Protein 3DWO (pdb70)

Sequence (444 aa):
AGFMVPTTNTAGWGRAMAGGSLFPNDPSAAFNNPAAMAFIDKRIAQLTVNYADIDIKYNGDAYDYQGNPMTGGYQDGPGTPELGTNDGGQAGFGAWLPTGFLVVPINDRFAFGLSQVVPMGMRSTWDPNWKGRDFAVDTKIETIGLTGSLSFKVNDNFSLGAGVIIQRTSGFVSQNLDLYASAANSPGMGGIPFPASNSSALMRVKVDNTSPGFFAGAVWKPTDRDTLGFAYHAKIRNKLKGHYNLYDHDGGLTEGAIEGGTPGLAYPGLDLRMGASASARLDIPAYASLDWVHQFNDRLSLGASATWTEWSSFQDLTLKSHGNTIVSIPYTYRNTWTLAVGGDYKVTDQWTMRAGVAYDQTPTHNATRDPRIPDGDRYFASLGAGYRFQSMPELSIDAAYSRQFVKEVPLKTVNQDRLGGGRLDGRATSKGQVFSLSATYDFH

Foldseek 3Di:
DFFFDDWAAQQCQQAVNFQPQQPAQGQSCLPRAVQSLLRHPFKKKKKKKKKKWKWKWWDFFWWFQVRHTAALAAQQFPPHDGDGAARQPTFIDIDMFMKIKIKHADDNFKIKIKMKTKGGWDWTAGDCRHSQQLFFGIKTKTKIKIKIKMKGDPDPFKIKMKIKIKMKMKIKTKGKFWQLLLLCLFPQRHDDPDDTRRWIWIKMDIWMWIFMWMKMKMWGHDDVFKIKIKIKTAKTWTKTKFKMAIGTSNNCPVQCCLVVVVVCRRPPQANDHRMAIKIKIDIHWMKMKMKMWGHPDPFKIKMKMKMKTQCQVCQWIFIAGPNGTNDIAGFRFHIWMKIKMWIKGAPDPFKIKIWIKMKTAGRGDAARADSNRQFGIKMKTKIKMKGWDDPDPTKMKMKMKMKIATDKAWFFDFDDSNSRGMTITTIMGMIMMMIMMMMMGRND

Structure (mmCIF, N/CA/C/O backbone):
data_3DWO
#
_entry.id   3DWO
#
_cell.length_a   56.777
_cell.length_b   233.054
_cell.length_c   81.899
_cell.angle_alpha   90.000
_cell.angle_beta   90.000
_cell.angle_gamma   90.000
#
_symmetry.space_group_name_H-M   'C 2 2 21'
#
loop_
_entity.id
_entity.type
_entity.pdbx_description
1 polymer 'Probable outer membrane protein'
2 non-polymer 'SULFATE ION'
3 non-polymer (HYDROXYETHYLOXY)TRI(ETHYLOXY)OCTANE
4 water water
#
loop_
_atom_site.group_PDB
_atom_site.id
_atom_site.type_symbol
_atom_site.label_atom_id
_atom_site.label_alt_id
_atom_site.label_comp_id
_atom_site.label_asym_id
_atom_site.label_entity_id
_atom_site.label_seq_id
_atom_site.pdbx_PDB_ins_code
_atom_site.Cartn_x
_atom_site.Cartn_y
_atom_site.Cartn_z
_atom_site.occupancy
_atom_site.B_iso_or_equiv
_atom_site.auth_seq_id
_atom_site.auth_comp_id
_atom_site.auth_asym_id
_atom_site.auth_atom_id
_atom_site.pdbx_PDB_model_num
ATOM 1 N N . ALA A 1 1 ? 40.163 80.067 45.591 1.00 34.08 1 ALA X N 1
ATOM 2 C CA . ALA A 1 1 ? 40.770 80.351 44.259 1.00 33.66 1 ALA X CA 1
ATOM 3 C C . ALA A 1 1 ? 41.338 79.111 43.566 1.00 31.54 1 ALA X C 1
ATOM 4 O O . ALA A 1 1 ? 42.103 79.230 42.608 1.00 32.95 1 ALA X O 1
ATOM 6 N N . GLY A 1 2 ? 40.961 77.929 44.051 1.00 31.12 2 GLY X N 1
ATOM 7 C CA . GLY A 1 2 ? 41.421 76.681 43.453 1.00 28.95 2 GLY X CA 1
ATOM 8 C C . GLY A 1 2 ? 42.906 76.656 43.152 1.00 29.07 2 GLY X C 1
ATOM 9 O O . GLY A 1 2 ? 43.725 76.650 44.072 1.00 29.14 2 GLY X O 1
ATOM 10 N N . PHE A 1 3 ? 43.275 76.621 41.874 1.00 28.44 3 PHE X N 1
ATOM 11 C CA . PHE A 1 3 ? 44.696 76.629 41.547 1.00 28.89 3 PHE X CA 1
ATOM 12 C C . PHE A 1 3 ? 45.138 77.850 40.752 1.00 28.77 3 PHE X C 1
ATOM 13 O O . PHE A 1 3 ? 46.153 77.823 40.054 1.00 30.14 3 PHE X O 1
ATOM 21 N N . MET A 1 4 ? 44.368 78.925 40.858 1.00 29.08 4 MET X N 1
ATOM 22 C CA . MET A 1 4 ? 44.729 80.169 40.198 1.00 30.88 4 MET X CA 1
ATOM 23 C C . MET A 1 4 ? 45.464 80.986 41.254 1.00 30.65 4 MET X C 1
ATOM 24 O O . MET A 1 4 ? 45.108 80.954 42.433 1.00 29.00 4 MET X O 1
ATOM 29 N N . VAL A 1 5 ? 46.492 81.710 40.830 1.00 30.20 5 VAL X N 1
ATOM 30 C CA . VAL A 1 5 ? 47.297 82.494 41.753 1.00 30.82 5 VAL X CA 1
ATOM 31 C C . VAL A 1 5 ? 47.263 83.982 41.422 1.00 30.86 5 VAL X C 1
ATOM 32 O O . VAL A 1 5 ? 47.213 84.362 40.254 1.00 32.03 5 VAL X O 1
ATOM 36 N N . PRO A 1 6 ? 47.277 84.843 42.452 1.00 31.57 6 PRO X N 1
ATOM 37 C CA . PRO A 1 6 ? 47.258 86.297 42.245 1.00 31.26 6 PRO X CA 1
ATOM 38 C C . PRO A 1 6 ? 48.523 86.700 41.490 1.00 30.10 6 PRO X C 1
ATOM 39 O O . PRO A 1 6 ? 49.625 86.293 41.862 1.00 30.50 6 PRO X O 1
ATOM 43 N N . THR A 1 7 ? 48.362 87.490 40.434 1.00 28.80 7 THR X N 1
ATOM 44 C CA . THR A 1 7 ? 49.492 87.935 39.622 1.00 27.15 7 THR X CA 1
ATOM 45 C C . THR A 1 7 ? 49.811 89.406 39.914 1.00 30.11 7 THR X C 1
ATOM 46 O O . THR A 1 7 ? 49.536 90.288 39.093 1.00 31.38 7 THR X O 1
ATOM 50 N N . THR A 1 8 ? 50.403 89.662 41.079 1.00 28.60 8 THR X N 1
ATOM 51 C CA . THR A 1 8 ? 50.733 91.027 41.497 1.00 30.30 8 THR X CA 1
ATOM 52 C C . THR A 1 8 ? 52.172 91.143 41.982 1.00 28.91 8 THR X C 1
ATOM 53 O O . THR A 1 8 ? 52.951 90.195 41.897 1.00 31.62 8 THR X O 1
ATOM 57 N N . ASN A 1 9 ? 52.516 92.318 42.491 1.00 27.23 9 ASN X N 1
ATOM 58 C CA . ASN A 1 9 ? 53.845 92.564 43.029 1.00 26.29 9 ASN X CA 1
ATOM 59 C C . ASN A 1 9 ? 53.711 92.654 44.548 1.00 26.97 9 ASN X C 1
ATOM 60 O O . ASN A 1 9 ? 52.607 92.507 45.095 1.00 25.04 9 ASN X O 1
ATOM 65 N N . THR A 1 10 ? 54.827 92.903 45.228 1.00 26.60 10 THR X N 1
ATOM 66 C CA . THR A 1 10 ? 54.824 92.979 46.682 1.00 27.90 10 THR X CA 1
ATOM 67 C C . THR A 1 10 ? 53.885 94.042 47.235 1.00 28.36 10 THR X C 1
ATOM 68 O O . THR A 1 10 ? 53.233 93.820 48.257 1.00 27.56 10 THR X O 1
ATOM 72 N N . ALA A 1 11 ? 53.821 95.195 46.575 1.00 27.91 11 ALA X N 1
ATOM 73 C CA . ALA A 1 11 ? 52.935 96.265 47.019 1.00 28.27 11 ALA X CA 1
ATOM 74 C C . ALA A 1 11 ? 51.511 95.717 47.007 1.00 28.22 11 ALA X C 1
ATOM 75 O O . ALA A 1 11 ? 50.764 95.898 47.960 1.00 28.36 11 ALA X O 1
ATOM 77 N N . GLY A 1 12 ? 51.147 95.037 45.924 1.00 28.69 12 GLY X N 1
ATOM 78 C CA . GLY A 1 12 ? 49.816 94.455 45.828 1.00 28.84 12 GLY X CA 1
ATOM 79 C C . GLY A 1 12 ? 49.554 93.480 46.967 1.00 30.30 12 GLY X C 1
ATOM 80 O O . GLY A 1 12 ? 48.494 93.524 47.602 1.00 30.35 12 GLY X O 1
ATOM 81 N N . TRP A 1 13 ? 50.516 92.599 47.237 1.00 29.34 13 TRP X N 1
ATOM 82 C CA . TRP A 1 13 ? 50.361 91.635 48.320 1.00 28.64 13 TRP X CA 1
ATOM 83 C C . TRP A 1 13 ? 50.161 92.345 49.648 1.00 29.49 13 TRP X C 1
ATOM 84 O O . TRP A 1 13 ? 49.407 91.875 50.501 1.00 27.73 13 TRP X O 1
ATOM 95 N N . GLY A 1 14 ? 50.840 93.479 49.814 1.00 28.84 14 GLY X N 1
ATOM 96 C CA . GLY A 1 14 ? 50.740 94.239 51.048 1.00 27.78 14 GLY X CA 1
ATOM 97 C C . GLY A 1 14 ? 49.348 94.765 51.349 1.00 28.25 14 GLY X C 1
ATOM 98 O O . GLY A 1 14 ? 49.000 94.983 52.509 1.00 28.25 14 GLY X O 1
ATOM 99 N N . ARG A 1 15 ? 48.545 94.978 50.312 1.00 28.68 15 ARG X N 1
ATOM 100 C CA . ARG A 1 15 ? 47.186 95.473 50.509 1.00 30.90 15 ARG X CA 1
ATOM 101 C C . ARG A 1 15 ? 46.127 94.477 50.046 1.00 30.09 15 ARG X C 1
ATOM 102 O O . ARG A 1 15 ? 45.020 94.862 49.659 1.00 30.74 15 ARG X O 1
ATOM 110 N N . ALA A 1 16 ? 46.470 93.192 50.109 1.00 30.47 16 ALA X N 1
ATOM 111 C CA . ALA A 1 16 ? 45.567 92.116 49.708 1.00 29.26 16 ALA X CA 1
ATOM 112 C C . ALA A 1 16 ? 45.026 92.309 48.297 1.00 30.19 16 ALA X C 1
ATOM 113 O O . ALA A 1 16 ? 43.873 91.975 48.015 1.00 29.34 16 ALA X O 1
ATOM 115 N N . MET A 1 17 ? 45.867 92.849 47.416 1.00 30.49 17 MET X N 1
ATOM 116 C CA . MET A 1 17 ? 45.497 93.082 46.020 1.00 31.44 17 MET X CA 1
ATOM 117 C C . MET A 1 17 ? 44.374 94.106 45.811 1.00 31.97 17 MET X C 1
ATOM 118 O O . MET A 1 17 ? 43.846 94.229 44.706 1.00 30.09 17 MET X O 1
ATOM 123 N N . ALA A 1 18 ? 44.007 94.839 46.860 1.00 31.39 18 ALA X N 1
ATOM 124 C CA . ALA A 1 18 ? 42.939 95.831 46.745 1.00 31.23 18 ALA X CA 1
ATOM 125 C C . ALA A 1 18 ? 43.334 96.962 45.800 1.00 30.84 18 ALA X C 1
ATOM 126 O O . ALA A 1 18 ? 44.425 97.515 45.900 1.00 30.41 18 ALA X O 1
ATOM 128 N N . GLY A 1 19 ? 42.438 97.301 44.880 1.00 31.86 19 GLY X N 1
ATOM 129 C CA . GLY A 1 19 ? 42.722 98.363 43.933 1.00 31.69 19 GLY X CA 1
ATOM 130 C C . GLY A 1 19 ? 43.418 97.848 42.689 1.00 31.84 19 GLY X C 1
ATOM 131 O O . GLY A 1 19 ? 43.669 98.605 41.750 1.00 30.42 19 GLY X O 1
ATOM 132 N N . GLY A 1 20 ? 43.731 96.557 42.676 1.00 30.78 20 GLY X N 1
ATOM 133 C CA . GLY A 1 20 ? 44.391 95.983 41.521 1.00 30.40 20 GLY X CA 1
ATOM 134 C C . GLY A 1 20 ? 45.693 96.697 41.222 1.00 32.83 20 GLY X C 1
ATOM 135 O O . GLY A 1 20 ? 46.527 96.887 42.113 1.00 32.17 20 GLY X O 1
ATOM 136 N N . SER A 1 21 ? 45.869 97.105 39.969 1.00 33.01 21 SER X N 1
ATOM 137 C CA . SER A 1 21 ? 47.086 97.795 39.570 1.00 36.85 21 SER X CA 1
ATOM 138 C C . SER A 1 21 ? 46.831 99.268 39.248 1.00 37.37 21 SER X C 1
ATOM 139 O O . SER A 1 21 ? 47.588 99.882 38.490 1.00 37.81 21 SER X O 1
ATOM 142 N N . LEU A 1 22 ? 45.781 99.835 39.841 1.00 36.76 22 LEU X N 1
ATOM 143 C CA . LEU A 1 22 ? 45.429 101.228 39.593 1.00 36.46 22 LEU X CA 1
ATOM 144 C C . LEU A 1 22 ? 46.146 102.269 40.453 1.00 37.11 22 LEU X C 1
ATOM 145 O O . LEU A 1 22 ? 45.968 103.469 40.242 1.00 38.25 22 LEU X O 1
ATOM 150 N N . PHE A 1 23 ? 46.947 101.830 41.421 1.00 37.16 23 PHE X N 1
ATOM 151 C CA . PHE A 1 23 ? 47.692 102.774 42.250 1.00 36.92 23 PHE X CA 1
ATOM 152 C C . PHE A 1 23 ? 48.752 103.425 41.363 1.00 37.99 23 PHE X C 1
ATOM 153 O O . PHE A 1 23 ? 49.255 102.806 40.427 1.00 37.06 23 PHE X O 1
ATOM 161 N N . PRO A 1 24 ? 49.098 104.691 41.644 1.00 38.82 24 PRO X N 1
ATOM 162 C CA . PRO A 1 24 ? 50.093 105.457 40.884 1.00 38.24 24 PRO X CA 1
ATOM 163 C C . PRO A 1 24 ? 51.384 104.738 40.479 1.00 38.40 24 PRO X C 1
ATOM 164 O O . PRO A 1 24 ? 52.116 104.218 41.319 1.00 37.51 24 PRO X O 1
ATOM 168 N N . ASN A 1 25 ? 51.651 104.731 39.175 1.00 38.12 25 ASN X N 1
ATOM 169 C CA . ASN A 1 25 ? 52.852 104.124 38.609 1.00 38.98 25 ASN X CA 1
ATOM 170 C C . ASN A 1 25 ? 53.159 102.704 39.084 1.00 38.21 25 ASN X C 1
ATOM 171 O O . ASN A 1 25 ? 54.262 102.420 39.551 1.00 38.42 25 ASN X O 1
ATOM 176 N N . ASP A 1 26 ? 52.180 101.817 38.951 1.00 37.13 26 ASP X N 1
ATOM 177 C CA . ASP A 1 26 ? 52.337 100.424 39.350 1.00 36.23 26 ASP X CA 1
ATOM 178 C C . ASP A 1 26 ? 52.580 99.589 38.094 1.00 34.80 26 ASP X C 1
ATOM 179 O O . ASP A 1 26 ? 51.655 99.324 37.323 1.00 35.33 26 ASP X O 1
ATOM 184 N N . PRO A 1 27 ? 53.833 99.163 37.876 1.00 33.77 27 PRO X N 1
ATOM 185 C CA . PRO A 1 27 ? 54.212 98.360 36.709 1.00 32.92 27 PRO X CA 1
ATOM 186 C C . PRO A 1 27 ? 53.436 97.057 36.508 1.00 32.24 27 PRO X C 1
ATOM 187 O O . PRO A 1 27 ? 53.432 96.509 35.404 1.00 31.43 27 PRO X O 1
ATOM 191 N N . SER A 1 28 ? 52.777 96.565 37.555 1.00 30.13 28 SER X N 1
ATOM 192 C CA . SER A 1 28 ? 52.003 95.328 37.434 1.00 30.13 28 SER X CA 1
ATOM 193 C C . SER A 1 28 ? 50.856 95.523 36.447 1.00 29.13 28 SER X C 1
ATOM 194 O O . SER A 1 28 ? 50.207 94.561 36.033 1.00 27.15 28 SER X O 1
ATOM 197 N N . ALA A 1 29 ? 50.607 96.775 36.076 1.00 27.95 29 ALA X N 1
ATOM 198 C CA . ALA A 1 29 ? 49.543 97.089 35.131 1.00 29.90 29 ALA X CA 1
ATOM 199 C C . ALA A 1 29 ? 49.832 96.480 33.759 1.00 29.34 29 ALA X C 1
ATOM 200 O O . ALA A 1 29 ? 48.923 96.257 32.967 1.00 29.07 29 ALA X O 1
ATOM 202 N N . ALA A 1 30 ? 51.104 96.219 33.480 1.00 31.02 30 ALA X N 1
ATOM 203 C CA . ALA A 1 30 ? 51.498 95.640 32.200 1.00 30.99 30 ALA X CA 1
ATOM 204 C C . ALA A 1 30 ? 50.701 94.366 31.899 1.00 31.73 30 ALA X C 1
ATOM 205 O O . ALA A 1 30 ? 50.511 94.002 30.736 1.00 33.70 30 ALA X O 1
ATOM 207 N N . PHE A 1 31 ? 50.220 93.699 32.943 1.00 29.83 31 PHE X N 1
ATOM 208 C CA . PHE A 1 31 ? 49.452 92.472 32.754 1.00 29.45 31 PHE X CA 1
ATOM 209 C C . PHE A 1 31 ? 48.025 92.556 33.293 1.00 29.33 31 PHE X C 1
ATOM 210 O O . PHE A 1 31 ? 47.067 92.275 32.576 1.00 29.18 31 PHE X O 1
ATOM 218 N N . ASN A 1 32 ? 47.895 92.950 34.554 1.00 29.96 32 ASN X N 1
ATOM 219 C CA . ASN A 1 32 ? 46.599 93.035 35.218 1.00 31.53 32 ASN X CA 1
ATOM 220 C C . ASN A 1 32 ? 45.570 93.956 34.548 1.00 33.06 32 ASN X C 1
ATOM 221 O O . ASN A 1 32 ? 44.405 93.583 34.399 1.00 33.08 32 ASN X O 1
ATOM 226 N N . ASN A 1 33 ? 45.985 95.155 34.159 1.00 33.41 33 ASN X N 1
ATOM 227 C CA . ASN A 1 33 ? 45.099 96.067 33.442 1.00 33.96 33 ASN X CA 1
ATOM 228 C C . ASN A 1 33 ? 46.019 96.963 32.637 1.00 33.70 33 ASN X C 1
ATOM 229 O O . ASN A 1 33 ? 46.440 98.023 33.101 1.00 33.94 33 ASN X O 1
ATOM 234 N N . PRO A 1 34 ? 46.357 96.535 31.413 1.00 33.07 34 PRO X N 1
ATOM 235 C CA . PRO A 1 34 ? 47.244 97.298 30.532 1.00 32.03 34 PRO X CA 1
ATOM 236 C C . PRO A 1 34 ? 46.816 98.747 30.285 1.00 32.67 34 PRO X C 1
ATOM 237 O O . PRO A 1 34 ? 47.655 99.614 30.056 1.00 32.27 34 PRO X O 1
ATOM 241 N N . ALA A 1 35 ? 45.517 99.015 30.343 1.00 32.29 35 ALA X N 1
ATOM 242 C CA . ALA A 1 35 ? 45.025 100.371 30.119 1.00 33.18 35 ALA X CA 1
ATOM 243 C C . ALA A 1 35 ? 45.616 101.377 31.109 1.00 33.81 35 ALA X C 1
ATOM 244 O O . ALA A 1 35 ? 45.919 102.509 30.736 1.00 34.11 35 ALA X O 1
ATOM 246 N N . ALA A 1 36 ? 45.787 100.962 32.363 1.00 33.27 36 ALA X N 1
ATOM 247 C CA . ALA A 1 36 ? 46.328 101.837 33.402 1.00 34.35 36 ALA X CA 1
ATOM 248 C C . ALA A 1 36 ? 47.750 102.284 33.089 1.00 35.91 36 ALA X C 1
ATOM 249 O O . ALA A 1 36 ? 48.276 103.227 33.687 1.00 36.47 36 ALA X O 1
ATOM 251 N N . MET A 1 37 ? 48.366 101.598 32.141 1.00 36.61 37 MET X N 1
ATOM 252 C CA . MET A 1 37 ? 49.728 101.889 31.723 1.00 37.59 37 MET X CA 1
ATOM 253 C C . MET A 1 37 ? 49.801 103.281 31.073 1.00 38.51 37 MET X C 1
ATOM 254 O O . MET A 1 37 ? 50.848 103.933 31.071 1.00 38.34 37 MET X O 1
ATOM 259 N N . ALA A 1 38 ? 48.675 103.729 30.529 1.00 39.10 38 ALA X N 1
ATOM 260 C CA . ALA A 1 38 ? 48.600 105.021 29.860 1.00 40.33 38 ALA X CA 1
ATOM 261 C C . ALA A 1 38 ? 48.786 106.199 30.815 1.00 41.16 38 ALA X C 1
ATOM 262 O O . ALA A 1 38 ? 48.910 107.341 30.381 1.00 39.57 38 ALA X O 1
ATOM 264 N N . PHE A 1 39 ? 48.815 105.921 32.112 1.00 42.33 39 PHE X N 1
ATOM 265 C CA . PHE A 1 39 ? 48.975 106.976 33.098 1.00 43.31 39 PHE X CA 1
ATOM 266 C C . PHE A 1 39 ? 50.276 106.871 33.874 1.00 44.39 39 PHE X C 1
ATOM 267 O O . PHE A 1 39 ? 50.471 107.559 34.873 1.00 44.60 39 PHE X O 1
ATOM 275 N N . ILE A 1 40 ? 51.164 106.001 33.406 1.00 46.44 40 ILE X N 1
ATOM 276 C CA . ILE A 1 40 ? 52.471 105.829 34.029 1.00 47.84 40 ILE X CA 1
ATOM 277 C C . ILE A 1 40 ? 53.398 106.721 33.219 1.00 50.26 40 ILE X C 1
ATOM 278 O O . ILE A 1 40 ? 53.690 106.442 32.057 1.00 50.87 40 ILE X O 1
ATOM 283 N N . ASP A 1 41 ? 53.848 107.801 33.846 1.00 52.95 41 ASP X N 1
ATOM 284 C CA . ASP A 1 41 ? 54.694 108.796 33.198 1.00 55.33 41 ASP X CA 1
ATOM 285 C C . ASP A 1 41 ? 56.165 108.483 32.934 1.00 55.14 41 ASP X C 1
ATOM 286 O O . ASP A 1 41 ? 56.878 109.327 32.396 1.00 56.26 41 ASP X O 1
ATOM 291 N N . LYS A 1 42 ? 56.630 107.290 33.286 1.00 54.65 42 LYS X N 1
ATOM 292 C CA . LYS A 1 42 ? 58.033 106.958 33.042 1.00 53.78 42 LYS X CA 1
ATOM 293 C C . LYS A 1 42 ? 58.347 105.472 32.951 1.00 52.01 42 LYS X C 1
ATOM 294 O O . LYS A 1 42 ? 57.484 104.626 33.178 1.00 51.07 42 LYS X O 1
ATOM 300 N N . ARG A 1 43 ? 59.598 105.171 32.607 1.00 50.36 43 ARG X N 1
ATOM 301 C CA . ARG A 1 43 ? 60.070 103.798 32.481 1.00 48.90 43 ARG X CA 1
ATOM 302 C C . ARG A 1 43 ? 60.222 103.172 33.857 1.00 46.62 43 ARG X C 1
ATOM 303 O O . ARG A 1 43 ? 60.862 103.747 34.735 1.00 46.35 43 ARG X O 1
ATOM 311 N N . ILE A 1 44 ? 59.646 101.989 34.039 1.00 43.79 44 ILE X N 1
ATOM 312 C CA . ILE A 1 44 ? 59.745 101.296 35.312 1.00 40.93 44 ILE X CA 1
ATOM 313 C C . ILE A 1 44 ? 60.019 99.810 35.109 1.00 39.28 44 ILE X C 1
ATOM 314 O O . ILE A 1 44 ? 59.372 99.147 34.292 1.00 38.44 44 ILE X O 1
ATOM 319 N N . ALA A 1 45 ? 61.002 99.305 35.847 1.00 37.21 45 ALA X N 1
ATOM 320 C CA . ALA A 1 45 ? 61.388 97.899 35.806 1.00 35.66 45 ALA X CA 1
ATOM 321 C C . ALA A 1 45 ? 61.197 97.395 37.230 1.00 35.53 45 ALA X C 1
ATOM 322 O O . ALA A 1 45 ? 61.615 98.053 38.182 1.00 35.42 45 ALA X O 1
ATOM 324 N N . GLN A 1 46 ? 60.571 96.233 37.384 1.00 34.85 46 GLN X N 1
ATOM 325 C CA . GLN A 1 46 ? 60.312 95.706 38.718 1.00 34.44 46 GLN X CA 1
ATOM 326 C C . GLN A 1 46 ? 60.400 94.188 38.817 1.00 34.32 46 GLN X C 1
ATOM 327 O O . GLN A 1 46 ? 59.925 93.468 37.941 1.00 34.03 46 GLN X O 1
ATOM 333 N N . LEU A 1 47 ? 61.012 93.711 39.894 1.00 33.51 47 LEU X N 1
ATOM 334 C CA . LEU A 1 47 ? 61.141 92.284 40.133 1.00 34.43 47 LEU X CA 1
ATOM 335 C C . LEU A 1 47 ? 60.584 91.940 41.506 1.00 34.03 47 LEU X C 1
ATOM 336 O O . LEU A 1 47 ? 60.915 92.582 42.503 1.00 32.86 47 LEU X O 1
ATOM 341 N N . THR A 1 48 ? 59.736 90.920 41.548 1.00 32.36 48 THR X N 1
ATOM 342 C CA . THR A 1 48 ? 59.132 90.477 42.792 1.00 30.98 48 THR X CA 1
ATOM 343 C C . THR A 1 48 ? 59.446 89.006 43.020 1.00 30.50 48 THR X C 1
ATOM 344 O O . THR A 1 48 ? 59.482 88.213 42.081 1.00 27.82 48 THR X O 1
ATOM 348 N N . VAL A 1 49 ? 59.689 88.651 44.276 1.00 30.49 49 VAL X N 1
ATOM 349 C CA . VAL A 1 49 ? 59.961 87.274 44.633 1.00 30.47 49 VAL X CA 1
ATOM 350 C C . VAL A 1 49 ? 59.164 86.940 45.891 1.00 30.89 49 VAL X C 1
ATOM 351 O O . VAL A 1 49 ? 59.369 87.536 46.951 1.00 30.12 49 VAL X O 1
ATOM 355 N N . ASN A 1 50 ? 58.238 85.996 45.758 1.00 29.62 50 ASN X N 1
ATOM 356 C CA . ASN A 1 50 ? 57.398 85.582 46.877 1.00 28.13 50 ASN X CA 1
ATOM 357 C C . ASN A 1 50 ? 57.738 84.173 47.300 1.00 28.50 50 ASN X C 1
ATOM 358 O O . ASN A 1 50 ? 58.232 83.371 46.507 1.00 28.12 50 ASN X O 1
ATOM 363 N N . TYR A 1 51 ? 57.457 83.874 48.558 1.00 27.83 51 TYR X N 1
ATOM 364 C CA . TYR A 1 51 ? 57.645 82.533 49.063 1.00 27.68 51 TYR X CA 1
ATOM 365 C C . TYR A 1 51 ? 56.324 82.188 49.721 1.00 27.00 51 TYR X C 1
ATOM 366 O O . TYR A 1 51 ? 55.908 82.836 50.686 1.00 25.63 51 TYR X O 1
ATOM 375 N N . ALA A 1 52 ? 55.655 81.183 49.175 1.00 25.92 52 ALA X N 1
ATOM 376 C CA . ALA A 1 52 ? 54.369 80.761 49.695 1.00 26.03 52 ALA X CA 1
ATOM 377 C C . ALA A 1 52 ? 54.515 79.496 50.510 1.00 27.32 52 ALA X C 1
ATOM 378 O O . ALA A 1 52 ? 55.062 78.496 50.043 1.00 27.81 52 ALA X O 1
ATOM 380 N N . ASP A 1 53 ? 54.028 79.564 51.741 1.00 27.93 53 ASP X N 1
ATOM 381 C CA . ASP A 1 53 ? 54.073 78.449 52.662 1.00 29.56 53 ASP X CA 1
ATOM 382 C C . ASP A 1 53 ? 52.639 77.989 52.860 1.00 28.66 53 ASP X C 1
ATOM 383 O O . ASP A 1 53 ? 51.829 78.693 53.462 1.00 27.07 53 ASP X O 1
ATOM 388 N N . ILE A 1 54 ? 52.336 76.804 52.338 1.00 27.93 54 ILE X N 1
ATOM 389 C CA . ILE A 1 54 ? 50.995 76.244 52.410 1.00 27.85 54 ILE X CA 1
ATOM 390 C C . ILE A 1 54 ? 50.949 74.958 53.225 1.00 27.13 54 ILE X C 1
ATOM 391 O O . ILE A 1 54 ? 51.717 74.026 52.989 1.00 26.08 54 ILE X O 1
ATOM 396 N N . ASP A 1 55 ? 50.027 74.920 54.180 1.00 27.13 55 ASP X N 1
ATOM 397 C CA . ASP A 1 55 ? 49.856 73.776 55.061 1.00 27.81 55 ASP X CA 1
ATOM 398 C C . ASP A 1 55 ? 48.565 73.061 54.687 1.00 26.46 55 ASP X C 1
ATOM 399 O O . ASP A 1 55 ? 47.510 73.689 54.618 1.00 27.16 55 ASP X O 1
ATOM 404 N N . ILE A 1 56 ? 48.642 71.753 54.461 1.00 24.30 56 ILE X N 1
ATOM 405 C CA . ILE A 1 56 ? 47.461 70.969 54.094 1.00 24.24 56 ILE X CA 1
ATOM 406 C C . ILE A 1 56 ? 47.395 69.662 54.878 1.00 24.09 56 ILE X C 1
ATOM 407 O O . ILE A 1 56 ? 48.370 68.907 54.921 1.00 24.45 56 ILE X O 1
ATOM 412 N N . LYS A 1 57 ? 46.243 69.392 55.481 1.00 22.62 57 LYS X N 1
ATOM 413 C CA . LYS A 1 57 ? 46.057 68.172 56.252 1.00 23.28 57 LYS X CA 1
ATOM 414 C C . LYS A 1 57 ? 44.648 67.597 56.119 1.00 22.42 57 LYS X C 1
ATOM 415 O O . LYS A 1 57 ? 43.691 68.310 55.820 1.00 22.07 57 LYS X O 1
ATOM 421 N N . TYR A 1 58 ? 44.540 66.298 56.370 1.00 22.07 58 TYR X N 1
ATOM 422 C CA . TYR A 1 58 ? 43.276 65.590 56.300 1.00 21.06 58 TYR X CA 1
ATOM 423 C C . TYR A 1 58 ? 43.036 64.892 57.619 1.00 22.51 58 TYR X C 1
ATOM 424 O O . TYR A 1 58 ? 43.968 64.409 58.255 1.00 21.67 58 TYR X O 1
ATOM 433 N N . ASN A 1 59 ? 41.777 64.846 58.024 1.00 23.89 59 ASN X N 1
ATOM 434 C CA . ASN A 1 59 ? 41.391 64.172 59.248 1.00 25.01 59 ASN X CA 1
ATOM 435 C C . ASN A 1 59 ? 40.070 63.503 58.874 1.00 22.55 59 ASN X C 1
ATOM 436 O O . ASN A 1 59 ? 39.116 64.178 58.503 1.00 20.55 59 ASN X O 1
ATOM 441 N N . GLY A 1 60 ? 40.019 62.180 58.951 1.00 20.26 60 GLY X N 1
ATOM 442 C CA . GLY A 1 60 ? 38.797 61.498 58.589 1.00 21.06 60 GLY X CA 1
ATOM 443 C C . GLY A 1 60 ? 38.974 60.041 58.216 1.00 20.05 60 GLY X C 1
ATOM 444 O O . GLY A 1 60 ? 39.976 59.411 58.550 1.00 19.22 60 GLY X O 1
ATOM 445 N N . ASP A 1 61 ? 37.987 59.516 57.501 1.00 18.26 61 ASP X N 1
ATOM 446 C CA . ASP A 1 61 ? 37.973 58.118 57.102 1.00 17.26 61 ASP X CA 1
ATOM 447 C C . ASP A 1 61 ? 37.982 57.936 55.594 1.00 16.10 61 ASP X C 1
ATOM 448 O O . ASP A 1 61 ? 37.787 58.887 54.836 1.00 13.37 61 ASP X O 1
ATOM 453 N N . ALA A 1 62 ? 38.197 56.689 55.184 1.00 15.41 62 ALA X N 1
ATOM 454 C CA . ALA A 1 62 ? 38.215 56.290 53.784 1.00 18.15 62 ALA X CA 1
ATOM 455 C C . ALA A 1 62 ? 37.700 54.855 53.767 1.00 19.33 62 ALA X C 1
ATOM 456 O O . ALA A 1 62 ? 37.997 54.074 54.680 1.00 19.91 62 ALA X O 1
ATOM 458 N N . TYR A 1 63 ? 36.924 54.516 52.740 1.00 18.21 63 TYR X N 1
ATOM 459 C CA . TYR A 1 63 ? 36.350 53.179 52.617 1.00 18.64 63 TYR X CA 1
ATOM 460 C C . TYR A 1 63 ? 36.552 52.595 51.229 1.00 18.25 63 TYR X C 1
ATOM 461 O O . TYR A 1 63 ? 36.690 53.335 50.261 1.00 16.44 63 TYR X O 1
ATOM 470 N N . ASP A 1 64 ? 36.570 51.265 51.137 1.00 18.04 64 ASP X N 1
ATOM 471 C CA . ASP A 1 64 ? 36.704 50.615 49.845 1.00 19.56 64 ASP X CA 1
ATOM 472 C C . ASP A 1 64 ? 35.290 50.496 49.287 1.00 20.05 64 ASP X C 1
ATOM 473 O O . ASP A 1 64 ? 34.321 50.910 49.935 1.00 19.89 64 ASP X O 1
ATOM 478 N N . TYR A 1 65 ? 35.165 49.930 48.096 1.00 20.15 65 TYR X N 1
ATOM 479 C CA . TYR A 1 65 ? 33.860 49.807 47.453 1.00 21.61 65 TYR X CA 1
ATOM 480 C C . TYR A 1 65 ? 32.847 48.955 48.217 1.00 21.91 65 TYR X C 1
ATOM 481 O O . TYR A 1 65 ? 31.652 49.019 47.936 1.00 21.36 65 TYR X O 1
ATOM 490 N N . GLN A 1 66 ? 33.311 48.159 49.176 1.00 23.47 66 GLN X N 1
ATOM 491 C CA . GLN A 1 66 ? 32.401 47.315 49.951 1.00 24.53 66 GLN X CA 1
ATOM 492 C C . GLN A 1 66 ? 32.021 47.917 51.297 1.00 25.05 66 GLN X C 1
ATOM 493 O O . GLN A 1 66 ? 31.346 47.270 52.092 1.00 25.18 66 GLN X O 1
ATOM 499 N N . GLY A 1 67 ? 32.456 49.148 51.552 1.00 24.78 67 GLY X N 1
ATOM 500 C CA . GLY A 1 67 ? 32.138 49.792 52.815 1.00 23.52 67 GLY X CA 1
ATOM 501 C C . GLY A 1 67 ? 33.128 49.483 53.930 1.00 24.64 67 GLY X C 1
ATOM 502 O O . GLY A 1 67 ? 32.940 49.910 55.070 1.00 23.92 67 GLY X O 1
ATOM 503 N N . ASN A 1 68 ? 34.187 48.743 53.617 1.00 22.90 68 ASN X N 1
ATOM 504 C CA . ASN A 1 68 ? 35.178 48.417 54.630 1.00 22.84 68 ASN X CA 1
ATOM 505 C C . ASN A 1 68 ? 36.171 49.553 54.803 1.00 21.97 68 ASN X C 1
ATOM 506 O O . ASN A 1 68 ? 36.495 50.262 53.852 1.00 21.07 68 ASN X O 1
ATOM 511 N N . PRO A 1 69 ? 36.650 49.761 56.032 1.00 21.84 69 PRO X N 1
ATOM 512 C CA . PRO A 1 69 ? 37.622 50.838 56.217 1.00 22.29 69 PRO X CA 1
ATOM 513 C C . PRO A 1 69 ? 38.819 50.476 55.331 1.00 22.85 69 PRO X C 1
ATOM 514 O O . PRO A 1 69 ? 39.161 49.294 55.188 1.00 22.03 69 PRO X O 1
ATOM 518 N N . MET A 1 70 ? 39.437 51.473 54.715 1.00 20.99 70 MET X N 1
ATOM 519 C CA . MET A 1 70 ? 40.589 51.202 53.869 1.00 21.89 70 MET X CA 1
ATOM 520 C C . MET A 1 70 ? 41.735 50.718 54.744 1.00 21.44 70 MET X C 1
ATOM 521 O O . MET A 1 70 ? 41.821 51.081 55.916 1.00 21.78 70 MET X O 1
ATOM 526 N N . THR A 1 71 ? 42.605 49.896 54.167 1.00 20.14 71 THR X N 1
ATOM 527 C CA . THR A 1 71 ? 43.782 49.383 54.858 1.00 20.10 71 THR X CA 1
ATOM 528 C C . THR A 1 71 ? 44.996 49.838 54.041 1.00 19.68 71 THR X C 1
ATOM 529 O O . THR A 1 71 ? 44.847 50.530 53.032 1.00 19.80 71 THR X O 1
ATOM 533 N N . GLY A 1 72 ? 46.191 49.446 54.468 1.00 19.49 72 GLY X N 1
ATOM 534 C CA . GLY A 1 72 ? 47.392 49.831 53.749 1.00 20.53 72 GLY X CA 1
ATOM 535 C C . GLY A 1 72 ? 47.791 48.824 52.688 1.00 21.40 72 GLY X C 1
ATOM 536 O O . GLY A 1 72 ? 48.841 48.959 52.061 1.00 24.04 72 GLY X O 1
ATOM 537 N N . GLY A 1 73 ? 46.956 47.809 52.491 1.00 22.09 73 GLY X N 1
ATOM 538 C CA . GLY A 1 73 ? 47.242 46.788 51.499 1.00 22.78 73 GLY X CA 1
ATOM 539 C C . GLY A 1 73 ? 48.432 45.914 51.850 1.00 25.41 73 GLY X C 1
ATOM 540 O O . GLY A 1 73 ? 48.679 45.619 53.024 1.00 25.56 73 GLY X O 1
ATOM 541 N N . TYR A 1 74 ? 49.180 45.509 50.828 1.00 25.10 74 TYR X N 1
ATOM 542 C CA . TYR A 1 74 ? 50.345 44.653 51.011 1.00 27.76 74 TYR X CA 1
ATOM 543 C C . TYR A 1 74 ? 51.622 45.279 50.465 1.00 28.67 74 TYR X C 1
ATOM 544 O O . TYR A 1 74 ? 51.589 46.139 49.582 1.00 27.27 74 TYR X O 1
ATOM 553 N N . GLN A 1 75 ? 52.747 44.814 50.996 1.00 30.18 75 GLN X N 1
ATOM 554 C CA . GLN A 1 75 ? 54.065 45.273 50.587 1.00 32.63 75 GLN X CA 1
ATOM 555 C C . GLN A 1 75 ? 54.205 45.119 49.078 1.00 33.30 75 GLN X C 1
ATOM 556 O O . GLN A 1 75 ? 54.570 46.068 48.390 1.00 35.18 75 GLN X O 1
ATOM 562 N N . ASP A 1 76 ? 53.900 43.928 48.567 1.00 33.53 76 ASP X N 1
ATOM 563 C CA . ASP A 1 76 ? 54.010 43.660 47.132 1.00 35.88 76 ASP X CA 1
ATOM 564 C C . ASP A 1 76 ? 52.953 42.651 46.656 1.00 36.38 76 ASP X C 1
ATOM 565 O O . ASP A 1 76 ? 53.270 41.700 45.943 1.00 36.91 76 ASP X O 1
ATOM 570 N N . GLY A 1 77 ? 51.701 42.859 47.057 1.00 36.19 77 GLY X N 1
ATOM 571 C CA . GLY A 1 77 ? 50.639 41.954 46.650 1.00 36.97 77 GLY X CA 1
ATOM 572 C C . GLY A 1 77 ? 50.345 40.856 47.661 1.00 37.34 77 GLY X C 1
ATOM 573 O O . GLY A 1 77 ? 51.068 40.704 48.644 1.00 36.64 77 GLY X O 1
ATOM 574 N N . PRO A 1 78 ? 49.287 40.064 47.438 1.00 38.70 78 PRO X N 1
ATOM 575 C CA . PRO A 1 78 ? 48.896 38.970 48.338 1.00 39.77 78 PRO X CA 1
ATOM 576 C C . PRO A 1 78 ? 50.090 38.093 48.705 1.00 40.23 78 PRO X C 1
ATOM 577 O O . PRO A 1 78 ? 50.960 37.834 47.869 1.00 39.52 78 PRO X O 1
ATOM 581 N N . GLY A 1 79 ? 50.140 37.643 49.952 1.00 39.75 79 GLY X N 1
ATOM 582 C CA . GLY A 1 79 ? 51.244 36.793 50.363 1.00 40.03 79 GLY X CA 1
ATOM 583 C C . GLY A 1 79 ? 52.418 37.518 50.995 1.00 40.38 79 GLY X C 1
ATOM 584 O O . GLY A 1 79 ? 53.210 36.904 51.712 1.00 42.43 79 GLY X O 1
ATOM 585 N N . THR A 1 80 ? 52.556 38.811 50.721 1.00 39.36 80 THR X N 1
ATOM 586 C CA . THR A 1 80 ? 53.640 39.581 51.313 1.00 37.27 80 THR X CA 1
ATOM 587 C C . THR A 1 80 ? 53.087 40.230 52.579 1.00 36.39 80 THR X C 1
ATOM 588 O O . THR A 1 80 ? 51.882 40.209 52.816 1.00 36.60 80 THR X O 1
ATOM 592 N N . PRO A 1 81 ? 53.958 40.810 53.415 1.00 37.30 81 PRO X N 1
ATOM 593 C CA . PRO A 1 81 ? 53.499 41.447 54.654 1.00 37.16 81 PRO X CA 1
ATOM 594 C C . PRO A 1 81 ? 52.474 42.566 54.470 1.00 36.87 81 PRO X C 1
ATOM 595 O O . PRO A 1 81 ? 52.557 43.359 53.533 1.00 36.13 81 PRO X O 1
ATOM 599 N N . GLU A 1 82 ? 51.503 42.615 55.373 1.00 35.83 82 GLU X N 1
ATOM 600 C CA . GLU A 1 82 ? 50.475 43.636 55.324 1.00 36.15 82 GLU X CA 1
ATOM 601 C C . GLU A 1 82 ? 51.063 44.961 55.789 1.00 34.46 82 GLU X C 1
ATOM 602 O O . GLU A 1 82 ? 51.874 45.005 56.712 1.00 35.36 82 GLU X O 1
ATOM 608 N N . LEU A 1 83 ? 50.664 46.041 55.134 1.00 31.91 83 LEU X N 1
ATOM 609 C CA . LEU A 1 83 ? 51.150 47.367 55.486 1.00 28.95 83 LEU X CA 1
ATOM 610 C C . LEU A 1 83 ? 50.060 48.129 56.213 1.00 27.03 83 LEU X C 1
ATOM 611 O O . LEU A 1 83 ? 48.878 47.830 56.062 1.00 29.10 83 LEU X O 1
ATOM 616 N N . GLY A 1 84 ? 50.459 49.112 57.007 1.00 25.65 84 GLY X N 1
ATOM 617 C CA . GLY A 1 84 ? 49.475 49.912 57.710 1.00 25.51 84 GLY X CA 1
ATOM 618 C C . GLY A 1 84 ? 49.208 51.134 56.849 1.00 25.18 84 GLY X C 1
ATOM 619 O O . GLY A 1 84 ? 49.941 51.397 55.893 1.00 24.15 84 GLY X O 1
ATOM 620 N N . THR A 1 85 ? 48.158 51.882 57.158 1.00 23.37 85 THR X N 1
ATOM 621 C CA . THR A 1 85 ? 47.872 53.072 56.377 1.00 23.18 85 THR X CA 1
ATOM 622 C C . THR A 1 85 ? 47.987 54.278 57.299 1.00 21.42 85 THR X C 1
ATOM 623 O O . THR A 1 85 ? 48.414 54.136 58.436 1.00 22.30 85 THR X O 1
ATOM 627 N N . ASN A 1 86 ? 47.612 55.459 56.826 1.00 22.71 86 ASN X N 1
ATOM 628 C CA . ASN A 1 86 ? 47.737 56.663 57.640 1.00 21.22 86 ASN X CA 1
ATOM 629 C C . ASN A 1 86 ? 46.865 57.796 57.103 1.00 21.40 86 ASN X C 1
ATOM 630 O O . ASN A 1 86 ? 46.178 57.637 56.089 1.00 20.36 86 ASN X O 1
ATOM 635 N N . ASP A 1 87 ? 46.922 58.945 57.773 1.00 21.56 87 ASP X N 1
ATOM 636 C CA . ASP A 1 87 ? 46.120 60.110 57.401 1.00 21.76 87 ASP X CA 1
ATOM 637 C C . ASP A 1 87 ? 46.665 60.992 56.280 1.00 20.53 87 ASP X C 1
ATOM 638 O O . ASP A 1 87 ? 46.123 62.062 56.013 1.00 18.87 87 ASP X O 1
ATOM 643 N N . GLY A 1 88 ? 47.744 60.563 55.636 1.00 20.45 88 GLY X N 1
ATOM 644 C CA . GLY A 1 88 ? 48.296 61.356 54.557 1.00 18.51 88 GLY X CA 1
ATOM 645 C C . GLY A 1 88 ? 49.443 62.259 54.961 1.00 18.62 88 GLY X C 1
ATOM 646 O O . GLY A 1 88 ? 50.246 62.643 54.118 1.00 17.56 88 GLY X O 1
ATOM 647 N N . GLY A 1 89 ? 49.527 62.594 56.244 1.00 17.77 89 GLY X N 1
ATOM 648 C CA . GLY A 1 89 ? 50.598 63.456 56.717 1.00 17.22 89 GLY X CA 1
ATOM 649 C C . GLY A 1 89 ? 50.403 64.887 56.251 1.00 19.36 89 GLY X C 1
ATOM 650 O O . GLY A 1 89 ? 49.298 65.285 55.876 1.00 18.37 89 GLY X O 1
ATOM 651 N N . GLN A 1 90 ? 51.481 65.661 56.276 1.00 20.23 90 GLN X N 1
ATOM 652 C CA . GLN A 1 90 ? 51.460 67.055 55.836 1.00 20.46 90 GLN X CA 1
ATOM 653 C C . GLN A 1 90 ? 51.656 67.075 54.304 1.00 20.38 90 GLN X C 1
ATOM 654 O O . GLN A 1 90 ? 52.740 66.773 53.797 1.00 18.83 90 GLN X O 1
ATOM 660 N N . ALA A 1 91 ? 50.601 67.427 53.576 1.00 18.48 91 ALA X N 1
ATOM 661 C CA . ALA A 1 91 ? 50.634 67.444 52.116 1.00 18.29 91 ALA X CA 1
ATOM 662 C C . ALA A 1 91 ? 50.964 68.806 51.508 1.00 18.38 91 ALA X C 1
ATOM 663 O O . ALA A 1 91 ? 50.974 68.961 50.280 1.00 20.28 91 ALA X O 1
ATOM 665 N N . GLY A 1 92 ? 51.237 69.783 52.370 1.00 18.47 92 GLY X N 1
ATOM 666 C CA . GLY A 1 92 ? 51.565 71.125 51.924 1.00 15.74 92 GLY X CA 1
ATOM 667 C C . GLY A 1 92 ? 52.953 71.272 51.324 1.00 17.92 92 GLY X C 1
ATOM 668 O O . GLY A 1 92 ? 53.681 70.289 51.151 1.00 15.34 92 GLY X O 1
ATOM 669 N N . PHE A 1 93 ? 53.328 72.514 51.028 1.00 17.27 93 PHE X N 1
AT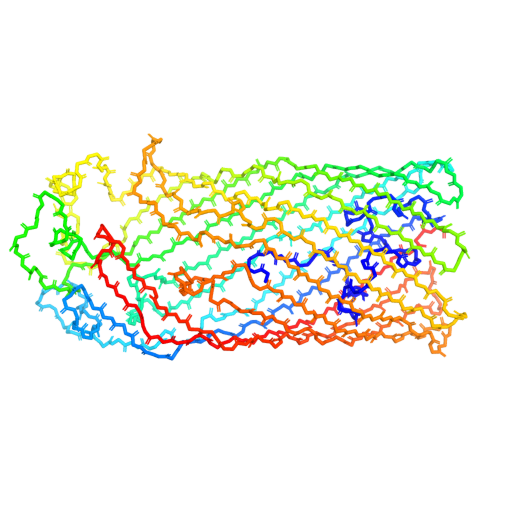OM 670 C CA . PHE A 1 93 ? 54.621 72.807 50.426 1.00 19.12 93 PHE X CA 1
ATOM 671 C C . PHE A 1 93 ? 55.076 74.230 50.715 1.00 20.27 93 PHE X C 1
ATOM 672 O O . PHE A 1 93 ? 54.385 75.014 51.363 1.00 20.93 93 PHE X O 1
ATOM 680 N N . GLY A 1 94 ? 56.258 74.536 50.198 1.00 21.90 94 GLY X N 1
ATOM 681 C CA . GLY A 1 94 ? 56.851 75.850 50.298 1.00 21.12 94 GLY X CA 1
ATOM 682 C C . GLY A 1 94 ? 57.339 76.051 48.876 1.00 22.56 94 GLY X C 1
ATOM 683 O O . GLY A 1 94 ? 57.939 75.135 48.307 1.00 23.46 94 GLY X O 1
ATOM 684 N N . ALA A 1 95 ? 57.075 77.207 48.279 1.00 23.10 95 ALA X N 1
ATOM 685 C CA . ALA A 1 95 ? 57.516 77.447 46.909 1.00 23.41 95 ALA X CA 1
ATOM 686 C C . ALA A 1 95 ? 57.885 78.898 46.639 1.00 25.25 95 ALA X C 1
ATOM 687 O O . ALA A 1 95 ? 57.381 79.814 47.284 1.00 24.10 95 ALA X O 1
ATOM 689 N N . TRP A 1 96 ? 58.779 79.097 45.678 1.00 25.71 96 TRP X N 1
ATOM 690 C CA . TRP A 1 96 ? 59.192 80.437 45.295 1.00 28.15 96 TRP X CA 1
ATOM 691 C C . TRP A 1 96 ? 58.421 80.824 44.043 1.00 29.28 96 TRP X C 1
ATOM 692 O O . TRP A 1 96 ? 58.239 80.003 43.149 1.00 29.46 96 TRP X O 1
ATOM 703 N N . LEU A 1 97 ? 57.959 82.068 43.987 1.00 29.89 97 LEU X N 1
ATOM 704 C CA . LEU A 1 97 ? 57.221 82.551 42.829 1.00 31.74 97 LEU X CA 1
ATOM 705 C C . LEU A 1 97 ? 57.698 83.925 42.410 1.00 32.03 97 LEU X C 1
ATOM 706 O O . LEU A 1 97 ? 57.383 84.933 43.050 1.00 31.00 97 LEU X O 1
ATOM 711 N N . PRO A 1 98 ? 58.470 83.980 41.319 1.00 31.49 98 PRO X N 1
ATOM 712 C CA . PRO A 1 98 ? 59.010 85.226 40.785 1.00 31.27 98 PRO X CA 1
ATOM 713 C C . PRO A 1 98 ? 57.964 85.909 39.919 1.00 31.36 98 PRO X C 1
ATOM 714 O O . PRO A 1 98 ? 57.047 85.263 39.415 1.00 30.29 98 PRO X O 1
ATOM 718 N N . THR A 1 99 ? 58.109 87.216 39.756 1.00 31.95 99 THR X N 1
ATOM 719 C CA . THR A 1 99 ? 57.203 87.995 38.933 1.00 33.21 99 THR X CA 1
ATOM 720 C C . THR A 1 99 ? 5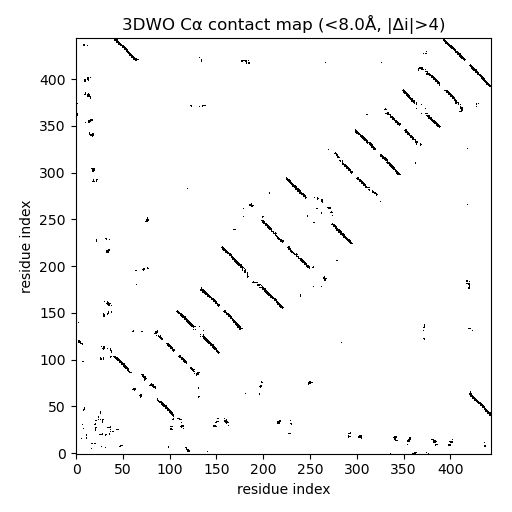7.965 89.230 38.463 1.00 33.76 99 THR X C 1
ATOM 721 O O . THR A 1 99 ? 58.671 89.871 39.244 1.00 34.18 99 THR X O 1
ATOM 725 N N . GLY A 1 100 ? 57.845 89.540 37.176 1.00 32.46 100 GLY X N 1
ATOM 726 C CA . GLY A 1 100 ? 58.544 90.689 36.631 1.00 30.46 100 GLY X CA 1
ATOM 727 C C . GLY A 1 100 ? 57.658 91.593 35.798 1.00 29.83 100 GLY X C 1
ATOM 728 O O . GLY A 1 100 ? 56.811 91.120 35.040 1.00 28.00 100 GLY X O 1
ATOM 729 N N . PHE A 1 101 ? 57.854 92.900 35.940 1.00 29.18 101 PHE X N 1
ATOM 730 C CA . PHE A 1 101 ? 57.070 93.869 35.187 1.00 29.42 101 PHE X CA 1
ATOM 731 C C . PHE A 1 101 ? 57.948 94.975 34.625 1.00 31.77 101 PHE X C 1
ATOM 732 O O . PHE A 1 101 ? 58.871 95.465 35.285 1.00 31.61 101 PHE X O 1
ATOM 740 N N . LEU A 1 102 ? 57.650 95.365 33.395 1.00 32.08 102 LEU X N 1
ATOM 741 C CA . LEU A 1 102 ? 58.385 96.428 32.738 1.00 33.60 102 LEU X CA 1
ATOM 742 C C . LEU A 1 102 ? 57.395 97.287 31.966 1.00 33.63 102 LEU X C 1
ATOM 743 O O . LEU A 1 102 ? 56.594 96.776 31.182 1.00 34.88 102 LEU X O 1
ATOM 748 N N . VAL A 1 103 ? 57.434 98.591 32.212 1.00 33.33 103 VAL X N 1
ATOM 749 C CA . VAL A 1 103 ? 56.551 99.515 31.519 1.00 33.14 103 VAL X CA 1
ATOM 750 C C . VAL A 1 103 ? 57.394 100.592 30.849 1.00 33.75 103 VAL X C 1
ATOM 751 O O . VAL A 1 103 ? 58.218 101.244 31.493 1.00 30.36 103 VAL X O 1
ATOM 755 N N . VAL A 1 104 ? 57.178 100.763 29.550 1.00 34.25 104 VAL X N 1
ATOM 756 C CA . VAL A 1 104 ? 57.925 101.732 28.761 1.00 35.75 104 VAL X CA 1
ATOM 757 C C . VAL A 1 104 ? 57.004 102.614 27.927 1.00 36.42 104 VAL X C 1
ATOM 758 O O . VAL A 1 104 ? 56.506 102.187 26.883 1.00 35.64 104 VAL X O 1
ATOM 762 N N . PRO A 1 105 ? 56.749 103.850 28.382 1.00 37.84 105 PRO X N 1
ATOM 763 C CA . PRO A 1 105 ? 55.874 104.727 27.597 1.00 39.94 105 PRO X CA 1
ATOM 764 C C . PRO A 1 105 ? 56.534 105.032 26.246 1.00 42.00 105 PRO X C 1
ATOM 765 O O . PRO A 1 105 ? 57.722 105.360 26.186 1.00 41.51 105 PRO X O 1
ATOM 769 N N . ILE A 1 106 ? 55.764 104.899 25.169 1.00 44.19 106 ILE X N 1
ATOM 770 C CA . ILE A 1 106 ? 56.269 105.132 23.819 1.00 46.44 106 ILE X CA 1
ATOM 771 C C . ILE A 1 106 ? 56.041 106.572 23.382 1.00 48.59 106 ILE X C 1
ATOM 772 O O . ILE A 1 106 ? 56.990 107.317 23.141 1.00 48.68 106 ILE X O 1
ATOM 777 N N . ASN A 1 107 ? 54.770 106.944 23.268 1.00 50.46 107 ASN X N 1
ATOM 778 C CA . ASN A 1 107 ? 54.365 108.289 22.870 1.00 52.64 107 ASN X CA 1
ATOM 779 C C . ASN A 1 107 ? 53.502 108.855 23.979 1.00 52.55 107 ASN X C 1
ATOM 780 O O . ASN A 1 107 ? 53.333 108.225 25.022 1.00 52.50 107 ASN X O 1
ATOM 785 N N . ASP A 1 108 ? 52.947 110.041 23.760 1.00 52.73 108 ASP X N 1
ATOM 786 C CA . ASP A 1 108 ? 52.089 110.632 24.775 1.00 53.69 108 ASP X CA 1
ATOM 787 C C . ASP A 1 108 ? 50.720 109.981 24.642 1.00 52.57 108 ASP X C 1
ATOM 788 O O . ASP A 1 108 ? 49.738 110.434 25.226 1.00 53.88 108 ASP X O 1
ATOM 793 N N . ARG A 1 109 ? 50.669 108.902 23.871 1.00 51.17 109 ARG X N 1
ATOM 794 C CA . ARG A 1 109 ? 49.422 108.186 23.649 1.00 50.15 109 ARG X CA 1
ATOM 795 C C . ARG A 1 109 ? 49.611 106.679 23.798 1.00 47.33 109 ARG X C 1
ATOM 796 O O . ARG A 1 109 ? 48.653 105.948 24.038 1.00 47.23 109 ARG X O 1
ATOM 804 N N . PHE A 1 110 ? 50.853 106.224 23.668 1.00 44.92 110 PHE X N 1
ATOM 805 C CA . PHE A 1 110 ? 51.163 104.802 23.742 1.00 42.09 110 PHE X CA 1
ATOM 806 C C . PHE A 1 110 ? 52.212 104.404 24.774 1.00 41.27 110 PHE X C 1
ATOM 807 O O . PHE A 1 110 ? 53.188 105.123 25.008 1.00 38.83 110 PHE X O 1
ATOM 815 N N . ALA A 1 111 ? 51.998 103.233 25.371 1.00 40.32 111 ALA X N 1
ATOM 816 C CA . ALA A 1 111 ? 52.907 102.669 26.362 1.00 38.85 111 ALA X CA 1
ATOM 817 C C . ALA A 1 111 ? 53.034 101.182 26.066 1.00 38.64 111 ALA X C 1
ATOM 818 O O . ALA A 1 111 ? 52.102 100.563 25.555 1.00 39.07 111 ALA X O 1
ATOM 820 N N . PHE A 1 112 ? 54.187 100.611 26.393 1.00 38.59 112 PHE X N 1
ATOM 821 C CA . PHE A 1 112 ? 54.448 99.199 26.148 1.00 37.32 112 PHE X CA 1
ATOM 822 C C . PHE A 1 112 ? 54.668 98.464 27.466 1.00 36.48 112 PHE X C 1
ATOM 823 O O . PHE A 1 112 ? 55.340 98.974 28.359 1.00 36.06 112 PHE X O 1
ATOM 831 N N . GLY A 1 113 ? 54.108 97.262 27.578 1.00 34.36 113 GLY X N 1
ATOM 832 C CA . GLY A 1 113 ? 54.255 96.491 28.799 1.00 33.72 113 GLY X CA 1
ATOM 833 C C . GLY A 1 113 ? 54.772 95.078 28.590 1.00 33.11 113 GLY X C 1
ATOM 834 O O . GLY A 1 113 ? 54.362 94.377 27.662 1.00 33.28 113 GLY X O 1
ATOM 835 N N . LEU A 1 114 ? 55.673 94.662 29.473 1.00 32.29 114 LEU X N 1
ATOM 836 C CA . LEU A 1 114 ? 56.280 93.336 29.428 1.00 32.13 114 LEU X CA 1
ATOM 837 C C . LEU A 1 114 ? 56.214 92.740 30.825 1.00 31.76 114 LEU X C 1
ATOM 838 O O . LEU A 1 114 ? 56.380 93.457 31.812 1.00 29.70 114 LEU X O 1
ATOM 843 N N . SER A 1 115 ? 55.982 91.435 30.922 1.00 30.73 115 SER X N 1
ATOM 844 C CA . SER A 1 115 ? 55.927 90.823 32.241 1.00 31.13 115 SER X CA 1
ATOM 845 C C . SER A 1 115 ? 56.072 89.311 32.251 1.00 29.30 115 SER X C 1
ATOM 846 O O . SER A 1 115 ? 55.806 88.631 31.259 1.00 29.43 115 SER X O 1
ATOM 849 N N . GLN A 1 116 ? 56.523 88.805 33.392 1.00 28.18 116 GLN X N 1
ATOM 850 C CA . GLN A 1 116 ? 56.673 87.379 33.616 1.00 28.07 116 GLN X CA 1
ATOM 851 C C . GLN A 1 116 ? 55.734 87.141 34.784 1.00 28.05 116 GLN X C 1
ATOM 852 O O . GLN A 1 116 ? 55.891 87.749 35.844 1.00 27.47 116 GLN X O 1
ATOM 858 N N . VAL A 1 117 ? 54.756 86.266 34.576 1.00 26.97 117 VAL X N 1
ATOM 859 C CA . VAL A 1 117 ? 53.741 85.976 35.582 1.00 27.76 117 VAL X CA 1
ATOM 860 C C . VAL A 1 117 ? 53.528 84.480 35.852 1.00 26.57 117 VAL X C 1
ATOM 861 O O . VAL A 1 117 ? 53.982 83.626 35.088 1.00 27.15 117 VAL X O 1
ATOM 865 N N . VAL A 1 118 ? 52.846 84.181 36.957 1.00 24.27 118 VAL X N 1
ATOM 866 C CA . VAL A 1 118 ? 52.532 82.811 37.357 1.00 22.17 118 VAL X CA 1
ATOM 867 C C . VAL A 1 118 ? 51.026 82.762 37.64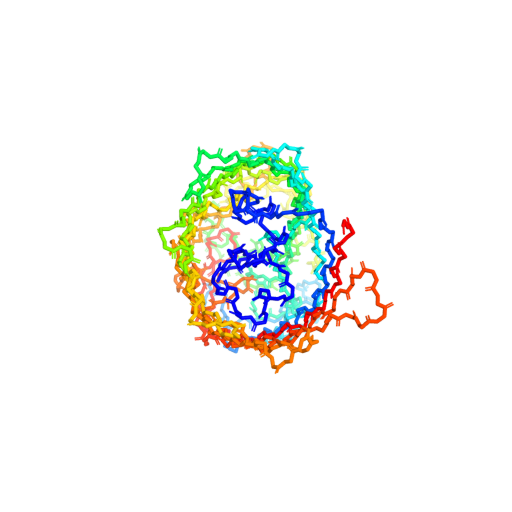5 1.00 22.59 118 VAL X C 1
ATOM 868 O O . VAL A 1 118 ? 50.599 82.871 38.794 1.00 20.47 118 VAL X O 1
ATOM 872 N N . PRO A 1 119 ? 50.203 82.595 36.596 1.00 22.82 119 PRO X N 1
ATOM 873 C CA . PRO A 1 119 ? 48.741 82.541 36.715 1.00 23.86 119 PRO X CA 1
ATOM 874 C C . PRO A 1 119 ? 48.177 81.353 37.487 1.00 26.23 119 PRO X C 1
ATOM 875 O O . PRO A 1 119 ? 47.158 81.474 38.174 1.00 25.94 119 PRO X O 1
ATOM 879 N N . MET A 1 120 ? 48.835 80.205 37.358 1.00 25.95 120 MET X N 1
ATOM 880 C CA . MET A 1 120 ? 48.360 78.988 37.995 1.00 26.31 120 MET X CA 1
ATOM 881 C C . MET A 1 120 ? 49.429 78.258 38.787 1.00 26.36 120 MET X C 1
ATOM 882 O O . MET A 1 120 ? 50.598 78.206 38.391 1.00 24.19 120 MET X O 1
ATOM 887 N N . GLY A 1 121 ? 49.014 77.685 39.909 1.00 26.66 121 GLY X N 1
ATOM 888 C CA . GLY A 1 121 ? 49.945 76.958 40.744 1.00 28.05 121 GLY X CA 1
ATOM 889 C C . GLY A 1 121 ? 49.310 76.326 41.966 1.00 29.49 121 GLY X C 1
ATOM 890 O O . GLY A 1 121 ? 48.579 76.983 42.707 1.00 29.72 121 GLY X O 1
ATOM 891 N N . MET A 1 122 ? 49.576 75.040 42.167 1.00 27.16 122 MET X N 1
ATOM 892 C CA . MET A 1 122 ? 49.069 74.323 43.330 1.00 27.27 122 MET X CA 1
ATOM 893 C C . MET A 1 122 ? 49.863 73.044 43.481 1.00 25.24 122 MET X C 1
ATOM 894 O O . MET A 1 122 ? 50.454 72.544 42.521 1.00 25.50 122 MET X O 1
ATOM 899 N N . ARG A 1 123 ? 49.883 72.514 44.691 1.00 22.36 123 ARG X N 1
ATOM 900 C CA . ARG A 1 123 ? 50.645 71.313 44.938 1.00 22.08 123 ARG X CA 1
ATOM 901 C C . ARG A 1 123 ? 50.148 70.632 46.201 1.00 20.18 123 ARG X C 1
ATOM 902 O O . ARG A 1 123 ? 49.838 71.293 47.185 1.00 18.54 123 ARG X O 1
ATOM 910 N N . SER A 1 124 ? 50.039 69.311 46.152 1.00 17.13 124 SER X N 1
ATOM 911 C CA . SER A 1 124 ? 49.633 68.547 47.313 1.00 18.60 124 SER X CA 1
ATOM 912 C C . SER A 1 124 ? 50.254 67.172 47.143 1.00 18.38 124 SER X C 1
ATOM 913 O O . SER A 1 124 ? 50.124 66.555 46.090 1.00 20.10 124 SER X O 1
ATOM 916 N N . THR A 1 125 ? 50.958 66.707 48.173 1.00 19.27 125 THR X N 1
ATOM 917 C CA . THR A 1 125 ? 51.602 65.403 48.122 1.00 18.35 125 THR X CA 1
ATOM 918 C C . THR A 1 125 ? 51.280 64.608 49.381 1.00 19.71 125 THR X C 1
ATOM 919 O O . THR A 1 125 ? 51.799 64.893 50.459 1.00 20.01 125 THR X O 1
ATOM 923 N N . TRP A 1 126 ? 50.413 63.613 49.241 1.00 18.08 126 TRP X N 1
ATOM 924 C CA . TRP A 1 126 ? 50.024 62.787 50.375 1.00 19.33 126 TRP X CA 1
ATOM 925 C C . TRP A 1 126 ? 50.914 61.557 50.433 1.00 21.04 126 TRP X C 1
ATOM 926 O O . TRP A 1 126 ? 51.393 61.079 49.401 1.00 20.48 126 TRP X O 1
ATOM 937 N N . ASP A 1 127 ? 51.140 61.051 51.640 1.00 20.24 127 ASP X N 1
ATOM 938 C CA . ASP A 1 127 ? 51.956 59.861 51.810 1.00 22.25 127 ASP X CA 1
ATOM 939 C C . ASP A 1 127 ? 51.360 58.808 50.872 1.00 21.29 127 ASP X C 1
ATOM 940 O O . ASP A 1 127 ? 50.156 58.580 50.879 1.00 23.00 127 ASP X O 1
ATOM 945 N N . PRO A 1 128 ? 52.199 58.158 50.054 1.00 22.45 128 PRO X N 1
ATOM 946 C CA . PRO A 1 128 ? 51.806 57.128 49.080 1.00 23.47 128 PRO X CA 1
ATOM 947 C C . PRO A 1 128 ? 50.908 56.008 49.577 1.00 22.30 128 PRO X C 1
ATOM 948 O O . PRO A 1 128 ? 50.109 55.469 48.821 1.00 19.42 128 PRO X O 1
ATOM 952 N N . ASN A 1 129 ? 51.038 55.646 50.846 1.00 22.17 129 ASN X N 1
ATOM 953 C CA . ASN A 1 129 ? 50.219 54.571 51.365 1.00 21.82 129 ASN X CA 1
ATOM 954 C C . ASN A 1 129 ? 49.091 55.040 52.275 1.00 19.19 129 ASN X C 1
ATOM 955 O O . ASN A 1 129 ? 48.551 54.246 53.046 1.00 17.12 129 ASN X O 1
ATOM 960 N N . TRP A 1 130 ? 48.716 56.316 52.172 1.00 16.22 130 TRP X N 1
ATOM 961 C CA . TRP A 1 130 ? 47.649 56.839 53.017 1.00 15.75 130 TRP X CA 1
ATOM 962 C C . TRP A 1 130 ? 46.276 56.284 52.626 1.00 14.90 130 TRP X C 1
ATOM 963 O O . TRP A 1 130 ? 46.089 55.766 51.528 1.00 14.61 130 TRP X O 1
ATOM 974 N N . LYS A 1 131 ? 45.325 56.395 53.547 1.00 15.85 131 LYS X N 1
ATOM 975 C CA . LYS A 1 131 ? 43.977 55.872 53.362 1.00 16.85 131 LYS X CA 1
ATOM 976 C C . LYS A 1 131 ? 43.221 56.427 52.159 1.00 16.74 131 LYS X C 1
ATOM 977 O O . LYS A 1 131 ? 42.267 55.812 51.689 1.00 16.62 131 LYS X O 1
ATOM 983 N N . GLY A 1 132 ? 43.630 57.594 51.681 1.00 16.75 132 GLY X N 1
ATOM 984 C CA . GLY A 1 132 ? 42.973 58.179 50.526 1.00 17.88 132 GLY X CA 1
ATOM 985 C C . GLY A 1 132 ? 43.771 58.013 49.242 1.00 18.35 132 GLY X C 1
ATOM 986 O O . GLY A 1 132 ? 43.522 58.723 48.269 1.00 19.47 132 GLY X O 1
ATOM 987 N N . ARG A 1 133 ? 44.713 57.071 49.218 1.00 18.25 133 ARG X N 1
ATOM 988 C CA . ARG A 1 133 ? 45.553 56.866 48.032 1.00 18.32 133 ARG X CA 1
ATOM 989 C C . ARG A 1 133 ? 44.798 56.526 46.744 1.00 19.03 133 ARG X C 1
ATOM 990 O O . ARG A 1 133 ? 45.314 56.768 45.645 1.00 19.20 133 ARG X O 1
ATOM 998 N N . ASP A 1 134 ? 43.592 55.970 46.859 1.00 17.01 134 ASP X N 1
ATOM 999 C CA . ASP A 1 134 ? 42.812 55.641 45.660 1.00 20.81 134 ASP X CA 1
ATOM 1000 C C . ASP A 1 134 ? 42.256 56.910 45.009 1.00 19.85 134 ASP X C 1
ATOM 1001 O O . ASP A 1 134 ? 41.729 56.862 43.903 1.00 21.52 134 ASP X O 1
ATOM 1006 N N . PHE A 1 135 ? 42.365 58.037 45.702 1.00 19.26 135 PHE X N 1
ATOM 1007 C CA . PHE A 1 135 ? 41.858 59.306 45.187 1.00 19.60 135 PHE X CA 1
ATOM 1008 C C . PHE A 1 135 ? 42.963 60.265 44.795 1.00 19.56 135 PHE X C 1
ATOM 1009 O O . PHE A 1 135 ? 42.796 61.062 43.868 1.00 19.77 135 PHE X O 1
ATOM 1017 N N . ALA A 1 136 ? 44.087 60.200 45.503 1.00 17.74 136 ALA X N 1
ATOM 1018 C CA . ALA A 1 136 ? 45.198 61.083 45.200 1.00 17.16 136 ALA X CA 1
ATOM 1019 C C . ALA A 1 136 ? 46.445 60.792 46.008 1.00 17.99 136 ALA X C 1
ATOM 1020 O O . ALA A 1 136 ? 46.380 60.363 47.167 1.00 17.67 136 ALA X O 1
ATOM 1022 N N . VAL A 1 137 ? 47.585 61.016 45.370 1.00 16.83 137 VAL X N 1
ATOM 1023 C CA . VAL A 1 137 ? 48.872 60.868 46.022 1.00 17.52 137 VAL X CA 1
ATOM 1024 C C . VAL A 1 137 ? 49.533 62.223 45.782 1.00 17.65 137 VAL X C 1
ATOM 1025 O O . VAL A 1 137 ? 49.547 63.074 46.669 1.00 18.04 137 VAL X O 1
ATOM 1029 N N . ASP A 1 138 ? 50.038 62.443 44.571 1.00 17.43 138 ASP X N 1
ATOM 1030 C CA . ASP A 1 138 ? 50.670 63.715 44.243 1.00 18.07 138 ASP X CA 1
ATOM 1031 C C . ASP A 1 138 ? 49.922 64.531 43.187 1.00 20.04 138 ASP X C 1
ATOM 1032 O O . ASP A 1 138 ? 49.363 63.983 42.238 1.00 19.17 138 ASP X O 1
ATOM 1037 N N . THR A 1 139 ? 49.917 65.848 43.372 1.00 19.48 139 THR X N 1
ATOM 1038 C CA . THR A 1 139 ? 49.276 66.765 42.440 1.00 21.28 139 THR X CA 1
ATOM 1039 C C . THR A 1 139 ? 50.174 67.995 42.340 1.00 21.18 139 THR X C 1
ATOM 1040 O O . THR A 1 139 ? 50.492 68.628 43.345 1.00 20.62 139 THR X O 1
ATOM 1044 N N . LYS A 1 140 ? 50.596 68.317 41.125 1.00 21.88 140 LYS X N 1
ATOM 1045 C CA . LYS A 1 140 ? 51.459 69.460 40.898 1.00 23.37 140 LYS X CA 1
ATOM 1046 C C . LYS A 1 140 ? 51.049 70.182 39.618 1.00 25.58 140 LYS X C 1
ATOM 1047 O O . LYS A 1 140 ? 50.969 69.578 38.545 1.00 27.66 140 LYS X O 1
ATOM 1053 N N . ILE A 1 141 ? 50.776 71.477 39.743 1.00 25.59 141 ILE X N 1
ATOM 1054 C CA . ILE A 1 141 ? 50.364 72.297 38.610 1.00 25.19 141 ILE X CA 1
ATOM 1055 C C . ILE A 1 141 ? 51.039 73.659 38.693 1.00 25.17 141 ILE X C 1
ATOM 1056 O O . ILE A 1 141 ? 51.032 74.294 39.741 1.00 23.65 141 ILE X O 1
ATOM 1061 N N . GLU A 1 142 ? 51.630 74.102 37.594 1.00 25.19 142 GLU X N 1
ATOM 1062 C CA . GLU A 1 142 ? 52.231 75.421 37.566 1.00 25.13 142 GLU X CA 1
ATOM 1063 C C . GLU A 1 142 ? 52.161 75.973 36.159 1.00 25.37 142 GLU X C 1
ATOM 1064 O O . GLU A 1 142 ? 52.438 75.266 35.188 1.00 24.54 142 GLU X O 1
ATOM 1070 N N . THR A 1 143 ? 51.761 77.238 36.066 1.00 23.24 143 THR X N 1
ATOM 1071 C CA . THR A 1 143 ? 51.648 77.933 34.795 1.00 22.83 143 THR X CA 1
ATOM 1072 C C . THR A 1 143 ? 52.464 79.212 34.886 1.00 23.98 143 THR X C 1
ATOM 1073 O O . THR A 1 143 ? 52.273 80.015 35.795 1.00 21.08 143 THR X O 1
ATOM 1077 N N . ILE A 1 144 ? 53.393 79.388 33.953 1.00 24.98 144 ILE X N 1
ATOM 1078 C CA . ILE A 1 144 ? 54.206 80.587 33.928 1.00 24.56 144 ILE X CA 1
ATOM 1079 C C . ILE A 1 144 ? 53.991 81.231 32.573 1.00 24.99 144 ILE X C 1
ATOM 1080 O O . ILE A 1 144 ? 53.995 80.547 31.553 1.00 23.88 144 ILE X O 1
ATOM 1085 N N . GLY A 1 145 ? 53.794 82.543 32.558 1.00 25.56 145 GLY X N 1
ATOM 1086 C CA . GLY A 1 145 ? 53.576 83.218 31.296 1.00 26.61 145 GLY X CA 1
ATOM 1087 C C . GLY A 1 145 ? 54.431 84.447 31.059 1.00 27.33 145 GLY X C 1
ATOM 1088 O O . GLY A 1 145 ? 54.825 85.144 32.001 1.00 25.73 145 GLY X O 1
ATOM 1089 N N . LEU A 1 146 ? 54.732 84.692 29.787 1.00 26.32 146 LEU X N 1
ATOM 1090 C CA . LEU A 1 146 ? 55.502 85.856 29.368 1.00 29.01 146 LEU X CA 1
ATOM 1091 C C . LEU A 1 146 ? 54.477 86.718 28.636 1.00 30.34 146 LEU X C 1
ATOM 1092 O O . LEU A 1 146 ? 53.730 86.223 27.791 1.00 31.01 146 LEU X O 1
ATOM 1097 N N . THR A 1 147 ? 54.441 88.005 28.963 1.00 31.34 147 THR X N 1
ATOM 1098 C CA . THR A 1 147 ? 53.445 88.901 28.392 1.00 32.81 147 THR X CA 1
ATOM 1099 C C . THR A 1 147 ? 53.949 90.141 27.665 1.00 32.15 147 THR X C 1
ATOM 1100 O O . THR A 1 147 ? 55.031 90.648 27.939 1.00 32.94 147 THR X O 1
ATOM 1104 N N . GLY A 1 148 ? 53.129 90.618 26.735 1.00 31.99 148 GLY X N 1
ATOM 1105 C CA . GLY A 1 148 ? 53.429 91.818 25.979 1.00 31.22 148 GLY X CA 1
ATOM 1106 C C . GLY A 1 148 ? 52.116 92.577 25.866 1.00 32.52 148 GLY X C 1
ATOM 1107 O O . GLY A 1 148 ? 51.101 91.997 25.469 1.00 32.58 148 GLY X O 1
ATOM 1108 N N . SER A 1 149 ? 52.105 93.857 26.226 1.00 30.84 149 SER X N 1
ATOM 1109 C CA . SER A 1 149 ? 50.865 94.619 26.146 1.00 31.11 149 SER X CA 1
ATOM 1110 C C . SER A 1 149 ? 51.063 96.036 25.644 1.00 31.97 149 SER X C 1
ATOM 1111 O O . SER A 1 149 ? 52.179 96.561 25.618 1.00 31.21 149 SER X O 1
ATOM 1114 N N . LEU A 1 150 ? 49.954 96.656 25.263 1.00 32.57 150 LEU X N 1
ATOM 1115 C CA . LEU A 1 150 ? 49.979 98.005 24.733 1.00 33.43 150 LEU X CA 1
ATOM 1116 C C . LEU A 1 150 ? 48.805 98.799 25.292 1.00 33.16 150 LEU X C 1
ATOM 1117 O O . LEU A 1 150 ? 47.710 98.261 25.449 1.00 32.37 150 LEU X O 1
ATOM 1122 N N . SER A 1 151 ? 49.031 100.074 25.595 1.00 33.34 151 SER X N 1
ATOM 1123 C CA . SER A 1 151 ? 47.955 100.919 26.101 1.00 35.60 151 SER X CA 1
ATOM 1124 C C . SER A 1 151 ? 47.789 102.129 25.191 1.00 37.22 151 SER X C 1
ATOM 1125 O O . SER A 1 151 ? 48.758 102.627 24.617 1.00 37.17 151 SER X O 1
ATOM 1128 N N . PHE A 1 152 ? 46.552 102.590 25.054 1.00 38.96 152 PHE X N 1
ATOM 1129 C CA . PHE A 1 152 ? 46.257 103.748 24.222 1.00 41.09 152 PHE X CA 1
ATOM 1130 C C . PHE A 1 152 ? 45.395 104.745 24.984 1.00 41.09 152 PHE X C 1
ATOM 1131 O O . PHE A 1 152 ? 44.289 104.422 25.413 1.00 40.38 152 PHE X O 1
ATOM 1139 N N . LYS A 1 153 ? 45.912 105.956 25.157 1.00 42.07 153 LYS X N 1
ATOM 1140 C CA . LYS A 1 153 ? 45.176 106.992 25.862 1.00 44.00 153 LYS X CA 1
ATOM 1141 C C . LYS A 1 153 ? 44.193 107.693 24.925 1.00 45.79 153 LYS X C 1
ATOM 1142 O O . LYS A 1 153 ? 44.591 108.295 23.929 1.00 47.09 153 LYS X O 1
ATOM 1148 N N . VAL A 1 154 ? 42.905 107.593 25.243 1.00 47.26 154 VAL X N 1
ATOM 1149 C CA . VAL A 1 154 ? 41.855 108.213 24.441 1.00 48.70 154 VAL X CA 1
ATOM 1150 C C . VAL A 1 154 ? 41.657 109.658 24.885 1.00 50.42 154 VAL X C 1
ATOM 1151 O O . VAL A 1 154 ? 41.587 110.568 24.062 1.00 50.61 154 VAL X O 1
ATOM 1155 N N . ASN A 1 155 ? 41.555 109.843 26.198 1.00 52.48 155 ASN X N 1
ATOM 1156 C CA . ASN A 1 155 ? 41.387 111.156 26.818 1.00 54.67 155 ASN X CA 1
ATOM 1157 C C . ASN A 1 155 ? 42.312 111.194 28.017 1.00 55.13 155 ASN X C 1
ATOM 1158 O O . ASN A 1 155 ? 43.071 110.256 28.257 1.00 54.88 155 ASN X O 1
ATOM 1163 N N . ASP A 1 156 ? 42.235 112.277 28.778 1.00 55.48 156 ASP X N 1
ATOM 1164 C CA . ASP A 1 156 ? 43.048 112.410 29.973 1.00 55.30 156 ASP X CA 1
ATOM 1165 C C . ASP A 1 156 ? 42.244 111.785 31.105 1.00 53.72 156 ASP X C 1
ATOM 1166 O O . ASP A 1 156 ? 42.648 111.817 32.266 1.00 53.96 156 ASP X O 1
ATOM 1171 N N . ASN A 1 157 ? 41.098 111.211 30.746 1.00 52.14 157 ASN X N 1
ATOM 1172 C CA . ASN A 1 157 ? 40.210 110.575 31.717 1.00 51.67 157 ASN X CA 1
ATOM 1173 C C . ASN A 1 157 ? 39.838 109.153 31.303 1.00 49.21 157 ASN X C 1
ATOM 1174 O O . ASN A 1 157 ? 39.081 108.477 32.001 1.00 48.01 157 ASN X O 1
ATOM 1179 N N . PHE A 1 158 ? 40.368 108.699 30.1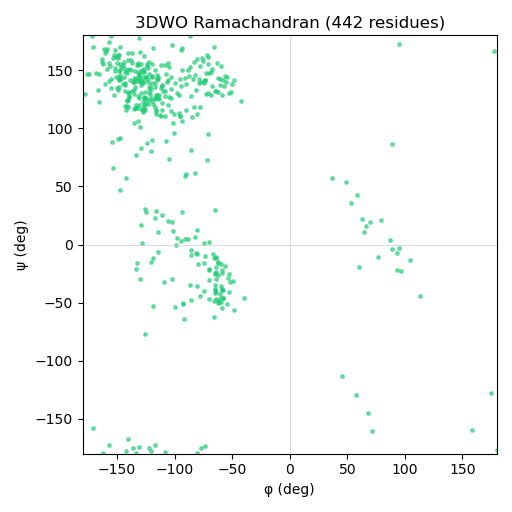73 1.00 46.37 158 PHE X N 1
ATOM 1180 C CA . PHE A 1 158 ? 40.038 107.368 29.688 1.00 45.19 158 PHE X CA 1
ATOM 1181 C C . PHE A 1 158 ? 41.111 106.776 28.782 1.00 43.69 158 PHE X C 1
ATOM 1182 O O . PHE A 1 158 ? 41.722 107.476 27.976 1.00 42.69 158 PHE X O 1
ATOM 1190 N N . SER A 1 159 ? 41.329 105.475 28.920 1.00 41.86 159 SER X N 1
ATOM 1191 C CA . SER A 1 159 ? 42.317 104.775 28.114 1.00 40.04 159 SER X CA 1
ATOM 1192 C C . SER A 1 159 ? 41.918 103.317 27.959 1.00 39.70 159 SER X C 1
ATOM 1193 O O . SER A 1 159 ? 41.089 102.803 28.710 1.00 39.64 159 SER X O 1
ATOM 1196 N N . LEU A 1 160 ? 42.519 102.659 26.977 1.00 38.85 160 LEU X N 1
ATOM 1197 C CA . LEU A 1 160 ? 42.247 101.259 26.708 1.00 37.49 160 LEU X CA 1
ATOM 1198 C C . LEU A 1 160 ? 43.569 100.509 26.692 1.00 37.10 160 LEU X C 1
ATOM 1199 O O . LEU A 1 160 ? 44.635 101.117 26.571 1.00 36.43 160 LEU X O 1
ATOM 1204 N N . GLY A 1 161 ? 43.499 99.189 26.820 1.00 36.10 161 GLY X N 1
ATOM 1205 C CA . GLY A 1 161 ? 44.710 98.390 26.820 1.00 34.59 161 GLY X CA 1
ATOM 1206 C C . GLY A 1 161 ? 44.448 96.996 26.301 1.00 34.33 161 GLY X C 1
ATOM 1207 O O . GLY A 1 161 ? 43.338 96.484 26.419 1.00 33.91 161 GLY X O 1
ATOM 1208 N N . ALA A 1 162 ? 45.468 96.380 25.718 1.00 33.03 162 ALA X N 1
ATOM 1209 C CA . ALA A 1 162 ? 45.332 95.035 25.184 1.00 32.95 162 ALA X CA 1
ATOM 1210 C C . ALA A 1 162 ? 46.683 94.343 25.237 1.00 33.14 162 ALA X C 1
ATOM 1211 O O . ALA A 1 162 ? 47.725 94.991 25.128 1.00 34.41 162 ALA X O 1
ATOM 1213 N N . GLY A 1 163 ? 46.667 93.026 25.401 1.00 31.49 163 GLY X N 1
ATOM 1214 C CA . GLY A 1 163 ? 47.914 92.294 25.465 1.00 30.48 163 GLY X CA 1
ATOM 1215 C C . GLY A 1 163 ? 47.763 90.826 25.145 1.00 29.76 163 GLY X C 1
ATOM 1216 O O . GLY A 1 163 ? 46.653 90.297 25.059 1.00 29.44 163 GLY X O 1
ATOM 1217 N N . VAL A 1 164 ? 48.898 90.168 24.956 1.00 28.54 164 VAL X N 1
ATOM 1218 C CA . VAL A 1 164 ? 48.920 88.748 24.655 1.00 28.60 164 VAL X CA 1
ATOM 1219 C C . VAL A 1 164 ? 49.840 88.077 25.652 1.00 28.02 164 VAL X C 1
ATOM 1220 O O . VAL A 1 164 ? 50.881 88.619 26.003 1.00 28.42 164 VAL X O 1
ATOM 1224 N N . ILE A 1 165 ? 49.454 86.899 26.115 1.00 27.12 165 ILE X N 1
ATOM 1225 C CA . ILE A 1 165 ? 50.288 86.173 27.054 1.00 26.84 165 ILE X CA 1
ATOM 1226 C C . ILE A 1 165 ? 50.646 84.823 26.460 1.00 26.09 165 ILE X C 1
ATOM 1227 O O . ILE A 1 165 ? 49.774 84.108 25.965 1.00 25.90 165 ILE X O 1
ATOM 1232 N N . ILE A 1 166 ? 51.934 84.494 26.462 1.00 25.34 166 ILE X N 1
ATOM 1233 C CA . ILE A 1 166 ? 52.363 83.196 25.955 1.00 24.54 166 ILE X CA 1
ATOM 1234 C C . ILE A 1 166 ? 52.567 82.392 27.219 1.00 24.87 166 ILE X C 1
ATOM 1235 O O . ILE A 1 166 ? 53.472 82.656 28.018 1.00 25.16 166 ILE X O 1
ATOM 1240 N N . GLN A 1 167 ? 51.702 81.406 27.384 1.00 23.65 167 GLN X N 1
ATOM 1241 C CA . GLN A 1 167 ? 51.673 80.586 28.572 1.00 24.90 167 GLN X CA 1
ATOM 1242 C C . GLN A 1 167 ? 52.214 79.160 28.453 1.00 24.41 167 GLN X C 1
ATOM 1243 O O . GLN A 1 167 ? 52.016 78.471 27.454 1.00 24.97 167 GLN X O 1
ATOM 1249 N N . ARG A 1 168 ? 52.899 78.725 29.500 1.00 24.79 168 ARG X N 1
ATOM 1250 C CA . ARG A 1 168 ? 53.440 77.378 29.559 1.00 25.77 168 ARG X CA 1
ATOM 1251 C C . ARG A 1 168 ? 52.955 76.723 30.852 1.00 23.75 168 ARG X C 1
ATOM 1252 O O . ARG A 1 168 ? 53.218 77.215 31.946 1.00 23.25 168 ARG X O 1
ATOM 1260 N N . THR A 1 169 ? 52.232 75.618 30.716 1.00 23.04 169 THR X N 1
ATOM 1261 C CA . THR A 1 169 ? 51.715 74.895 31.873 1.00 22.84 169 THR X CA 1
ATOM 1262 C C . THR A 1 169 ? 52.289 73.493 31.954 1.00 22.09 169 THR X C 1
ATOM 1263 O O . THR A 1 169 ? 52.366 72.793 30.951 1.00 22.70 169 THR X O 1
ATOM 1267 N N . SER A 1 170 ? 52.689 73.085 33.151 1.00 22.78 170 SER X N 1
ATOM 1268 C CA . SER A 1 170 ? 53.189 71.732 33.354 1.00 23.97 170 SER X CA 1
ATOM 1269 C C . SER A 1 170 ? 52.288 71.162 34.437 1.00 22.33 170 SER X C 1
ATOM 1270 O O . SER A 1 170 ? 51.922 71.865 35.375 1.00 23.69 170 SER X O 1
ATOM 1273 N N . GLY A 1 171 ? 51.912 69.900 34.297 1.00 21.76 171 GLY X N 1
ATOM 1274 C CA . GLY A 1 171 ? 51.042 69.290 35.279 1.00 20.67 171 GLY X CA 1
ATOM 1275 C C . GLY A 1 171 ? 51.416 67.852 35.557 1.00 22.42 171 GLY X C 1
ATOM 1276 O O . GLY A 1 171 ? 51.905 67.140 34.679 1.00 19.73 171 GLY X O 1
ATOM 1277 N N . PHE A 1 172 ? 51.197 67.430 36.796 1.00 20.52 172 PHE X N 1
ATOM 1278 C CA . PHE A 1 172 ? 51.494 66.069 37.197 1.00 19.98 172 PHE X CA 1
ATOM 1279 C C . PHE A 1 172 ? 50.446 65.562 38.186 1.00 20.70 172 PHE X C 1
ATOM 1280 O O . PHE A 1 172 ? 50.036 66.283 39.098 1.00 18.46 172 PHE X O 1
ATOM 1288 N N . VAL A 1 173 ? 50.020 64.318 37.994 1.00 18.61 173 VAL X N 1
ATOM 1289 C CA . VAL A 1 173 ? 49.040 63.691 38.866 1.00 19.67 173 VAL X CA 1
ATOM 1290 C C . VAL A 1 173 ? 49.383 62.218 39.046 1.00 20.02 173 VAL X C 1
ATOM 1291 O O . VAL A 1 173 ? 49.668 61.513 38.074 1.00 20.34 173 VAL X O 1
ATOM 1295 N N . SER A 1 174 ? 49.385 61.761 40.292 1.00 18.00 174 SER X N 1
ATOM 1296 C CA . SER A 1 174 ? 49.642 60.356 40.567 1.00 17.64 174 SER X CA 1
ATOM 1297 C C . SER A 1 174 ? 48.483 59.929 41.456 1.00 17.24 174 SER X C 1
ATOM 1298 O O . SER A 1 174 ? 47.933 60.739 42.201 1.00 16.01 174 SER X O 1
ATOM 1301 N N . GLN A 1 175 ? 48.106 58.662 41.374 1.00 17.17 175 GLN X N 1
ATOM 1302 C CA . GLN A 1 175 ? 46.976 58.172 42.140 1.00 20.99 175 GLN X CA 1
ATOM 1303 C C . GLN A 1 175 ? 47.049 56.655 42.091 1.00 20.87 175 GLN X C 1
ATOM 1304 O O . GLN A 1 175 ? 47.509 56.085 41.101 1.00 20.94 175 GLN X O 1
ATOM 1310 N N . ASN A 1 176 ? 46.628 56.005 43.168 1.00 18.81 176 ASN X N 1
ATOM 1311 C CA . ASN A 1 176 ? 46.654 54.555 43.208 1.00 18.78 176 ASN X CA 1
ATOM 1312 C C . ASN A 1 176 ? 45.474 53.988 42.439 1.00 20.13 176 ASN X C 1
ATOM 1313 O O . ASN A 1 176 ? 44.374 54.548 42.483 1.00 19.89 176 ASN X O 1
ATOM 1318 N N . LEU A 1 177 ? 45.708 52.883 41.736 1.00 18.88 177 LEU X N 1
ATOM 1319 C CA . LEU A 1 177 ? 44.655 52.206 40.995 1.00 20.01 177 LEU X CA 1
ATOM 1320 C C . LEU A 1 177 ? 44.584 50.795 41.555 1.00 21.37 177 LEU X C 1
ATOM 1321 O O . LEU A 1 177 ? 45.610 50.146 41.775 1.00 19.57 177 LEU X O 1
ATOM 1326 N N . ASP A 1 178 ? 43.363 50.326 41.771 1.00 20.79 178 ASP X N 1
ATOM 1327 C CA . ASP A 1 178 ? 43.102 48.993 42.299 1.00 23.36 178 ASP X CA 1
ATOM 1328 C C . ASP A 1 178 ? 42.280 48.242 41.232 1.00 24.78 178 ASP X C 1
ATOM 1329 O O . ASP A 1 178 ? 41.044 48.292 41.248 1.00 23.56 178 ASP X O 1
ATOM 1334 N N . LEU A 1 179 ? 42.960 47.559 40.310 1.00 24.90 179 LEU X N 1
ATOM 1335 C CA . LEU A 1 179 ? 42.277 46.830 39.231 1.00 26.83 179 LEU X CA 1
ATOM 1336 C C . LEU A 1 179 ? 41.181 45.849 39.664 1.00 25.59 179 LEU X C 1
ATOM 1337 O O . LEU A 1 179 ? 40.145 45.751 39.005 1.00 26.24 179 LEU X O 1
ATOM 1342 N N . TYR A 1 180 ? 41.412 45.101 40.736 1.00 25.41 180 TYR X N 1
ATOM 1343 C CA . TYR A 1 180 ? 40.398 44.161 41.203 1.00 26.12 180 TYR X CA 1
ATOM 1344 C C . TYR A 1 180 ? 39.142 44.906 41.655 1.00 24.80 180 TYR X C 1
ATOM 1345 O O . TYR A 1 180 ? 38.019 44.467 41.385 1.00 22.89 180 TYR X O 1
ATOM 1354 N N . ALA A 1 181 ? 39.338 46.027 42.348 1.00 22.21 181 ALA X N 1
ATOM 1355 C CA . ALA A 1 181 ? 38.214 46.832 42.824 1.00 22.34 181 ALA X CA 1
ATOM 1356 C C . ALA A 1 181 ? 37.461 47.403 41.627 1.00 20.32 181 ALA X C 1
ATOM 1357 O O . ALA A 1 181 ? 36.238 47.455 41.626 1.00 18.64 181 ALA X O 1
ATOM 1359 N N . SER A 1 182 ? 38.199 47.823 40.606 1.00 20.76 182 SER X N 1
ATOM 1360 C CA . SER A 1 182 ? 37.580 48.368 39.402 1.00 22.14 182 SER X CA 1
ATOM 1361 C C . SER A 1 182 ? 36.763 47.301 38.680 1.00 20.61 182 SER X C 1
ATOM 1362 O O . SER A 1 182 ? 35.660 47.576 38.196 1.00 21.34 182 SER X O 1
ATOM 1365 N N . ALA A 1 183 ? 37.308 46.088 38.612 1.00 17.59 183 ALA X N 1
ATOM 1366 C CA . ALA A 1 183 ? 36.633 44.962 37.957 1.00 17.66 183 ALA X CA 1
ATOM 1367 C C . ALA A 1 183 ? 35.314 44.624 38.652 1.00 17.01 183 ALA X C 1
ATOM 1368 O O . ALA A 1 183 ? 34.287 44.444 38.000 1.00 17.31 183 ALA X O 1
ATOM 1370 N N . ALA A 1 184 ? 35.362 44.528 39.977 1.00 16.27 184 ALA X N 1
ATOM 1371 C CA . ALA A 1 184 ? 34.186 44.206 40.779 1.00 17.25 184 ALA X CA 1
ATOM 1372 C C . ALA A 1 184 ? 32.996 45.116 40.474 1.00 18.97 184 ALA X C 1
ATOM 1373 O O . ALA A 1 184 ? 31.849 44.682 40.562 1.00 21.11 184 ALA X O 1
ATOM 1375 N N . ASN A 1 185 ? 33.275 46.372 40.121 1.00 20.16 185 ASN X N 1
ATOM 1376 C CA . ASN A 1 185 ? 32.239 47.364 39.810 1.00 19.79 185 ASN X CA 1
ATOM 1377 C C . ASN A 1 185 ? 31.991 47.536 38.311 1.00 18.95 185 ASN X C 1
ATOM 1378 O O . ASN A 1 185 ? 31.138 48.325 37.910 1.00 17.63 185 ASN X O 1
ATOM 1383 N N . SER A 1 186 ? 32.730 46.801 37.487 1.00 17.92 186 SER X N 1
ATOM 1384 C CA . SER A 1 186 ? 32.622 46.937 36.036 1.00 18.60 186 SER X CA 1
ATOM 1385 C C . SER A 1 186 ? 31.392 46.321 35.377 1.00 17.92 186 SER X C 1
ATOM 1386 O O . SER A 1 186 ? 30.774 45.408 35.910 1.00 16.36 186 SER X O 1
ATOM 1389 N N . PRO A 1 187 ? 31.037 46.808 34.181 1.00 20.27 187 PRO X N 1
ATOM 1390 C CA . PRO A 1 187 ? 29.872 46.255 33.482 1.00 20.29 187 PRO X CA 1
ATOM 1391 C C . PRO A 1 187 ? 30.205 44.946 32.763 1.00 20.46 187 PRO X C 1
ATOM 1392 O O . PRO A 1 187 ? 29.310 44.264 32.277 1.00 21.08 187 PRO X O 1
ATOM 1396 N N . GLY A 1 188 ? 31.489 44.585 32.712 1.00 21.90 188 GLY X N 1
ATOM 1397 C CA . GLY A 1 188 ? 31.886 43.360 32.030 1.00 20.97 188 GLY X CA 1
ATOM 1398 C C . GLY A 1 188 ? 32.601 42.305 32.866 1.00 23.36 188 GLY X C 1
ATOM 1399 O O . GLY A 1 188 ? 32.716 41.151 32.454 1.00 23.56 188 GLY X O 1
ATOM 1400 N N . MET A 1 189 ? 33.074 42.682 34.046 1.00 25.56 189 MET X N 1
ATOM 1401 C CA . MET A 1 189 ? 33.794 41.749 34.904 1.00 27.36 189 MET X CA 1
ATOM 1402 C C . MET A 1 189 ? 33.283 41.699 36.335 1.00 25.89 189 MET X C 1
ATOM 1403 O O . MET A 1 189 ? 33.986 41.222 37.225 1.00 26.53 189 MET X O 1
ATOM 1408 N N . GLY A 1 190 ? 32.077 42.202 36.563 1.00 24.64 190 GLY X N 1
ATOM 1409 C CA . GLY A 1 190 ? 31.529 42.186 37.907 1.00 21.54 190 GLY X CA 1
ATOM 1410 C C . GLY A 1 190 ? 31.028 40.811 38.285 1.00 21.12 190 GLY X C 1
ATOM 1411 O O . GLY A 1 190 ? 31.190 39.859 37.528 1.00 22.77 190 GLY X O 1
ATOM 1412 N N . GLY A 1 191 ? 30.419 40.700 39.460 1.00 23.58 191 GLY X N 1
ATOM 1413 C CA . GLY A 1 191 ? 29.898 39.421 39.905 1.00 22.83 191 GLY X CA 1
ATOM 1414 C C . GLY A 1 191 ? 30.625 38.861 41.118 1.00 25.76 191 GLY X C 1
ATOM 1415 O O . GLY A 1 191 ? 29.996 38.366 42.058 1.00 24.40 191 GLY X O 1
ATOM 1416 N N . ILE A 1 192 ? 31.951 38.935 41.098 1.00 24.31 192 ILE X N 1
ATOM 1417 C CA . ILE A 1 192 ? 32.762 38.429 42.200 1.00 25.94 192 ILE X CA 1
ATOM 1418 C C . ILE A 1 192 ? 33.321 39.580 43.028 1.00 26.13 192 ILE X C 1
ATOM 1419 O O . ILE A 1 192 ? 34.066 40.416 42.524 1.00 26.04 192 ILE X O 1
ATOM 1424 N N . PRO A 1 193 ? 32.977 39.631 44.322 1.00 26.13 193 PRO X N 1
ATOM 1425 C CA . PRO A 1 193 ? 33.464 40.702 45.189 1.00 26.25 193 PRO X CA 1
ATOM 1426 C C . PRO A 1 193 ? 34.948 40.577 45.514 1.00 25.08 193 PRO X C 1
ATOM 1427 O O . PRO A 1 193 ? 35.309 40.222 46.635 1.00 25.58 193 PRO X O 1
ATOM 1431 N N . PHE A 1 194 ? 35.806 40.855 44.539 1.00 24.80 194 PHE X N 1
ATOM 1432 C CA . PHE A 1 194 ? 37.247 40.780 44.769 1.00 25.26 194 PHE X CA 1
ATOM 1433 C C . PHE A 1 194 ? 37.616 41.670 45.957 1.00 25.20 194 PHE X C 1
ATOM 1434 O O . PHE A 1 194 ? 37.077 42.767 46.110 1.00 25.66 194 PHE X O 1
ATOM 1442 N N . PRO A 1 195 ? 38.538 41.211 46.819 1.00 25.51 195 PRO X N 1
ATOM 1443 C CA . PRO A 1 195 ? 38.916 42.045 47.962 1.00 24.62 195 PRO X CA 1
ATOM 1444 C C . PRO A 1 195 ? 39.714 43.271 47.501 1.00 24.57 195 PRO X C 1
ATOM 1445 O O . PRO A 1 195 ? 40.444 43.219 46.509 1.00 24.28 195 PRO X O 1
ATOM 1449 N N . ALA A 1 196 ? 39.565 44.377 48.216 1.00 23.44 196 ALA X N 1
ATOM 1450 C CA . ALA A 1 196 ? 40.270 45.596 47.855 1.00 25.06 196 ALA X CA 1
ATOM 1451 C C . ALA A 1 196 ? 41.716 45.602 48.339 1.00 26.54 196 ALA X C 1
ATOM 1452 O O . ALA A 1 196 ? 42.091 44.860 49.249 1.00 26.28 196 ALA X O 1
ATOM 1454 N N . SER A 1 197 ? 42.523 46.448 47.709 1.00 27.91 197 SER X N 1
ATOM 1455 C CA . SER A 1 197 ? 43.928 46.616 48.061 1.00 26.03 197 SER X CA 1
ATOM 1456 C C . SER A 1 197 ? 44.853 45.409 47.906 1.00 25.88 197 SER X C 1
ATOM 1457 O O . SER A 1 197 ? 45.901 45.343 48.553 1.00 26.16 197 SER X O 1
ATOM 1460 N N . ASN A 1 198 ? 44.468 44.454 47.063 1.00 24.17 198 ASN X N 1
ATOM 1461 C CA . ASN A 1 198 ? 45.321 43.303 46.794 1.00 23.02 198 ASN X CA 1
ATOM 1462 C C . ASN A 1 198 ? 46.128 43.709 45.576 1.00 23.62 198 ASN X C 1
ATOM 1463 O O . ASN A 1 198 ? 47.350 43.591 45.566 1.00 24.91 198 ASN X O 1
ATOM 1468 N N . SER A 1 199 ? 45.438 44.194 44.548 1.00 20.13 199 SER X N 1
ATOM 1469 C CA . SER A 1 199 ? 46.116 44.681 43.360 1.00 20.09 199 SER X CA 1
ATOM 1470 C C . SER A 1 199 ? 46.334 46.172 43.631 1.00 21.00 199 SER X C 1
ATOM 1471 O O . SER A 1 199 ? 45.498 46.821 44.269 1.00 21.22 199 SER X O 1
ATOM 1474 N N . SER A 1 200 ? 47.465 46.709 43.194 1.00 19.72 200 SER X N 1
ATOM 1475 C CA . SER A 1 200 ? 47.747 48.126 43.391 1.00 22.72 200 SER X CA 1
ATOM 1476 C C . SER A 1 200 ? 48.914 48.584 42.534 1.00 23.36 200 SER X C 1
ATOM 1477 O O . SER A 1 200 ? 49.974 47.937 42.480 1.00 22.43 200 SER X O 1
ATOM 1480 N N . ALA A 1 201 ? 48.703 49.710 41.869 1.00 21.42 201 ALA X N 1
ATOM 1481 C CA . ALA A 1 201 ? 49.710 50.296 41.007 1.00 22.90 201 ALA X CA 1
ATOM 1482 C C . ALA A 1 201 ? 49.534 51.809 41.062 1.00 22.06 201 ALA X C 1
ATOM 1483 O O . ALA A 1 201 ? 48.412 52.310 41.180 1.00 20.62 201 ALA X O 1
ATOM 1485 N N . LEU A 1 202 ? 50.643 52.535 41.001 1.00 20.94 202 LEU X N 1
ATOM 1486 C CA . LEU A 1 202 ? 50.577 53.983 41.029 1.00 20.72 202 LEU X CA 1
ATOM 1487 C C . LEU A 1 202 ? 50.472 54.513 39.608 1.00 23.32 202 LEU X C 1
ATOM 1488 O O . LEU A 1 202 ? 51.380 54.325 38.785 1.00 22.24 202 LEU X O 1
ATOM 1493 N N . MET A 1 203 ? 49.342 55.145 39.317 1.00 23.53 203 MET X N 1
ATOM 1494 C CA . MET A 1 203 ? 49.103 55.748 38.015 1.00 25.99 203 MET X CA 1
ATOM 1495 C C . MET A 1 203 ? 49.805 57.106 38.059 1.00 25.36 203 MET X C 1
ATOM 1496 O O . MET A 1 203 ? 49.657 57.842 39.029 1.00 24.61 203 MET X O 1
ATOM 1501 N N . ARG A 1 204 ? 50.575 57.427 37.023 1.00 25.03 204 ARG X N 1
ATOM 1502 C CA . ARG A 1 204 ? 51.306 58.695 36.959 1.00 24.65 204 ARG X CA 1
ATOM 1503 C C . ARG A 1 204 ? 51.076 59.395 35.627 1.00 23.00 204 ARG X C 1
ATOM 1504 O O . ARG A 1 204 ? 51.290 58.812 34.568 1.00 21.47 204 ARG X O 1
ATOM 1512 N N . VAL A 1 205 ? 50.650 60.652 35.685 1.00 22.29 205 VAL X N 1
ATOM 1513 C CA . VAL A 1 205 ? 50.393 61.421 34.473 1.00 20.01 205 VAL X CA 1
ATOM 1514 C C . VAL A 1 205 ? 51.243 62.687 34.482 1.00 20.02 205 VAL X C 1
ATOM 1515 O O . VAL A 1 205 ? 51.189 63.478 35.426 1.00 19.30 205 VAL X O 1
ATOM 1519 N N . LYS A 1 206 ? 52.028 62.869 33.426 1.00 20.36 206 LYS X N 1
ATOM 1520 C CA . LYS A 1 206 ? 52.904 64.031 33.299 1.00 22.32 206 LYS X CA 1
ATOM 1521 C C . LYS A 1 206 ? 52.615 64.686 31.955 1.00 21.50 206 LYS X C 1
ATOM 1522 O O . LYS A 1 206 ? 52.842 64.090 30.903 1.00 19.94 206 LYS X O 1
ATOM 1528 N N . VAL A 1 207 ? 52.117 65.916 31.992 1.00 20.87 207 VAL X N 1
ATOM 1529 C CA . VAL A 1 207 ? 51.762 66.624 30.772 1.00 21.85 207 VAL X CA 1
ATOM 1530 C C . VAL A 1 207 ? 52.197 68.079 30.815 1.00 24.53 207 VAL X C 1
ATOM 1531 O O . VAL A 1 207 ? 52.410 68.641 31.889 1.00 23.29 207 VAL X O 1
ATOM 1535 N N . ASP A 1 208 ? 52.316 68.683 29.635 1.00 25.32 208 ASP X N 1
ATOM 1536 C CA . ASP A 1 208 ? 52.755 70.068 29.506 1.00 26.75 208 ASP X CA 1
ATOM 1537 C C . ASP A 1 208 ? 52.133 70.684 28.257 1.00 25.35 208 ASP X C 1
ATOM 1538 O O . ASP A 1 208 ? 51.688 69.968 27.361 1.00 23.37 208 ASP X O 1
ATOM 1543 N N . ASN A 1 209 ? 52.117 72.012 28.201 1.00 23.45 209 ASN X N 1
ATOM 1544 C CA . ASN A 1 209 ? 51.581 72.715 27.043 1.00 24.86 209 ASN X CA 1
ATOM 1545 C C . ASN A 1 209 ? 51.913 74.200 27.039 1.00 24.34 209 ASN X C 1
ATOM 1546 O O . ASN A 1 209 ? 52.007 74.839 28.088 1.00 24.46 209 ASN X O 1
ATOM 1551 N N . THR A 1 210 ? 52.078 74.737 25.838 1.00 23.65 210 THR X N 1
ATOM 1552 C CA . THR A 1 210 ? 52.365 76.150 25.645 1.00 23.99 210 THR X CA 1
ATOM 1553 C C . THR A 1 210 ? 51.318 76.668 24.665 1.00 25.81 210 THR X C 1
ATOM 1554 O O . THR A 1 210 ? 51.143 76.100 23.585 1.00 25.90 210 THR X O 1
ATOM 1558 N N . SER A 1 211 ? 50.608 77.723 25.051 1.00 26.37 211 SER X N 1
ATOM 1559 C CA . SER A 1 211 ? 49.585 78.306 24.189 1.00 27.86 211 SER X CA 1
ATOM 1560 C C . SER A 1 211 ? 49.402 79.786 24.518 1.00 29.06 211 SER X C 1
ATOM 1561 O O . SER A 1 211 ? 49.766 80.237 25.601 1.00 29.62 211 SER X O 1
ATOM 1564 N N . PRO A 1 212 ? 48.822 80.557 23.583 1.00 29.76 212 PRO X N 1
ATOM 1565 C CA . PRO A 1 212 ? 48.574 81.996 23.722 1.00 29.94 212 PRO X CA 1
ATOM 1566 C C . PRO A 1 212 ? 47.253 82.373 24.369 1.00 30.71 212 PRO X C 1
ATOM 1567 O O . PRO A 1 212 ? 46.252 81.668 24.236 1.00 29.97 212 PRO X O 1
ATOM 1571 N N . GLY A 1 213 ? 47.264 83.514 25.050 1.00 30.42 213 GLY X N 1
ATOM 1572 C CA . GLY A 1 213 ? 46.073 84.018 25.698 1.00 30.99 213 GLY X CA 1
ATOM 1573 C C . GLY A 1 213 ? 45.957 85.511 25.449 1.00 30.88 213 GLY X C 1
ATOM 1574 O O . GLY A 1 213 ? 46.951 86.186 25.179 1.00 30.36 213 GLY X O 1
ATOM 1575 N N . PHE A 1 214 ? 44.745 86.035 25.539 1.00 30.45 214 PHE X N 1
ATOM 1576 C CA . PHE A 1 214 ? 44.537 87.451 25.313 1.00 31.89 214 PHE X CA 1
ATOM 1577 C C . PHE A 1 214 ? 43.779 88.105 26.459 1.00 31.39 214 PHE X C 1
ATOM 1578 O O . PHE A 1 214 ? 42.970 87.467 27.132 1.00 30.90 214 PHE X O 1
ATOM 1586 N N . PHE A 1 215 ? 44.078 89.375 26.696 1.00 29.65 215 PHE X N 1
ATOM 1587 C CA . PHE A 1 215 ? 43.424 90.136 27.747 1.00 30.29 215 PHE X CA 1
ATOM 1588 C C . PHE A 1 215 ? 43.348 91.601 27.325 1.00 31.14 215 PHE X C 1
ATOM 1589 O O . PHE A 1 215 ? 44.093 92.042 26.444 1.00 30.67 215 PHE X O 1
ATOM 1597 N N . ALA A 1 216 ? 42.446 92.347 27.954 1.00 31.26 216 ALA X N 1
ATOM 1598 C CA . ALA A 1 216 ? 42.259 93.758 27.638 1.00 30.92 216 ALA X CA 1
ATOM 1599 C C . ALA A 1 216 ? 41.745 94.503 28.861 1.00 32.04 216 ALA X C 1
ATOM 1600 O O . ALA A 1 216 ? 41.334 93.891 29.848 1.00 32.36 216 ALA X O 1
ATOM 1602 N N . GLY A 1 217 ? 41.768 95.827 28.794 1.00 33.09 217 GLY X N 1
ATOM 1603 C CA . GLY A 1 217 ? 41.295 96.613 29.911 1.00 34.41 217 GLY X CA 1
ATOM 1604 C C . GLY A 1 217 ? 40.959 98.044 29.553 1.00 35.14 217 GLY X C 1
ATOM 1605 O O . GLY A 1 217 ? 41.283 98.533 28.470 1.00 35.01 217 GLY X O 1
ATOM 1606 N N . ALA A 1 218 ? 40.301 98.717 30.484 1.00 35.88 218 ALA X N 1
ATOM 1607 C CA . ALA A 1 218 ? 39.912 100.102 30.302 1.00 35.71 218 ALA X CA 1
ATOM 1608 C C . ALA A 1 218 ? 40.028 100.802 31.645 1.00 36.14 218 ALA X C 1
ATOM 1609 O O . ALA A 1 218 ? 39.767 100.205 32.688 1.00 35.35 218 ALA X O 1
ATOM 1611 N N . VAL A 1 219 ? 40.440 102.064 31.614 1.00 38.24 219 VAL X N 1
ATOM 1612 C CA . VAL A 1 219 ? 40.575 102.857 32.827 1.00 40.22 219 VAL X CA 1
ATOM 1613 C C . VAL A 1 219 ? 39.851 104.181 32.634 1.00 43.36 219 VAL X C 1
ATOM 1614 O O . VAL A 1 219 ? 39.909 104.783 31.559 1.00 43.59 219 VAL X O 1
ATOM 1618 N N . TRP A 1 220 ? 39.167 104.620 33.685 1.00 45.66 220 TRP X N 1
ATOM 1619 C CA . TRP A 1 220 ? 38.417 105.864 33.661 1.00 47.87 220 TRP X CA 1
ATOM 1620 C C . TRP A 1 220 ? 38.698 106.666 34.927 1.00 49.30 220 TRP X C 1
ATOM 1621 O O . TRP A 1 220 ? 38.418 106.205 36.035 1.00 49.03 220 TRP X O 1
ATOM 1632 N N . LYS A 1 221 ? 39.271 107.855 34.758 1.00 51.24 221 LYS X N 1
ATOM 1633 C CA . LYS A 1 221 ? 39.579 108.731 35.888 1.00 53.85 221 LYS X CA 1
ATOM 1634 C C . LYS A 1 221 ? 38.597 109.899 35.872 1.00 55.02 221 LYS X C 1
ATOM 1635 O O . LYS A 1 221 ? 38.861 110.939 35.271 1.00 55.50 221 LYS X O 1
ATOM 1641 N N . PRO A 1 222 ? 37.445 109.735 36.534 1.00 56.16 222 PRO X N 1
ATOM 1642 C CA . PRO A 1 222 ? 36.417 110.774 36.588 1.00 58.13 222 PRO X CA 1
ATOM 1643 C C . PRO A 1 222 ? 36.798 112.068 37.293 1.00 60.40 222 PRO X C 1
ATOM 1644 O O . PRO A 1 222 ? 36.563 113.153 36.761 1.00 61.67 222 PRO X O 1
ATOM 1648 N N . THR A 1 223 ? 37.399 111.964 38.474 1.00 62.00 223 THR X N 1
ATOM 1649 C CA . THR A 1 223 ? 37.722 113.164 39.239 1.00 63.97 223 THR X CA 1
ATOM 1650 C C . THR A 1 223 ? 39.156 113.384 39.716 1.00 65.11 223 THR X C 1
ATOM 1651 O O . THR A 1 223 ? 39.362 114.015 40.753 1.00 66.16 223 THR X O 1
ATOM 1655 N N . ASP A 1 224 ? 40.146 112.890 38.980 1.00 65.77 224 ASP X N 1
ATOM 1656 C CA . ASP A 1 224 ? 41.541 113.072 39.390 1.00 65.68 224 ASP X CA 1
ATOM 1657 C C . ASP A 1 224 ? 41.803 112.435 40.762 1.00 64.54 224 ASP X C 1
ATOM 1658 O O . ASP A 1 224 ? 42.947 112.173 41.131 1.00 64.12 224 ASP X O 1
ATOM 1663 N N . ARG A 1 225 ? 40.731 112.198 41.512 1.00 63.05 225 ARG X N 1
ATOM 1664 C CA . ARG A 1 225 ? 40.812 111.582 42.833 1.00 62.05 225 ARG X CA 1
ATOM 1665 C C . ARG A 1 225 ? 40.416 110.116 42.735 1.00 59.43 225 ARG X C 1
ATOM 1666 O O . ARG A 1 225 ? 40.879 109.276 43.507 1.00 59.11 225 ARG X O 1
ATOM 1674 N N . ASP A 1 226 ? 39.548 109.819 41.777 1.00 56.34 226 ASP X N 1
ATOM 1675 C CA . ASP A 1 226 ? 39.065 108.466 41.583 1.00 53.29 226 ASP X CA 1
ATOM 1676 C C . ASP A 1 226 ? 39.554 107.855 40.282 1.00 50.97 226 ASP X C 1
ATOM 1677 O O . ASP A 1 226 ? 39.527 108.491 39.229 1.00 50.43 226 ASP X O 1
ATOM 1682 N N . THR A 1 227 ? 40.004 106.611 40.371 1.00 47.16 227 THR X N 1
ATOM 1683 C CA . THR A 1 227 ? 40.479 105.882 39.212 1.00 44.11 227 THR X CA 1
ATOM 1684 C C . THR A 1 227 ? 39.717 104.568 39.195 1.00 43.13 227 THR X C 1
ATOM 1685 O O . THR A 1 227 ? 39.832 103.763 40.118 1.00 42.63 227 THR X O 1
ATOM 1689 N N . LEU A 1 228 ? 38.913 104.372 38.158 1.00 41.32 228 LEU X N 1
ATOM 1690 C CA . LEU A 1 228 ? 38.133 103.156 38.019 1.00 39.63 228 LEU X CA 1
ATOM 1691 C C . LEU A 1 228 ? 38.744 102.321 36.912 1.00 39.89 228 LEU X C 1
ATOM 1692 O O . LEU A 1 228 ? 39.276 102.857 35.940 1.00 39.35 228 LEU X O 1
ATOM 1697 N N . GLY A 1 229 ? 38.670 101.005 37.059 1.00 39.15 229 GLY X N 1
ATOM 1698 C CA . GLY A 1 229 ? 39.237 100.142 36.047 1.00 37.20 229 GLY X CA 1
ATOM 1699 C C . GLY A 1 229 ? 38.487 98.845 35.844 1.00 37.06 229 GLY X C 1
ATOM 1700 O O . GLY A 1 229 ? 37.961 98.246 36.785 1.00 36.50 229 GLY X O 1
ATOM 1701 N N . PHE A 1 230 ? 38.419 98.426 34.588 1.00 36.05 230 PHE X N 1
ATOM 1702 C CA . PHE A 1 230 ? 37.775 97.180 34.238 1.00 35.21 230 PHE X CA 1
ATOM 1703 C C . PHE A 1 230 ? 38.785 96.391 33.425 1.00 35.29 230 PHE X C 1
ATOM 1704 O O . PHE A 1 230 ? 39.331 96.893 32.438 1.00 34.58 230 PHE X O 1
ATOM 1712 N N . ALA A 1 231 ? 39.040 95.159 33.844 1.00 34.00 231 ALA X N 1
ATOM 1713 C CA . ALA A 1 231 ? 39.996 94.318 33.147 1.00 32.98 231 ALA X CA 1
ATOM 1714 C C . ALA A 1 231 ? 39.383 92.965 32.845 1.00 32.41 231 ALA X C 1
ATOM 1715 O O . ALA A 1 231 ? 38.653 92.400 33.662 1.00 31.84 231 ALA X O 1
ATOM 1717 N N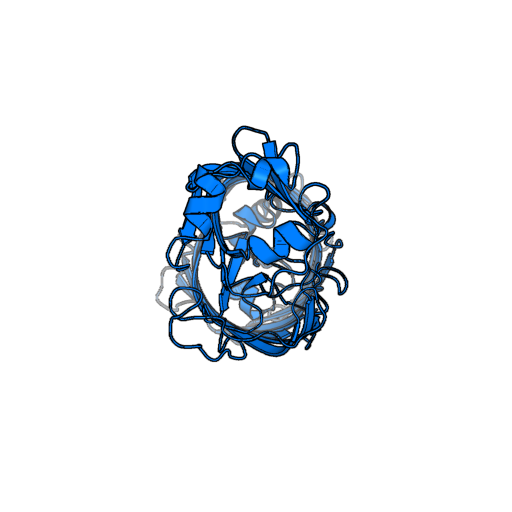 . TYR A 1 232 ? 39.676 92.448 31.660 1.00 31.14 232 TYR X N 1
ATOM 1718 C CA . TYR A 1 232 ? 39.163 91.150 31.276 1.00 30.94 232 TYR X CA 1
ATOM 1719 C C . TYR A 1 232 ? 40.264 90.266 30.713 1.00 30.36 232 TYR X C 1
ATOM 1720 O O . TYR A 1 232 ? 41.007 90.670 29.812 1.00 30.09 232 TYR X O 1
ATOM 1729 N N . HIS A 1 233 ? 40.370 89.062 31.265 1.00 29.63 233 HIS X N 1
ATOM 1730 C CA . HIS A 1 233 ? 41.345 88.078 30.814 1.00 27.95 233 HIS X CA 1
ATOM 1731 C C . HIS A 1 233 ? 40.539 86.913 30.265 1.00 28.06 233 HIS X C 1
ATOM 1732 O O . HIS A 1 233 ? 39.796 86.259 30.998 1.00 27.50 233 HIS X O 1
ATOM 1739 N N . ALA A 1 234 ? 40.667 86.672 28.966 1.00 26.37 234 ALA X N 1
ATOM 1740 C CA . ALA A 1 234 ? 39.920 85.603 28.329 1.00 26.34 234 ALA X CA 1
ATOM 1741 C C . ALA A 1 234 ? 40.450 84.238 28.740 1.00 26.78 234 ALA X C 1
ATOM 1742 O O . ALA A 1 234 ? 41.606 84.104 29.138 1.00 27.19 234 ALA X O 1
ATOM 1744 N N . LYS A 1 235 ? 39.591 83.229 28.653 1.00 27.42 235 LYS X N 1
ATOM 1745 C CA . LYS A 1 235 ? 39.985 81.868 28.986 1.00 28.41 235 LYS X CA 1
ATOM 1746 C C . LYS A 1 235 ? 41.090 81.456 28.027 1.00 28.81 235 LYS X C 1
ATOM 1747 O O . LYS A 1 235 ? 41.067 81.822 26.849 1.00 29.45 235 LYS X O 1
ATOM 1753 N N . ILE A 1 236 ? 42.057 80.698 28.526 1.00 27.31 236 ILE X N 1
ATOM 1754 C CA . ILE A 1 236 ? 43.152 80.254 27.683 1.00 27.51 236 ILE X CA 1
ATOM 1755 C C . ILE A 1 236 ? 43.024 78.756 27.409 1.00 28.71 236 ILE X C 1
ATOM 1756 O O . ILE A 1 236 ? 43.177 77.933 28.323 1.00 26.47 236 ILE X O 1
ATOM 1761 N N . ARG A 1 237 ? 42.716 78.415 26.156 1.00 27.29 237 ARG X N 1
ATOM 1762 C CA . ARG A 1 237 ? 42.587 77.023 25.746 1.00 27.89 237 ARG X CA 1
ATOM 1763 C C . ARG A 1 237 ? 43.934 76.386 26.050 1.00 27.06 237 ARG X C 1
ATOM 1764 O O . ARG A 1 237 ? 44.981 76.883 25.627 1.00 25.53 237 ARG X O 1
ATOM 1772 N N . ASN A 1 238 ? 43.903 75.271 26.768 1.00 25.62 238 ASN X N 1
ATOM 1773 C CA . ASN A 1 238 ? 45.138 74.647 27.203 1.00 23.33 238 ASN X CA 1
ATOM 1774 C C . ASN A 1 238 ? 45.034 73.118 27.289 1.00 22.77 238 ASN X C 1
ATOM 1775 O O . ASN A 1 238 ? 44.646 72.563 28.319 1.00 22.81 238 ASN X O 1
ATOM 1780 N N . LYS A 1 239 ? 45.378 72.449 26.192 1.00 20.09 239 LYS X N 1
ATOM 1781 C CA . LYS A 1 239 ? 45.343 70.995 26.135 1.00 21.25 239 LYS X CA 1
ATOM 1782 C C . LYS A 1 239 ? 46.727 70.463 26.479 1.00 22.70 239 LYS X C 1
ATOM 1783 O O . LYS A 1 239 ? 47.656 70.561 25.676 1.00 21.03 239 LYS X O 1
ATOM 1789 N N . LEU A 1 240 ? 46.860 69.911 27.681 1.00 21.62 240 LEU X N 1
ATOM 1790 C CA . LEU A 1 240 ? 48.130 69.369 28.142 1.00 22.85 240 LEU X CA 1
ATOM 1791 C C . LEU A 1 240 ? 48.420 68.040 27.451 1.00 22.31 240 LEU X C 1
ATOM 1792 O O . LEU A 1 240 ? 47.527 67.207 27.268 1.00 20.60 240 LEU X O 1
ATOM 1797 N N . LYS A 1 241 ? 49.676 67.852 27.064 1.00 19.86 241 LYS X N 1
ATOM 1798 C CA . LYS A 1 241 ? 50.084 66.638 26.384 1.00 19.91 241 LYS X CA 1
ATOM 1799 C C . LYS A 1 241 ? 51.330 66.069 27.033 1.00 18.32 241 LYS X C 1
ATOM 1800 O O . LYS A 1 241 ? 52.191 66.812 27.504 1.00 17.27 241 LYS X O 1
ATOM 1806 N N . GLY A 1 242 ? 51.416 64.745 27.041 1.00 17.87 242 GLY X N 1
ATOM 1807 C CA . GLY A 1 242 ? 52.545 64.067 27.646 1.00 18.60 242 GLY X CA 1
ATOM 1808 C C . GLY A 1 242 ? 52.354 62.555 27.647 1.00 18.91 242 GLY X C 1
ATOM 1809 O O . GLY A 1 242 ? 52.054 61.963 26.608 1.00 18.36 242 GLY X O 1
ATOM 1810 N N . HIS A 1 243 ? 52.509 61.935 28.814 1.00 18.23 243 HIS X N 1
ATOM 1811 C CA . HIS A 1 243 ? 52.389 60.482 28.939 1.00 20.51 243 HIS X CA 1
ATOM 1812 C C . HIS A 1 243 ? 51.830 60.083 30.294 1.00 20.03 243 HIS X C 1
ATOM 1813 O O . HIS A 1 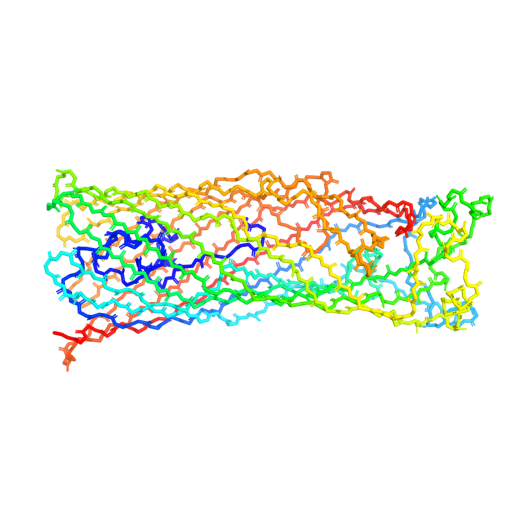243 ? 51.712 60.906 31.199 1.00 18.00 243 HIS X O 1
ATOM 1820 N N . TYR A 1 244 ? 51.498 58.802 30.423 1.00 20.46 244 TYR X N 1
ATOM 1821 C CA . TYR A 1 244 ? 51.023 58.250 31.686 1.00 20.47 244 TYR X CA 1
ATOM 1822 C C . TYR A 1 244 ? 51.669 56.879 31.751 1.00 20.88 244 TYR X C 1
ATOM 1823 O O . TYR A 1 244 ? 51.946 56.267 30.723 1.00 19.79 244 TYR X O 1
ATOM 1832 N N . ASN A 1 245 ? 51.935 56.410 32.960 1.00 22.28 245 ASN X N 1
ATOM 1833 C CA . ASN A 1 245 ? 52.520 55.099 33.140 1.00 24.46 245 ASN X CA 1
ATOM 1834 C C . ASN A 1 245 ? 52.022 54.595 34.481 1.00 25.77 245 ASN X C 1
ATOM 1835 O O . ASN A 1 245 ? 51.612 55.384 35.338 1.00 24.33 245 ASN X O 1
ATOM 1840 N N . LEU A 1 246 ? 52.016 53.280 34.644 1.00 24.97 246 LEU X N 1
ATOM 1841 C CA . LEU A 1 246 ? 51.561 52.687 35.882 1.00 27.53 246 LEU X CA 1
ATOM 1842 C C . LEU A 1 246 ? 52.753 52.021 36.537 1.00 28.01 246 LEU X C 1
ATOM 1843 O O . LEU A 1 246 ? 53.422 51.201 35.915 1.00 26.68 246 LEU X O 1
ATOM 1848 N N . TYR A 1 247 ? 53.029 52.393 37.781 1.00 28.50 247 TYR X N 1
ATOM 1849 C CA . TYR A 1 247 ? 54.124 51.782 38.512 1.00 29.18 247 TYR X CA 1
ATOM 1850 C C . TYR A 1 247 ? 53.507 50.744 39.433 1.00 27.89 247 TYR X C 1
ATOM 1851 O O . TYR A 1 247 ? 53.048 51.072 40.527 1.00 27.87 247 TYR X O 1
ATOM 1860 N N . ASP A 1 248 ? 53.491 49.493 38.984 1.00 26.23 248 ASP X N 1
ATOM 1861 C CA . ASP A 1 248 ? 52.913 48.411 39.774 1.00 25.72 248 ASP X CA 1
ATOM 1862 C C . ASP A 1 248 ? 53.831 47.900 40.881 1.00 25.98 248 ASP X C 1
ATOM 1863 O O . ASP A 1 248 ? 55.036 47.766 40.688 1.00 26.57 248 ASP X O 1
ATOM 1868 N N . HIS A 1 249 ? 53.243 47.626 42.041 1.00 26.11 249 HIS X N 1
ATOM 1869 C CA . HIS A 1 249 ? 53.954 47.088 43.204 1.00 26.95 249 HIS X CA 1
ATOM 1870 C C . HIS A 1 249 ? 52.911 46.131 43.752 1.00 28.43 249 HIS X C 1
ATOM 1871 O O . HIS A 1 249 ? 52.482 46.187 44.914 1.00 28.67 249 HIS X O 1
ATOM 1878 N N . ASP A 1 250 ? 52.542 45.237 42.844 1.00 28.22 250 ASP X N 1
ATOM 1879 C CA . ASP A 1 250 ? 51.492 44.241 42.988 1.00 30.98 250 ASP X CA 1
ATOM 1880 C C . ASP A 1 250 ? 51.934 42.785 42.996 1.00 30.29 250 ASP X C 1
ATOM 1881 O O . ASP A 1 250 ? 51.109 41.889 43.178 1.00 29.77 250 ASP X O 1
ATOM 1886 N N . GLY A 1 251 ? 53.212 42.540 42.750 1.00 29.68 251 GLY X N 1
ATOM 1887 C CA . GLY A 1 251 ? 53.662 41.168 42.680 1.00 29.31 251 GLY X CA 1
ATOM 1888 C C . GLY A 1 251 ? 53.258 40.661 41.301 1.00 29.38 251 GLY X C 1
ATOM 1889 O O . GLY A 1 251 ? 53.127 39.459 41.078 1.00 31.13 251 GLY X O 1
ATOM 1890 N N . GLY A 1 252 ? 53.031 41.591 40.376 1.00 28.12 252 GLY X N 1
ATOM 1891 C CA . GLY A 1 252 ? 52.660 41.221 39.018 1.00 25.76 252 GLY X CA 1
ATOM 1892 C C . GLY A 1 252 ? 51.178 41.183 38.661 1.00 24.30 252 GLY X C 1
ATOM 1893 O O . GLY A 1 252 ? 50.836 40.930 37.503 1.00 24.19 252 GLY X O 1
ATOM 1894 N N . LEU A 1 253 ? 50.296 41.423 39.629 1.00 22.84 253 LEU X N 1
ATOM 1895 C CA . LEU A 1 253 ? 48.855 41.393 39.366 1.00 21.66 253 LEU X CA 1
ATOM 1896 C C . LEU A 1 253 ? 48.409 42.381 38.308 1.00 20.97 253 LEU X C 1
ATOM 1897 O O . LEU A 1 253 ? 47.757 42.007 37.336 1.00 21.32 253 LEU X O 1
ATOM 1902 N N . THR A 1 254 ? 48.753 43.649 38.503 1.00 20.34 254 THR X N 1
ATOM 1903 C CA . THR A 1 254 ? 48.361 44.688 37.567 1.00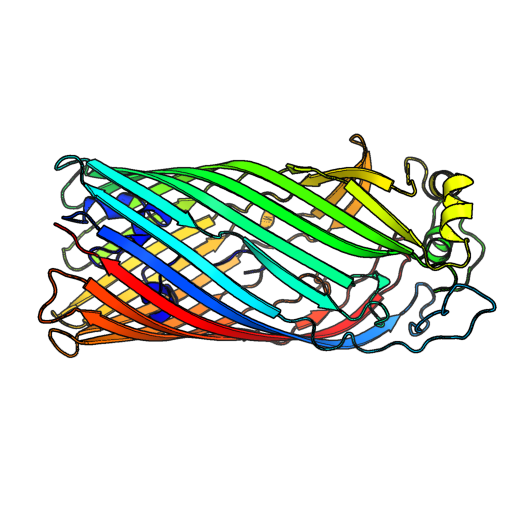 20.47 254 THR X CA 1
ATOM 1904 C C . THR A 1 254 ? 48.879 44.465 36.152 1.00 20.43 254 THR X C 1
ATOM 1905 O O . THR A 1 254 ? 48.109 44.525 35.196 1.00 18.87 254 THR X O 1
ATOM 1909 N N . GLU A 1 255 ? 50.173 44.193 36.013 1.00 20.16 255 GLU X N 1
ATOM 1910 C CA . GLU A 1 255 ? 50.739 43.985 34.687 1.00 22.19 255 GLU X CA 1
ATOM 1911 C C . GLU A 1 255 ? 50.144 42.745 34.038 1.00 22.73 255 GLU X C 1
ATOM 1912 O O . GLU A 1 255 ? 49.904 42.726 32.830 1.00 24.11 255 GLU X O 1
ATOM 1918 N N . GLY A 1 256 ? 49.917 41.704 34.837 1.00 23.28 256 GLY X N 1
ATOM 1919 C CA . GLY A 1 256 ? 49.342 40.481 34.299 1.00 23.12 256 GLY X CA 1
ATOM 1920 C C . GLY A 1 256 ? 47.969 40.748 33.701 1.00 24.22 256 GLY X C 1
ATOM 1921 O O . GLY A 1 256 ? 47.635 40.251 32.625 1.00 23.69 256 GLY X O 1
ATOM 1922 N N . ALA A 1 257 ? 47.166 41.546 34.400 1.00 24.46 257 ALA X N 1
ATOM 1923 C CA . ALA A 1 257 ? 45.828 41.882 33.922 1.00 23.32 257 ALA X CA 1
ATOM 1924 C C . ALA A 1 257 ? 45.910 42.713 32.650 1.00 24.37 257 ALA X C 1
ATOM 1925 O O . ALA A 1 257 ? 45.239 42.428 31.657 1.00 23.75 257 ALA X O 1
ATOM 1927 N N . ILE A 1 258 ? 46.738 43.750 32.684 1.00 25.34 258 ILE X N 1
ATOM 1928 C CA . ILE A 1 258 ? 46.878 44.621 31.534 1.00 27.39 258 ILE X CA 1
ATOM 1929 C C . ILE A 1 258 ? 47.403 43.874 30.320 1.00 29.81 258 ILE X C 1
ATOM 1930 O O . ILE A 1 258 ? 46.834 43.978 29.234 1.00 29.61 258 ILE X O 1
ATOM 1935 N N . GLU A 1 259 ? 48.477 43.113 30.497 1.00 31.32 259 GLU X N 1
ATOM 1936 C CA . GLU A 1 259 ? 49.023 42.356 29.383 1.00 34.49 259 GLU X CA 1
ATOM 1937 C C . GLU A 1 259 ? 48.004 41.310 28.942 1.00 34.39 259 GLU X C 1
ATOM 1938 O O . GLU A 1 259 ? 48.000 40.876 27.789 1.00 34.55 259 GLU X O 1
ATOM 1944 N N . GLY A 1 260 ? 47.131 40.918 29.865 1.00 32.81 260 GLY X N 1
ATOM 1945 C CA . GLY A 1 260 ? 46.118 39.930 29.547 1.00 31.98 260 GLY X CA 1
ATOM 1946 C C . GLY A 1 260 ? 44.918 40.539 28.846 1.00 31.76 260 GLY X C 1
ATOM 1947 O O . GLY A 1 260 ? 44.026 39.822 28.397 1.00 31.35 260 GLY X O 1
ATOM 1948 N N . GLY A 1 261 ? 44.898 41.868 28.760 1.00 31.17 261 GLY X N 1
ATOM 1949 C CA . GLY A 1 261 ? 43.801 42.567 28.112 1.00 28.58 261 GLY X CA 1
ATOM 1950 C C . GLY A 1 261 ? 42.488 42.521 28.877 1.00 28.35 261 GLY X C 1
ATOM 1951 O O . GLY A 1 261 ? 41.428 42.762 28.303 1.00 26.92 261 GLY X O 1
ATOM 1952 N N . THR A 1 262 ? 42.538 42.227 30.173 1.00 26.42 262 THR X N 1
ATOM 1953 C CA . THR A 1 262 ? 41.304 42.152 30.948 1.00 25.27 262 THR X CA 1
ATOM 1954 C C . THR A 1 262 ? 40.603 43.502 31.183 1.00 24.81 262 THR X C 1
ATOM 1955 O O . THR A 1 262 ? 39.376 43.558 31.275 1.00 24.13 262 THR X O 1
ATOM 1959 N N . PRO A 1 263 ? 41.362 44.607 31.270 1.00 23.60 263 PRO X N 1
ATOM 1960 C CA . PRO A 1 263 ? 40.701 45.902 31.491 1.00 23.08 263 PRO X CA 1
ATOM 1961 C C . PRO A 1 263 ? 39.665 46.273 30.426 1.00 22.31 263 PRO X C 1
ATOM 1962 O O . PRO A 1 263 ? 38.614 46.832 30.740 1.00 21.55 263 PRO X O 1
ATOM 1966 N N . GLY A 1 264 ? 39.973 45.968 29.170 1.00 22.18 264 GLY X N 1
ATOM 1967 C CA . GLY A 1 264 ? 39.064 46.272 28.082 1.00 23.01 264 GLY X CA 1
ATOM 1968 C C . GLY A 1 264 ? 37.819 45.404 28.111 1.00 25.58 264 GLY X C 1
ATOM 1969 O O . GLY A 1 264 ? 36.798 45.753 27.524 1.00 27.47 264 GLY X O 1
ATOM 1970 N N . LEU A 1 265 ? 37.906 44.257 28.776 1.00 25.74 265 LEU X N 1
ATOM 1971 C CA . LEU A 1 265 ? 36.766 43.358 28.892 1.00 25.58 265 LEU X CA 1
ATOM 1972 C C . LEU A 1 265 ? 35.867 43.881 30.010 1.00 25.87 265 LEU X C 1
ATOM 1973 O O . LEU A 1 265 ? 34.638 43.792 29.924 1.00 25.77 265 LEU X O 1
ATOM 1978 N N . ALA A 1 266 ? 36.483 44.436 31.054 1.00 22.39 266 ALA X N 1
ATOM 1979 C CA . ALA A 1 266 ? 35.727 44.992 32.177 1.00 21.67 266 ALA X CA 1
ATOM 1980 C C . ALA A 1 266 ? 34.998 46.267 31.749 1.00 21.51 266 ALA X C 1
ATOM 1981 O O . ALA A 1 266 ? 33.818 46.451 32.040 1.00 21.24 266 ALA X O 1
ATOM 1983 N N . TYR A 1 267 ? 35.717 47.148 31.062 1.00 21.51 267 TYR X N 1
ATOM 1984 C CA . TYR A 1 267 ? 35.162 48.409 30.593 1.00 21.04 267 TYR X CA 1
ATOM 1985 C C . TYR A 1 267 ? 35.342 48.518 29.080 1.00 23.76 267 TYR X C 1
ATOM 1986 O O . TYR A 1 267 ? 36.333 49.072 28.594 1.00 24.32 267 TYR X O 1
ATOM 1995 N N . PRO A 1 268 ? 34.382 47.982 28.312 1.00 25.66 268 PRO X N 1
ATOM 1996 C CA . PRO A 1 268 ? 34.479 48.043 26.849 1.00 26.17 268 PRO X CA 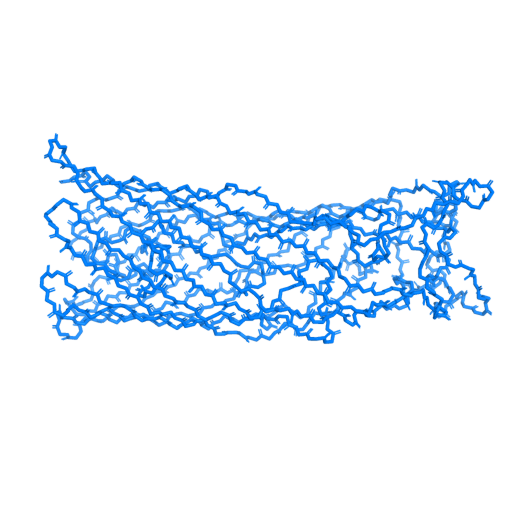1
ATOM 1997 C C . PRO A 1 268 ? 34.778 49.472 26.419 1.00 25.79 268 PRO X C 1
ATOM 1998 O O . PRO A 1 268 ? 34.219 50.415 26.973 1.00 25.87 268 PRO X O 1
ATOM 2002 N N . GLY A 1 269 ? 35.667 49.628 25.444 1.00 26.10 269 GLY X N 1
ATOM 2003 C CA . GLY A 1 269 ? 36.021 50.959 24.983 1.00 26.96 269 GLY X CA 1
ATOM 2004 C C . GLY A 1 269 ? 37.245 51.506 25.699 1.00 28.03 269 GLY X C 1
ATOM 2005 O O . GLY A 1 269 ? 37.762 52.571 25.351 1.00 31.16 269 GLY X O 1
ATOM 2006 N N . LEU A 1 270 ? 37.708 50.782 26.710 1.00 26.65 270 LEU X N 1
ATOM 2007 C CA . LEU A 1 270 ? 38.874 51.205 27.462 1.00 26.14 270 LEU X CA 1
ATOM 2008 C C . LEU A 1 270 ? 40.127 50.518 26.935 1.00 27.43 270 LEU X C 1
ATOM 2009 O O . LEU A 1 270 ? 40.161 49.294 26.775 1.00 26.83 270 LEU X O 1
ATOM 2014 N N . ASP A 1 271 ? 41.150 51.314 26.651 1.00 27.24 271 ASP X N 1
ATOM 2015 C CA . ASP A 1 271 ? 42.421 50.775 26.181 1.00 29.66 271 ASP X CA 1
ATOM 2016 C C . ASP A 1 271 ? 43.521 51.188 27.153 1.00 27.78 271 ASP X C 1
ATOM 2017 O O . ASP A 1 271 ? 44.264 52.139 26.902 1.00 28.97 271 ASP X O 1
ATOM 2022 N N . LEU A 1 272 ? 43.621 50.469 28.265 1.00 25.61 272 LEU X N 1
ATOM 2023 C CA . LEU A 1 272 ? 44.625 50.769 29.272 1.00 23.91 272 LEU X CA 1
ATOM 2024 C C . LEU A 1 272 ? 45.894 49.934 29.074 1.00 25.42 272 LEU X C 1
ATOM 2025 O O . LEU A 1 272 ? 45.831 48.727 28.823 1.00 25.00 272 LEU X O 1
ATOM 2030 N N . ARG A 1 273 ? 47.046 50.585 29.198 1.00 25.35 273 ARG X N 1
ATOM 2031 C CA . ARG A 1 273 ? 48.332 49.914 29.030 1.00 25.62 273 ARG X CA 1
ATOM 2032 C C . ARG A 1 273 ? 49.239 50.257 30.207 1.00 24.20 273 ARG X C 1
ATOM 2033 O O . ARG A 1 273 ? 48.853 51.035 31.083 1.00 23.47 273 ARG X O 1
ATOM 2041 N N . MET A 1 274 ? 50.439 49.686 30.235 1.00 21.84 274 MET X N 1
ATOM 2042 C CA . MET A 1 274 ? 51.359 49.970 31.328 1.00 22.80 274 MET X CA 1
ATOM 2043 C C . MET A 1 274 ? 51.941 51.368 31.168 1.00 21.31 274 MET X C 1
ATOM 2044 O O . MET A 1 274 ? 52.494 51.931 32.109 1.00 22.78 274 MET X O 1
ATOM 2049 N N . GLY A 1 275 ? 51.793 51.921 29.970 1.00 19.54 275 GLY X N 1
ATOM 2050 C CA . GLY A 1 275 ? 52.292 53.252 29.676 1.00 20.12 275 GLY X CA 1
ATOM 2051 C C . GLY A 1 275 ? 51.906 53.657 28.262 1.00 19.37 275 GLY X C 1
ATOM 2052 O O . GLY A 1 275 ? 51.837 52.811 27.380 1.00 19.18 275 GLY X O 1
ATOM 2053 N N . ALA A 1 276 ? 51.646 54.941 28.041 1.00 18.00 276 ALA X N 1
ATOM 2054 C CA . ALA A 1 276 ? 51.267 55.416 26.716 1.00 19.57 276 ALA X CA 1
ATOM 2055 C C . ALA A 1 276 ? 51.251 56.936 26.703 1.00 19.21 276 ALA X C 1
ATOM 2056 O O . ALA A 1 276 ? 51.367 57.568 27.747 1.00 17.86 276 ALA X O 1
ATOM 2058 N N . SER A 1 277 ? 51.118 57.523 25.520 1.00 19.66 277 SER X N 1
ATOM 2059 C CA . SER A 1 277 ? 51.070 58.977 25.408 1.00 20.52 277 SER X CA 1
ATOM 2060 C C . SER A 1 277 ? 49.712 59.396 25.976 1.00 20.77 277 SER X C 1
ATOM 2061 O O . SER A 1 277 ? 48.816 58.560 26.109 1.00 18.91 277 SER X O 1
ATOM 2064 N N . ALA A 1 278 ? 49.549 60.674 26.311 1.00 20.99 278 ALA X N 1
ATOM 2065 C CA . ALA A 1 278 ? 48.292 61.119 26.903 1.00 21.08 278 ALA X CA 1
ATOM 2066 C C . ALA A 1 278 ? 48.054 62.616 26.790 1.00 20.89 278 ALA X C 1
ATOM 2067 O O . ALA A 1 278 ? 48.963 63.382 26.485 1.00 21.29 278 ALA X O 1
ATOM 2069 N N . SER A 1 279 ? 46.820 63.025 27.059 1.00 20.06 279 SER X N 1
ATOM 2070 C CA . SER A 1 279 ? 46.457 64.439 27.029 1.00 21.52 279 SER X CA 1
ATOM 2071 C C . SER A 1 279 ? 45.356 64.700 28.054 1.00 20.44 279 SER X C 1
ATOM 2072 O O . SER A 1 279 ? 44.703 63.771 28.530 1.00 20.20 279 SER X O 1
ATOM 2075 N N . ALA A 1 280 ? 45.161 65.970 28.389 1.00 19.69 280 ALA X N 1
ATOM 2076 C CA . ALA A 1 280 ? 44.143 66.371 29.337 1.00 19.54 280 ALA X CA 1
ATOM 2077 C C . ALA A 1 280 ? 43.961 67.877 29.225 1.00 21.07 280 ALA X C 1
ATOM 2078 O O . ALA A 1 280 ? 44.923 68.631 29.376 1.00 22.01 280 ALA X O 1
ATOM 2080 N N . ARG A 1 281 ? 42.738 68.317 28.938 1.00 22.44 281 ARG X N 1
ATOM 2081 C CA . ARG A 1 281 ? 42.467 69.747 28.833 1.00 25.61 281 ARG X CA 1
ATOM 2082 C C . ARG A 1 281 ? 42.463 70.347 30.230 1.00 24.13 281 ARG X C 1
ATOM 2083 O O . ARG A 1 281 ? 41.975 69.729 31.176 1.00 23.26 281 ARG X O 1
ATOM 2091 N N . LEU A 1 282 ? 43.011 71.551 30.349 1.00 23.77 282 LEU X N 1
ATOM 2092 C CA . LEU A 1 282 ? 43.057 72.262 31.621 1.00 24.65 282 LEU X CA 1
ATOM 2093 C C . LEU A 1 282 ? 43.107 73.746 31.259 1.00 24.33 282 LEU X C 1
ATOM 2094 O O . LEU A 1 282 ? 44.104 74.431 31.494 1.00 24.56 282 LEU X O 1
ATOM 2099 N N . ASP A 1 283 ? 42.024 74.232 30.659 1.00 24.70 283 ASP X N 1
ATOM 2100 C CA . ASP A 1 283 ? 41.944 75.630 30.248 1.00 26.20 283 ASP X CA 1
ATOM 2101 C C . ASP A 1 283 ? 42.069 76.579 31.432 1.00 26.28 283 ASP X C 1
ATOM 2102 O O . ASP A 1 283 ? 41.488 76.344 32.495 1.00 27.23 283 ASP X O 1
ATOM 2107 N N . ILE A 1 284 ? 42.834 77.648 31.249 1.00 26.11 284 ILE X N 1
ATOM 2108 C CA . ILE A 1 284 ? 42.989 78.641 32.299 1.00 25.23 284 ILE X CA 1
ATOM 2109 C C . ILE A 1 284 ? 41.710 79.471 32.235 1.00 25.11 284 ILE X C 1
ATOM 2110 O O . ILE A 1 284 ? 41.424 80.112 31.225 1.00 25.78 284 ILE X O 1
ATOM 2115 N N . PRO A 1 285 ? 40.920 79.467 33.316 1.00 24.10 285 PRO X N 1
ATOM 2116 C CA . PRO A 1 285 ? 39.660 80.211 33.373 1.00 24.56 285 PRO X CA 1
ATOM 2117 C C . PRO A 1 285 ? 39.721 81.710 33.103 1.00 24.11 285 PRO X C 1
ATOM 2118 O O . PRO A 1 285 ? 40.685 82.386 33.451 1.00 22.53 285 PRO X O 1
ATOM 2122 N N . ALA A 1 286 ? 38.668 82.210 32.466 1.00 23.90 286 ALA X N 1
ATOM 2123 C CA . ALA A 1 286 ? 38.543 83.623 32.154 1.00 23.21 286 ALA X CA 1
ATOM 2124 C C . ALA A 1 286 ? 38.131 84.325 33.436 1.00 24.12 286 ALA X C 1
ATOM 2125 O O . ALA A 1 286 ? 37.531 83.714 34.317 1.00 22.77 286 ALA X O 1
ATOM 2127 N N . TYR A 1 287 ? 38.473 85.601 33.553 1.00 24.50 287 TYR X N 1
ATOM 2128 C CA . TYR A 1 287 ? 38.077 86.359 34.722 1.00 26.54 287 TYR X CA 1
ATOM 2129 C C . TYR A 1 287 ? 38.060 87.844 34.415 1.00 27.59 287 TYR X C 1
ATOM 2130 O O . TYR A 1 287 ? 38.731 88.305 33.495 1.00 26.98 287 TYR X O 1
ATOM 2139 N N . ALA A 1 288 ? 37.273 88.582 35.187 1.00 28.93 288 ALA X N 1
ATOM 2140 C CA . ALA A 1 288 ? 37.142 90.020 35.016 1.00 30.85 288 ALA X CA 1
ATOM 2141 C C . ALA A 1 288 ? 37.238 90.671 36.383 1.00 31.81 288 ALA X C 1
ATOM 2142 O O . ALA A 1 288 ? 36.746 90.127 37.370 1.00 33.14 288 ALA X O 1
ATOM 2144 N N . SER A 1 289 ? 37.872 91.833 36.444 1.00 32.91 289 SER X N 1
ATOM 2145 C CA . SER A 1 289 ? 38.008 92.531 37.713 1.00 35.64 289 SER X CA 1
ATOM 2146 C C . SER A 1 289 ? 37.677 94.010 37.591 1.00 35.96 289 SER X C 1
ATOM 2147 O O . SER A 1 289 ? 38.011 94.662 36.601 1.00 35.60 289 SER X O 1
ATOM 2150 N N . LEU A 1 290 ? 36.997 94.523 38.608 1.00 37.12 290 LEU X N 1
ATOM 2151 C CA . LEU A 1 290 ? 36.611 95.922 38.656 1.00 38.92 290 LEU X CA 1
ATOM 2152 C C . LEU A 1 290 ? 37.445 96.540 39.777 1.00 39.65 290 LEU X C 1
ATOM 2153 O O . LEU A 1 290 ? 37.384 96.082 40.914 1.00 40.30 290 LEU X O 1
ATOM 2158 N N . ASP A 1 291 ? 38.236 97.562 39.456 1.00 40.85 291 ASP X N 1
ATOM 2159 C CA . ASP A 1 291 ? 39.075 98.212 40.459 1.00 41.07 291 ASP X CA 1
ATOM 2160 C C . ASP A 1 291 ? 38.764 99.696 40.646 1.00 41.39 291 ASP X C 1
ATOM 2161 O O . ASP A 1 291 ? 38.435 100.408 39.693 1.00 39.59 291 ASP X O 1
ATOM 2166 N N . TRP A 1 292 ? 38.887 100.152 41.887 1.00 41.78 292 TRP X N 1
ATOM 2167 C CA . TRP A 1 292 ? 38.626 101.538 42.237 1.00 42.24 292 TRP X CA 1
ATOM 2168 C C . TRP A 1 292 ? 39.631 102.035 43.265 1.00 41.63 292 TRP X C 1
ATOM 2169 O O . TRP A 1 292 ? 39.790 101.449 44.333 1.00 41.59 292 TRP X O 1
ATOM 2180 N N . VAL A 1 293 ? 40.317 103.119 42.930 1.00 41.52 293 VAL X N 1
ATOM 2181 C CA . VAL A 1 293 ? 41.295 103.702 43.831 1.00 42.76 293 VAL X CA 1
ATOM 2182 C C . VAL A 1 293 ? 40.939 105.160 44.092 1.00 45.25 293 VAL X C 1
ATOM 2183 O O . VAL A 1 293 ? 40.839 105.968 43.167 1.00 44.93 293 VAL X O 1
ATOM 2187 N N . HIS A 1 294 ? 40.725 105.485 45.361 1.00 47.53 294 HIS X N 1
ATOM 2188 C CA . HIS A 1 294 ? 40.388 106.844 45.748 1.00 50.32 294 HIS X CA 1
ATOM 2189 C C . HIS A 1 294 ? 41.479 107.433 46.628 1.00 50.92 294 HIS X C 1
ATOM 2190 O O . HIS A 1 294 ? 41.868 106.843 47.635 1.00 49.90 294 HIS X O 1
ATOM 2197 N N . GLN A 1 295 ? 41.971 108.601 46.238 1.00 52.21 295 GLN X N 1
ATOM 2198 C CA . GLN A 1 295 ? 43.005 109.278 46.998 1.00 54.45 295 GLN X CA 1
ATOM 2199 C C . GLN A 1 295 ? 42.326 110.289 47.918 1.00 54.65 295 GLN X C 1
ATOM 2200 O O . GLN A 1 295 ? 41.769 111.284 47.453 1.00 54.98 295 GLN X O 1
ATOM 2206 N N . PHE A 1 296 ? 42.355 110.015 49.220 1.00 54.31 296 PHE X N 1
ATOM 2207 C CA . PHE A 1 296 ? 41.739 110.892 50.216 1.00 55.09 296 PHE X CA 1
ATOM 2208 C C . PHE A 1 296 ? 42.550 112.158 50.447 1.00 55.77 296 PHE X C 1
ATOM 2209 O O . PHE A 1 296 ? 41.994 113.244 50.595 1.00 56.00 296 PHE X O 1
ATOM 2217 N N . ASN A 1 297 ? 43.868 112.008 50.478 1.00 56.95 297 ASN X N 1
ATOM 2218 C CA . ASN A 1 297 ? 44.766 113.134 50.668 1.00 57.73 297 ASN X CA 1
ATOM 2219 C C . ASN A 1 297 ? 46.138 112.780 50.110 1.00 58.42 297 ASN X C 1
ATOM 2220 O O . ASN A 1 297 ? 46.305 111.735 49.477 1.00 58.77 297 ASN X O 1
ATOM 2225 N N . ASP A 1 298 ? 47.119 113.645 50.345 1.00 58.73 298 ASP X N 1
ATOM 2226 C CA . ASP A 1 298 ? 48.464 113.418 49.831 1.00 58.70 298 ASP X CA 1
ATOM 2227 C C . ASP A 1 298 ? 49.200 112.276 50.516 1.00 57.48 298 ASP X C 1
ATOM 2228 O O . ASP A 1 298 ? 50.353 111.995 50.189 1.00 57.51 298 ASP X O 1
ATOM 2233 N N . ARG A 1 299 ? 48.538 111.605 51.454 1.00 55.71 299 ARG X N 1
ATOM 2234 C CA . ARG A 1 299 ? 49.181 110.499 52.151 1.00 54.64 299 ARG X CA 1
ATOM 2235 C C . ARG A 1 299 ? 48.351 109.228 52.270 1.00 52.45 299 ARG X C 1
ATOM 2236 O O . ARG A 1 299 ? 48.889 108.160 52.563 1.00 51.78 299 ARG X O 1
ATOM 2244 N N . LEU A 1 300 ? 47.050 109.327 52.031 1.00 49.87 300 LEU X N 1
ATOM 2245 C CA . LEU A 1 300 ? 46.201 108.156 52.155 1.00 47.43 300 LEU X CA 1
ATOM 2246 C C . LEU A 1 300 ? 45.390 107.837 50.905 1.00 46.62 300 LEU X C 1
ATOM 2247 O O . LEU A 1 300 ? 44.604 108.655 50.426 1.00 46.24 300 LEU X O 1
ATOM 2252 N N . SER A 1 301 ? 45.597 106.630 50.385 1.00 45.16 301 SER X N 1
ATOM 2253 C CA . SER A 1 301 ? 44.886 106.147 49.207 1.00 43.55 301 SER X CA 1
ATOM 2254 C C . SER A 1 301 ? 44.308 104.775 49.527 1.00 41.89 301 SER X C 1
ATOM 2255 O O . SER A 1 301 ? 45.012 103.903 50.034 1.00 40.95 301 SER X O 1
ATOM 2258 N N . LEU A 1 302 ? 43.026 104.592 49.238 1.00 40.49 302 LEU X N 1
ATOM 2259 C CA . LEU A 1 302 ? 42.368 103.321 49.487 1.00 40.39 302 LEU X CA 1
ATOM 2260 C C . LEU A 1 302 ? 41.894 102.712 48.175 1.00 40.44 302 LEU X C 1
ATOM 2261 O O . LEU A 1 302 ? 41.576 103.429 47.222 1.00 39.95 302 LEU X O 1
ATOM 2266 N N . GLY A 1 303 ? 41.857 101.384 48.131 1.00 39.08 303 GLY X N 1
ATOM 2267 C CA . GLY A 1 303 ? 41.420 100.695 46.937 1.00 36.47 303 GLY X CA 1
ATOM 2268 C C . GLY A 1 303 ? 40.453 99.576 47.262 1.00 36.07 303 GLY X C 1
ATOM 2269 O O . GLY A 1 303 ? 40.515 98.978 48.337 1.00 34.33 303 GLY X O 1
ATOM 2270 N N . ALA A 1 304 ? 39.541 99.314 46.331 1.00 34.79 304 ALA X N 1
ATOM 2271 C CA . ALA A 1 304 ? 38.557 98.249 46.475 1.00 34.53 304 ALA X CA 1
ATOM 2272 C C . ALA A 1 304 ? 38.620 97.471 45.179 1.00 33.84 304 ALA X C 1
ATOM 2273 O O . ALA A 1 304 ? 38.861 98.047 44.118 1.00 33.36 304 ALA X O 1
ATOM 2275 N N . SER A 1 305 ? 38.401 96.166 45.253 1.00 33.84 305 SER X N 1
ATOM 2276 C CA . SER A 1 305 ? 38.461 95.355 44.050 1.00 34.49 305 SER X CA 1
ATOM 2277 C C . SER A 1 305 ? 37.518 94.159 44.092 1.00 33.05 305 SER X C 1
ATOM 2278 O O . SER A 1 305 ? 37.337 93.533 45.133 1.00 33.97 305 SER X O 1
ATOM 2281 N N . ALA A 1 306 ? 36.912 93.852 42.951 1.00 32.07 306 ALA X N 1
ATOM 2282 C CA . ALA A 1 306 ? 35.996 92.720 42.845 1.00 30.90 306 ALA X CA 1
ATOM 2283 C C . ALA A 1 306 ? 36.346 91.932 41.597 1.00 30.81 306 ALA X C 1
ATOM 2284 O O . ALA A 1 306 ? 36.261 92.455 40.483 1.00 31.90 306 ALA X O 1
ATOM 2286 N N . THR A 1 307 ? 36.748 90.678 41.775 1.00 29.57 307 THR X N 1
ATOM 2287 C CA . THR A 1 307 ? 37.097 89.851 40.629 1.00 30.39 307 THR X CA 1
ATOM 2288 C C . THR A 1 307 ? 36.166 88.656 40.489 1.00 29.11 307 THR X C 1
ATOM 2289 O O . THR A 1 307 ? 35.979 87.883 41.430 1.00 28.23 307 THR X O 1
ATOM 2293 N N . TRP A 1 308 ? 35.576 88.527 39.305 1.00 28.55 308 TRP X N 1
ATOM 2294 C CA . TRP A 1 308 ? 34.672 87.429 38.997 1.00 27.61 308 TRP X CA 1
ATOM 2295 C C . TRP A 1 308 ? 35.444 86.448 38.136 1.00 26.96 308 TRP X C 1
ATOM 2296 O O . TRP A 1 308 ? 35.836 86.776 37.019 1.00 27.92 308 TRP X O 1
ATOM 2307 N N . THR A 1 309 ? 35.672 85.247 38.650 1.00 25.78 309 THR X N 1
ATOM 2308 C CA . THR A 1 309 ? 36.407 84.254 37.884 1.00 24.67 309 THR X CA 1
ATOM 2309 C C . THR A 1 309 ? 35.450 83.202 37.347 1.00 25.91 309 THR X C 1
ATOM 2310 O O . THR A 1 309 ? 34.674 82.614 38.104 1.00 26.47 309 THR X O 1
ATOM 2314 N N . GLU A 1 310 ? 35.502 82.977 36.037 1.00 24.54 310 GLU X N 1
ATOM 2315 C CA . GLU A 1 310 ? 34.623 82.010 35.392 1.00 26.64 310 GLU X CA 1
ATOM 2316 C C . GLU A 1 310 ? 35.163 80.586 35.518 1.00 25.07 310 GLU X C 1
ATOM 2317 O O . GLU A 1 310 ? 35.459 79.920 34.527 1.00 25.09 310 GLU X O 1
ATOM 2323 N N . TRP A 1 311 ? 35.292 80.134 36.757 1.00 24.32 311 TRP X N 1
ATOM 2324 C CA . TRP A 1 311 ? 35.796 78.803 37.048 1.00 25.32 311 TRP X CA 1
ATOM 2325 C C . TRP A 1 311 ? 34.852 77.725 36.541 1.00 25.31 311 TRP X C 1
ATOM 2326 O O . TRP A 1 311 ? 35.201 76.547 36.515 1.00 25.65 311 TRP X O 1
ATOM 2337 N N . SER A 1 312 ? 33.655 78.130 36.142 1.00 25.26 312 SER X N 1
ATOM 2338 C CA . SER A 1 312 ? 32.662 77.189 35.658 1.00 26.99 312 SER X CA 1
ATOM 2339 C C . SER A 1 312 ? 33.123 76.406 34.429 1.00 27.72 312 SER X C 1
ATOM 2340 O O . SER A 1 312 ? 32.534 75.375 34.088 1.00 27.74 312 SER X O 1
ATOM 2343 N N . SER A 1 313 ? 34.168 76.890 33.757 1.00 25.48 313 SER X N 1
ATOM 2344 C CA . SER A 1 313 ? 34.674 76.192 32.586 1.00 25.39 313 SER X CA 1
ATOM 2345 C C . SER A 1 313 ? 35.358 74.889 33.007 1.00 25.52 313 SER X C 1
ATOM 2346 O O . SER A 1 313 ? 35.509 73.976 32.198 1.00 26.33 313 SER X O 1
ATOM 2349 N N . PHE A 1 314 ? 35.774 74.796 34.268 1.00 23.32 314 PHE X N 1
ATOM 2350 C CA . PHE A 1 314 ? 36.407 73.570 34.744 1.00 23.54 314 PHE X CA 1
ATOM 2351 C C . PHE A 1 314 ? 35.311 72.602 35.187 1.00 22.89 314 PHE X C 1
ATOM 2352 O O . PHE A 1 314 ? 34.991 72.495 36.372 1.00 21.72 314 PHE X O 1
ATOM 2360 N N . GLN A 1 315 ? 34.733 71.910 34.212 1.00 22.61 315 GLN X N 1
ATOM 2361 C CA . GLN A 1 315 ? 33.658 70.961 34.452 1.00 22.80 315 GLN X CA 1
ATOM 2362 C C . GLN A 1 315 ? 34.173 69.576 34.804 1.00 24.23 315 GLN X C 1
ATOM 2363 O O . GLN A 1 315 ? 33.568 68.866 35.608 1.00 23.21 315 GLN X O 1
ATOM 2369 N N . ASP A 1 316 ? 35.292 69.185 34.205 1.00 24.88 316 ASP X N 1
ATOM 2370 C CA . ASP A 1 316 ? 35.855 67.869 34.477 1.00 28.21 316 ASP X CA 1
ATOM 2371 C C . ASP A 1 316 ? 37.331 67.766 34.109 1.00 27.46 316 ASP X C 1
ATOM 2372 O O . ASP A 1 316 ? 37.869 68.616 33.397 1.00 28.23 316 ASP X O 1
ATOM 2377 N N . LEU A 1 317 ? 37.977 66.717 34.607 1.00 25.31 317 LEU X N 1
ATOM 2378 C CA . LEU A 1 317 ? 39.380 66.466 34.305 1.00 25.08 317 LEU X CA 1
ATOM 2379 C C . LEU A 1 317 ? 39.323 65.150 33.556 1.00 23.85 317 LEU X C 1
ATOM 2380 O O . LEU A 1 317 ? 38.992 64.115 34.136 1.00 21.66 317 LEU X O 1
ATOM 2385 N N . THR A 1 318 ? 39.635 65.176 32.269 1.00 23.11 318 THR X N 1
ATOM 2386 C CA . THR A 1 318 ? 39.573 63.956 31.501 1.00 22.51 318 THR X CA 1
ATOM 2387 C C . THR A 1 318 ? 40.906 63.517 30.934 1.00 22.69 318 THR X C 1
ATOM 2388 O O . THR A 1 318 ? 41.522 64.223 30.132 1.00 23.65 318 THR X O 1
ATOM 2392 N N . LEU A 1 319 ? 41.351 62.339 31.354 1.00 23.14 319 LEU X N 1
ATOM 2393 C CA . LEU A 1 319 ? 42.599 61.802 30.846 1.00 21.30 319 LEU X CA 1
ATOM 2394 C C . LEU A 1 319 ? 42.257 61.070 29.568 1.00 20.65 319 LEU X C 1
ATOM 2395 O O . LEU A 1 319 ? 41.354 60.237 29.546 1.00 21.60 319 LEU X O 1
ATOM 2400 N N . LYS A 1 320 ? 42.964 61.403 28.499 1.00 20.29 320 LYS X N 1
ATOM 2401 C CA . LYS A 1 320 ? 42.747 60.755 27.222 1.00 21.39 320 LYS X CA 1
ATOM 2402 C C . LYS A 1 320 ? 44.064 60.167 26.749 1.00 21.18 320 LYS X C 1
ATOM 2403 O O . LYS A 1 320 ? 45.140 60.607 27.158 1.00 21.32 320 LYS X O 1
ATOM 2409 N N . SER A 1 321 ? 43.967 59.151 25.905 1.00 22.18 321 SER X N 1
ATOM 2410 C CA . SER A 1 321 ? 45.130 58.488 25.343 1.00 22.17 321 SER X CA 1
ATOM 2411 C C . SER A 1 321 ? 44.753 58.141 23.909 1.00 22.28 321 SER X C 1
ATOM 2412 O O . SER A 1 321 ? 43.790 57.409 23.682 1.00 22.38 321 SER X O 1
ATOM 2415 N N . HIS A 1 322 ? 45.493 58.688 22.950 1.00 22.17 322 HIS X N 1
ATOM 2416 C CA . HIS A 1 322 ? 45.224 58.452 21.533 1.00 23.75 322 HIS X CA 1
ATOM 2417 C C . HIS A 1 322 ? 43.805 58.904 21.185 1.00 23.66 322 HIS X C 1
ATOM 2418 O O . HIS A 1 322 ? 43.079 58.213 20.466 1.00 23.31 322 HIS X O 1
ATOM 2425 N N . GLY A 1 323 ? 43.419 60.064 21.716 1.00 22.86 323 GLY X N 1
ATOM 2426 C CA . GLY A 1 323 ? 42.097 60.605 21.455 1.00 23.81 323 GLY X CA 1
ATOM 2427 C C . GLY A 1 323 ? 40.957 59.955 22.221 1.00 23.82 323 GLY X C 1
ATOM 2428 O O . GLY A 1 323 ? 39.844 60.473 22.213 1.00 26.00 323 GLY X O 1
ATOM 2429 N N . ASN A 1 324 ? 41.220 58.828 22.880 1.00 22.07 324 ASN X N 1
ATOM 2430 C CA . ASN A 1 324 ? 40.184 58.128 23.630 1.00 19.67 324 ASN X CA 1
ATOM 2431 C C . ASN A 1 324 ? 40.297 58.344 25.128 1.00 19.85 324 ASN X C 1
ATOM 2432 O O . ASN A 1 324 ? 41.399 58.421 25.686 1.00 16.63 324 ASN X O 1
ATOM 2437 N N . THR A 1 325 ? 39.143 58.431 25.779 1.00 18.58 325 THR X N 1
ATOM 2438 C CA . THR A 1 325 ? 39.092 58.645 27.220 1.00 19.67 325 THR X CA 1
ATOM 2439 C C . THR A 1 325 ? 39.534 57.438 28.035 1.00 19.02 325 THR X C 1
ATOM 2440 O O . THR A 1 325 ? 39.097 56.315 27.799 1.00 19.84 325 THR X O 1
ATOM 2444 N N . ILE A 1 326 ? 40.429 57.674 28.985 1.00 19.69 326 ILE X N 1
ATOM 2445 C CA . ILE A 1 326 ? 40.880 56.612 29.870 1.00 20.07 326 ILE X CA 1
ATOM 2446 C C . ILE A 1 326 ? 39.934 56.715 31.065 1.00 19.69 326 ILE X C 1
ATOM 2447 O O . ILE A 1 326 ? 39.326 55.726 31.477 1.00 20.01 326 ILE X O 1
ATOM 2452 N N . VAL A 1 327 ? 39.810 57.925 31.606 1.00 17.76 327 VAL X N 1
ATOM 2453 C CA . VAL A 1 327 ? 38.905 58.189 32.716 1.00 18.17 327 VAL X CA 1
ATOM 2454 C C . VAL A 1 327 ? 38.556 59.672 32.736 1.00 20.10 327 VAL X C 1
ATOM 2455 O O . VAL A 1 327 ? 39.403 60.528 32.457 1.00 19.85 327 VAL X O 1
ATOM 2459 N N . SER A 1 328 ? 37.294 59.969 33.035 1.00 20.26 328 SER X N 1
ATOM 2460 C CA . SER A 1 328 ? 36.828 61.347 33.117 1.00 21.06 328 SER X CA 1
ATOM 2461 C C . SER A 1 328 ? 36.314 61.587 34.539 1.00 21.23 328 SER X C 1
ATOM 2462 O O . SER A 1 328 ? 35.433 60.879 35.015 1.00 21.55 328 SER X O 1
ATOM 2465 N N . ILE A 1 329 ? 36.877 62.581 35.210 1.00 21.59 329 ILE X N 1
ATOM 2466 C CA . ILE A 1 329 ? 36.496 62.904 36.579 1.00 23.23 329 ILE X CA 1
ATOM 2467 C C . ILE A 1 329 ? 35.766 64.250 36.643 1.00 23.58 329 ILE X C 1
ATOM 2468 O O . ILE A 1 329 ? 36.333 65.298 36.333 1.00 22.85 329 ILE X O 1
ATOM 2473 N N . PRO A 1 330 ? 34.488 64.233 37.040 1.00 25.11 330 PRO X N 1
ATOM 2474 C CA . PRO A 1 330 ? 33.735 65.489 37.122 1.00 24.89 330 PRO X CA 1
ATOM 2475 C C . PRO A 1 330 ? 34.155 66.339 38.313 1.00 24.49 330 PRO X C 1
ATOM 2476 O O . PRO A 1 330 ? 34.437 65.824 39.388 1.00 25.96 330 PRO X O 1
ATOM 2480 N N . TYR A 1 331 ? 34.205 67.647 38.114 1.00 24.40 331 TYR X N 1
ATOM 2481 C CA . TYR A 1 331 ? 34.570 68.553 39.184 1.00 23.03 331 TYR X CA 1
ATOM 2482 C C . TYR A 1 331 ? 33.549 69.672 39.288 1.00 21.75 331 TYR X C 1
ATOM 2483 O O . TYR A 1 331 ? 33.314 70.200 40.372 1.00 21.18 331 TYR X O 1
ATOM 2492 N N . THR A 1 332 ? 32.940 70.012 38.155 1.00 22.23 332 THR X N 1
ATOM 2493 C CA . THR A 1 332 ? 31.914 71.052 38.079 1.00 23.99 332 THR X CA 1
ATOM 2494 C C . THR A 1 332 ? 32.136 72.263 38.986 1.00 24.62 332 THR X C 1
ATOM 2495 O O . THR A 1 332 ? 31.291 72.592 39.816 1.00 25.29 332 THR X O 1
ATOM 2499 N N . TYR A 1 333 ? 33.278 72.921 38.823 1.00 24.36 333 TYR X N 1
ATOM 2500 C CA . TYR A 1 333 ? 33.602 74.112 39.603 1.00 23.70 333 TYR X CA 1
ATOM 2501 C C . TYR A 1 333 ? 32.552 75.194 39.373 1.00 23.93 333 TYR X C 1
ATOM 2502 O O . TYR A 1 333 ? 31.925 75.243 38.318 1.00 21.92 333 TYR X O 1
ATOM 2511 N N . ARG A 1 334 ? 32.382 76.067 40.358 1.00 23.89 334 ARG X N 1
ATOM 2512 C CA . ARG A 1 334 ? 31.425 77.164 40.261 1.00 25.54 334 ARG X CA 1
ATOM 2513 C C . ARG A 1 334 ? 32.168 78.476 40.016 1.00 25.00 334 ARG X C 1
ATOM 2514 O O . ARG A 1 334 ? 33.332 78.623 40.403 1.00 22.80 334 ARG X O 1
ATOM 2522 N N . ASN A 1 335 ? 31.500 79.427 39.369 1.00 24.45 335 ASN X N 1
ATOM 2523 C CA . ASN A 1 335 ? 32.111 80.728 39.137 1.00 23.86 335 ASN X CA 1
ATOM 2524 C C . ASN A 1 335 ? 32.350 81.320 40.516 1.00 24.60 335 ASN X C 1
ATOM 2525 O O . ASN A 1 335 ? 31.659 80.966 41.474 1.00 23.80 335 ASN X O 1
ATOM 2530 N N . THR A 1 336 ? 33.301 82.238 40.622 1.00 24.87 336 THR X N 1
ATOM 2531 C CA . THR A 1 336 ? 33.624 82.785 41.925 1.00 26.75 336 THR X CA 1
ATOM 2532 C C . THR A 1 336 ? 33.837 84.300 41.991 1.00 27.75 336 THR X C 1
ATOM 2533 O O . THR A 1 336 ? 34.013 84.966 40.969 1.00 26.92 336 THR X O 1
ATOM 2537 N N . TRP A 1 337 ? 33.815 84.828 43.212 1.00 27.50 337 TRP X N 1
ATOM 2538 C CA . TRP A 1 337 ? 34.027 86.250 43.459 1.00 27.55 337 TRP X CA 1
ATOM 2539 C C . TRP A 1 337 ? 35.143 86.401 44.477 1.00 27.69 337 TRP X C 1
ATOM 2540 O O . TRP A 1 337 ? 35.321 85.551 45.346 1.00 26.48 337 TRP X O 1
ATOM 2551 N N . THR A 1 338 ? 35.894 87.486 44.362 1.00 27.71 338 THR X N 1
ATOM 2552 C CA . THR A 1 338 ? 36.962 87.776 45.299 1.00 30.94 338 THR X CA 1
ATOM 2553 C C . THR A 1 338 ? 36.931 89.289 45.514 1.00 31.88 338 THR X C 1
ATOM 2554 O O . THR A 1 338 ? 37.135 90.072 44.586 1.00 33.31 338 THR X O 1
ATOM 2558 N N . LEU A 1 339 ? 36.627 89.692 46.744 1.00 32.07 339 LEU X N 1
ATOM 2559 C CA . LEU A 1 339 ? 36.534 91.102 47.086 1.00 31.48 339 LEU X CA 1
ATOM 2560 C C . LEU A 1 339 ? 37.675 91.492 48.013 1.00 30.57 339 LEU X C 1
ATOM 2561 O O . LEU A 1 339 ? 38.005 90.765 48.949 1.00 29.34 339 LEU X O 1
ATOM 2566 N N . ALA A 1 340 ? 38.275 92.645 47.746 1.00 28.34 340 ALA X N 1
ATOM 2567 C CA . ALA A 1 340 ? 39.385 93.120 48.554 1.00 27.96 340 ALA X CA 1
ATOM 2568 C C . ALA A 1 340 ? 39.281 94.616 48.798 1.00 28.40 340 ALA X C 1
ATOM 2569 O O . ALA A 1 340 ? 38.727 95.360 47.989 1.00 26.73 340 ALA X O 1
ATOM 2571 N N . VAL A 1 341 ? 39.814 95.051 49.928 1.00 29.39 341 VAL X N 1
ATOM 2572 C CA . VAL A 1 341 ? 39.814 96.457 50.266 1.00 30.37 341 VAL X CA 1
ATOM 2573 C C . VAL A 1 341 ? 41.070 96.701 51.075 1.00 31.23 341 VAL X C 1
ATOM 2574 O O . VAL A 1 341 ? 41.416 95.913 51.952 1.00 31.43 341 VAL X O 1
ATOM 2578 N N . GLY A 1 342 ? 41.765 97.783 50.757 1.00 32.50 342 GLY X N 1
ATOM 2579 C CA . GLY A 1 342 ? 42.989 98.106 51.460 1.00 34.23 342 GLY X CA 1
ATOM 2580 C C . GLY A 1 342 ? 43.571 99.381 50.893 1.00 35.52 342 GLY X C 1
ATOM 2581 O O . GLY A 1 342 ? 42.967 99.996 50.015 1.00 37.57 342 GLY X O 1
ATOM 2582 N N . GLY A 1 343 ? 44.738 99.787 51.380 1.00 35.20 343 GLY X N 1
ATOM 2583 C CA . GLY A 1 343 ? 45.330 101.006 50.871 1.00 36.49 343 GLY X CA 1
ATOM 2584 C C . GLY A 1 343 ? 46.742 101.281 51.337 1.00 36.86 343 GLY X C 1
ATOM 2585 O O . GLY A 1 343 ? 47.317 100.521 52.116 1.00 35.60 343 GLY X O 1
ATOM 2586 N N . ASP A 1 344 ? 47.285 102.394 50.852 1.00 37.97 344 ASP X N 1
ATOM 2587 C CA . ASP A 1 344 ? 48.639 102.828 51.164 1.00 40.22 344 ASP X CA 1
ATOM 2588 C C . ASP A 1 344 ? 48.648 104.139 51.943 1.00 41.89 344 ASP X C 1
ATOM 2589 O O . ASP A 1 344 ? 47.834 105.033 51.694 1.00 41.33 344 ASP X O 1
ATOM 2594 N N . TYR A 1 345 ? 49.577 104.248 52.885 1.00 43.50 345 TYR X N 1
ATOM 2595 C CA . TYR A 1 345 ? 49.712 105.460 53.677 1.00 44.92 345 TYR X CA 1
ATOM 2596 C C . TYR A 1 345 ? 51.173 105.880 53.730 1.00 45.06 345 TYR X C 1
ATOM 2597 O O . TYR A 1 345 ? 52.016 105.150 54.246 1.00 44.62 345 TYR X O 1
ATOM 2606 N N . LYS A 1 346 ? 51.472 107.055 53.190 1.00 46.14 346 LYS X N 1
ATOM 2607 C CA . LYS A 1 346 ? 52.838 107.559 53.197 1.00 47.48 346 LYS X CA 1
ATOM 2608 C C . LYS A 1 346 ? 53.126 108.166 54.564 1.00 47.83 346 LYS X C 1
ATOM 2609 O O . LYS A 1 346 ? 52.541 109.180 54.942 1.00 48.36 346 LYS X O 1
ATOM 2615 N N . VAL A 1 347 ? 54.020 107.528 55.307 1.00 48.22 347 VAL X N 1
ATOM 2616 C CA . VAL A 1 347 ? 54.385 107.998 56.636 1.00 49.04 347 VAL X CA 1
ATOM 2617 C C . VAL A 1 347 ? 55.339 109.178 56.521 1.00 49.48 347 VAL X C 1
ATOM 2618 O O . VAL A 1 347 ? 55.205 110.174 57.229 1.00 49.55 347 VAL X O 1
ATOM 2622 N N . THR A 1 348 ? 56.310 109.046 55.624 1.00 49.50 348 THR X N 1
ATOM 2623 C CA . THR A 1 348 ? 57.298 110.085 55.374 1.00 48.75 348 THR X CA 1
ATOM 2624 C C . THR A 1 348 ? 57.527 110.101 53.870 1.00 50.04 348 THR X C 1
ATOM 2625 O O . THR A 1 348 ? 56.764 109.497 53.115 1.00 49.46 348 THR X O 1
ATOM 2629 N N . ASP A 1 349 ? 58.574 110.786 53.430 1.00 51.43 349 ASP X N 1
ATOM 2630 C CA . ASP A 1 349 ? 58.876 110.842 52.010 1.00 52.24 349 ASP X CA 1
ATOM 2631 C C . ASP A 1 349 ? 59.589 109.561 51.606 1.00 51.75 349 ASP X C 1
ATOM 2632 O O . ASP A 1 349 ? 59.669 109.229 50.425 1.00 51.54 349 ASP X O 1
ATOM 2637 N N . GLN A 1 350 ? 60.099 108.843 52.602 1.00 51.30 350 GLN X N 1
ATOM 2638 C CA . GLN A 1 350 ? 60.816 107.593 52.376 1.00 51.39 350 GLN X CA 1
ATOM 2639 C C . GLN A 1 350 ? 59.909 106.391 52.625 1.00 49.90 350 GLN X C 1
ATOM 2640 O O . GLN A 1 350 ? 59.764 105.523 51.766 1.00 50.05 350 GLN X O 1
ATOM 2646 N N . TRP A 1 351 ? 59.303 106.357 53.809 1.00 48.23 351 TRP X N 1
ATOM 2647 C CA . TRP A 1 351 ? 58.434 105.258 54.217 1.00 46.40 351 TRP X CA 1
ATOM 2648 C C . TRP A 1 351 ? 56.966 105.339 53.839 1.00 45.81 351 TRP X C 1
ATOM 2649 O O . TRP A 1 351 ? 56.360 106.408 53.828 1.00 46.39 351 TRP X O 1
ATOM 2660 N N . THR A 1 352 ? 56.403 104.174 53.540 1.00 44.28 352 THR X N 1
ATOM 2661 C CA . THR A 1 352 ? 54.997 104.045 53.199 1.00 43.51 352 THR X CA 1
ATOM 2662 C C . THR A 1 352 ? 54.517 102.732 53.808 1.00 42.50 352 THR X C 1
ATOM 2663 O O . THR A 1 352 ? 55.236 101.732 53.795 1.00 42.08 352 THR X O 1
ATOM 2667 N N . MET A 1 353 ? 53.313 102.750 54.369 1.00 41.05 353 MET X N 1
ATOM 2668 C CA . MET A 1 353 ? 52.736 101.566 54.993 1.00 39.95 353 MET X CA 1
ATOM 2669 C C . MET A 1 353 ? 51.504 101.092 54.246 1.00 37.70 353 MET X C 1
ATOM 2670 O O . MET A 1 353 ? 50.730 101.904 53.739 1.00 36.92 353 MET X O 1
ATOM 2675 N N . ARG A 1 354 ? 51.326 99.775 54.188 1.00 34.91 354 ARG X N 1
ATOM 2676 C CA . ARG A 1 354 ? 50.185 99.183 53.505 1.00 33.34 354 ARG X CA 1
ATOM 2677 C C . ARG A 1 354 ? 49.504 98.135 54.371 1.00 31.51 354 ARG X C 1
ATOM 2678 O O . ARG A 1 354 ? 50.112 97.547 55.267 1.00 30.67 354 ARG X O 1
ATOM 2686 N N . ALA A 1 355 ? 48.232 97.903 54.077 1.00 31.28 355 ALA X N 1
ATOM 2687 C CA . ALA A 1 355 ? 47.431 96.917 54.782 1.00 30.56 355 ALA X CA 1
ATOM 2688 C C . ALA A 1 355 ? 46.201 96.628 53.928 1.00 30.40 355 ALA X C 1
ATOM 2689 O O . ALA A 1 355 ? 45.832 97.425 53.063 1.00 29.93 355 ALA X O 1
ATOM 2691 N N . GLY A 1 356 ? 45.574 95.483 54.166 1.00 29.52 356 GLY X N 1
ATOM 2692 C CA . GLY A 1 356 ? 44.394 95.130 53.406 1.00 25.25 356 GLY X CA 1
ATOM 2693 C C . GLY A 1 356 ? 43.867 93.765 53.790 1.00 26.08 356 GLY X C 1
ATOM 2694 O O . GLY A 1 356 ? 44.543 92.992 54.472 1.00 24.57 356 GLY X O 1
ATOM 2695 N N . VAL A 1 357 ? 42.648 93.478 53.351 1.00 24.18 357 VAL X N 1
ATOM 2696 C CA . VAL A 1 357 ? 42.004 92.208 53.620 1.00 24.11 357 VAL X CA 1
ATOM 2697 C C . VAL A 1 357 ? 41.174 91.855 52.393 1.00 25.79 357 VAL X C 1
ATOM 2698 O O . VAL A 1 357 ? 40.755 92.737 51.643 1.00 25.29 357 VAL X O 1
ATOM 2702 N N . ALA A 1 358 ? 40.941 90.565 52.184 1.00 25.82 358 ALA X N 1
ATOM 2703 C CA . ALA A 1 358 ? 40.161 90.141 51.034 1.00 26.38 358 ALA X CA 1
ATOM 2704 C C . ALA A 1 358 ? 39.359 88.883 51.328 1.00 26.86 358 ALA X C 1
ATOM 2705 O O . ALA A 1 358 ? 39.695 88.104 52.217 1.00 27.10 358 ALA X O 1
ATOM 2707 N N . TYR A 1 359 ? 38.274 88.710 50.588 1.00 28.60 359 TYR X N 1
ATOM 2708 C CA . TYR A 1 359 ? 37.433 87.536 50.727 1.00 29.12 359 TYR X CA 1
ATOM 2709 C C . TYR A 1 359 ? 37.512 86.840 49.381 1.00 27.87 359 TYR X C 1
ATOM 2710 O O . TYR A 1 359 ? 37.234 87.444 48.349 1.00 27.67 359 TYR X O 1
ATOM 2719 N N . ASP A 1 360 ? 37.896 85.570 49.397 1.00 28.68 360 ASP X N 1
ATOM 2720 C CA . ASP A 1 360 ? 38.063 84.812 48.169 1.00 29.08 360 ASP X CA 1
ATOM 2721 C C . ASP A 1 360 ? 37.297 83.490 48.191 1.00 28.70 360 ASP X C 1
ATOM 2722 O O . ASP A 1 360 ? 37.619 82.595 48.968 1.00 27.69 360 ASP X O 1
ATOM 2727 N N . GLN A 1 361 ? 36.286 83.373 47.330 1.00 27.72 361 GLN X N 1
ATOM 2728 C CA . GLN A 1 361 ? 35.472 82.160 47.265 1.00 26.98 361 GLN X CA 1
ATOM 2729 C C . GLN A 1 361 ? 36.165 81.020 46.543 1.00 25.56 361 GLN X C 1
ATOM 2730 O O . GLN A 1 361 ? 36.808 81.226 45.518 1.00 24.31 361 GLN X O 1
ATOM 2736 N N . THR A 1 362 ? 36.005 79.811 47.070 1.00 23.10 362 THR X N 1
ATOM 2737 C CA . THR A 1 362 ? 36.589 78.641 46.440 1.00 21.64 362 THR X CA 1
ATOM 2738 C C . THR A 1 362 ? 35.629 78.181 45.352 1.00 20.90 362 THR X C 1
ATOM 2739 O O . THR A 1 362 ? 34.413 78.269 45.518 1.00 20.20 362 THR X O 1
ATOM 2743 N N . PRO A 1 363 ? 36.161 77.711 44.212 1.00 19.47 363 PRO X N 1
ATOM 2744 C CA . PRO A 1 363 ? 35.313 77.238 43.113 1.00 19.00 363 PRO X CA 1
ATOM 2745 C C . PRO A 1 363 ? 34.920 75.772 43.308 1.00 20.52 363 PRO X C 1
ATOM 2746 O O . PRO A 1 363 ? 34.087 75.235 42.574 1.00 20.74 363 PRO X O 1
ATOM 2750 N N . THR A 1 364 ? 35.528 75.125 44.298 1.00 20.16 364 THR X N 1
ATOM 2751 C CA . THR A 1 364 ? 35.226 73.724 44.575 1.00 21.24 364 THR X CA 1
ATOM 2752 C C . THR A 1 364 ? 33.885 73.639 45.294 1.00 22.63 364 THR X C 1
ATOM 2753 O O . THR A 1 364 ? 33.397 74.633 45.825 1.00 20.51 364 THR X O 1
ATOM 2757 N N . HIS A 1 365 ? 33.271 72.461 45.278 1.00 24.47 365 HIS X N 1
ATOM 2758 C CA . HIS A 1 365 ? 32.013 72.265 45.986 1.00 26.97 365 HIS X CA 1
ATOM 2759 C C . HIS A 1 365 ? 31.993 70.863 46.551 1.00 26.62 365 HIS X C 1
ATOM 2760 O O . HIS A 1 365 ? 32.649 69.960 46.021 1.00 26.24 365 HIS X O 1
ATOM 2767 N N . ASN A 1 366 ? 31.261 70.719 47.652 1.00 24.14 366 ASN X N 1
ATOM 2768 C CA . ASN A 1 366 ? 31.137 69.487 48.417 1.00 24.67 366 ASN X CA 1
ATOM 2769 C C . ASN A 1 366 ? 31.022 68.159 47.694 1.00 24.81 366 ASN X C 1
ATOM 2770 O O . ASN A 1 366 ? 31.689 67.194 48.070 1.00 25.94 366 ASN X O 1
ATOM 2775 N N . ALA A 1 367 ? 30.171 68.096 46.675 1.00 22.63 367 ALA X N 1
ATOM 2776 C CA . ALA A 1 367 ? 29.970 66.852 45.948 1.00 21.58 367 ALA X CA 1
ATOM 2777 C C . ALA A 1 367 ? 31.205 66.344 45.217 1.00 20.74 367 ALA X C 1
ATOM 2778 O O . ALA A 1 367 ? 31.380 65.135 45.058 1.00 19.91 367 ALA X O 1
ATOM 2780 N N . THR A 1 368 ? 32.076 67.254 44.797 1.00 20.69 368 THR X N 1
ATOM 2781 C CA . THR A 1 368 ? 33.257 66.850 44.032 1.00 21.64 368 THR X CA 1
ATOM 2782 C C . THR A 1 368 ? 34.641 67.143 44.623 1.00 21.62 368 THR X C 1
ATOM 2783 O O . THR A 1 368 ? 35.647 66.637 44.119 1.00 22.28 368 THR X O 1
ATOM 2787 N N . ARG A 1 369 ? 34.717 67.948 45.672 1.00 20.94 369 ARG X N 1
ATOM 2788 C CA . ARG A 1 369 ? 36.027 68.259 46.231 1.00 20.03 369 ARG X CA 1
ATOM 2789 C C . ARG A 1 369 ? 36.774 66.996 46.647 1.00 18.91 369 ARG X C 1
ATOM 2790 O O . ARG A 1 369 ? 36.198 66.088 47.251 1.00 15.85 369 ARG X O 1
ATOM 2798 N N . ASP A 1 370 ? 38.060 66.944 46.313 1.00 16.73 370 ASP X N 1
ATOM 2799 C CA . ASP A 1 370 ? 38.885 65.795 46.652 1.00 17.62 370 ASP X CA 1
ATOM 2800 C C . ASP A 1 370 ? 40.214 66.251 47.254 1.00 15.84 370 ASP X C 1
ATOM 2801 O O . ASP A 1 370 ? 40.447 67.443 47.412 1.00 14.25 370 ASP X O 1
ATOM 2806 N N . PRO A 1 371 ? 41.100 65.305 47.602 1.00 17.53 371 PRO X N 1
ATOM 2807 C CA . PRO A 1 371 ? 42.402 65.640 48.201 1.00 19.97 371 PRO X CA 1
ATOM 2808 C C . PRO A 1 371 ? 43.398 66.427 47.347 1.00 20.37 371 PRO X C 1
ATOM 2809 O O . PRO A 1 371 ? 44.326 67.025 47.888 1.00 20.11 371 PRO X O 1
ATOM 2813 N N . ARG A 1 372 ? 43.220 66.424 46.027 1.00 21.58 372 ARG X N 1
ATOM 2814 C CA . ARG A 1 372 ? 44.137 67.155 45.143 1.00 25.12 372 ARG X CA 1
ATOM 2815 C C . ARG A 1 372 ? 44.114 68.657 45.423 1.00 26.01 372 ARG X C 1
ATOM 2816 O O . ARG A 1 372 ? 45.162 69.285 45.593 1.00 26.10 372 ARG X O 1
ATOM 2824 N N . ILE A 1 373 ? 42.906 69.217 45.455 1.00 25.40 373 ILE X N 1
ATOM 2825 C CA . ILE A 1 373 ? 42.687 70.644 45.699 1.00 25.64 373 ILE X CA 1
ATOM 2826 C C . ILE A 1 373 ? 41.563 70.750 46.736 1.00 26.17 373 ILE X C 1
ATOM 2827 O O . ILE A 1 373 ? 40.417 71.038 46.395 1.00 24.56 373 ILE X O 1
ATOM 2832 N N . PRO A 1 374 ? 41.877 70.507 48.013 1.00 27.17 374 PRO X N 1
ATOM 2833 C CA . PRO A 1 374 ? 40.852 70.584 49.056 1.00 27.13 374 PRO X CA 1
ATOM 2834 C C . PRO A 1 374 ? 40.715 71.973 49.672 1.00 28.30 374 PRO X C 1
ATOM 2835 O O . PRO A 1 374 ? 40.910 72.126 50.875 1.00 28.97 374 PRO X O 1
ATOM 2839 N N . ASP A 1 375 ? 40.378 72.990 48.884 1.00 28.83 375 ASP X N 1
ATOM 2840 C CA . ASP A 1 375 ? 40.266 74.311 49.496 1.00 32.59 375 ASP X CA 1
ATOM 2841 C C . ASP A 1 375 ? 38.840 74.775 49.768 1.00 29.99 375 ASP X C 1
ATOM 2842 O O . ASP A 1 375 ? 37.866 74.131 49.377 1.00 30.16 375 ASP X O 1
ATOM 2847 N N . GLY A 1 376 ? 38.742 75.889 50.481 1.00 28.79 376 GLY X N 1
ATOM 2848 C CA . GLY A 1 376 ? 37.457 76.462 50.823 1.00 28.60 376 GLY X CA 1
ATOM 2849 C C . GLY A 1 376 ? 37.607 77.963 50.745 1.00 28.97 376 GLY X C 1
ATOM 2850 O O . GLY A 1 376 ? 38.681 78.461 50.380 1.00 27.00 376 GLY X O 1
ATOM 2851 N N . ASP A 1 377 ? 36.545 78.691 51.068 1.00 28.16 377 ASP X N 1
ATOM 2852 C CA . ASP A 1 377 ? 36.604 80.144 51.026 1.00 30.29 377 ASP X CA 1
ATOM 2853 C C . ASP A 1 377 ? 37.778 80.610 51.885 1.00 30.75 377 ASP X C 1
ATOM 2854 O O . ASP A 1 377 ? 38.073 79.999 52.910 1.00 29.57 377 ASP X O 1
ATOM 2859 N N . ARG A 1 378 ? 38.459 81.673 51.462 1.00 30.25 378 ARG X N 1
ATOM 2860 C CA . ARG A 1 378 ? 39.594 82.182 52.229 1.00 31.05 378 ARG X CA 1
ATOM 2861 C C . ARG A 1 378 ? 39.430 83.643 52.612 1.00 31.88 378 ARG X C 1
ATOM 2862 O O . ARG A 1 378 ? 38.757 84.414 51.926 1.00 29.91 378 ARG X O 1
ATOM 2870 N N . TYR A 1 379 ? 40.053 84.011 53.725 1.00 32.92 379 TYR X N 1
ATOM 2871 C CA . TYR A 1 379 ? 40.072 85.391 54.174 1.00 34.18 379 TYR X CA 1
ATOM 2872 C C . TYR A 1 379 ? 41.552 85.747 54.085 1.00 33.80 379 TYR X C 1
ATOM 2873 O O . TYR A 1 379 ? 42.399 85.010 54.590 1.00 32.77 379 TYR X O 1
ATOM 2882 N N . PHE A 1 380 ? 41.868 86.853 53.426 1.00 32.75 380 PHE X N 1
ATOM 2883 C CA . PHE A 1 380 ? 43.255 87.279 53.294 1.00 32.00 380 PHE X CA 1
ATOM 2884 C C . PHE A 1 380 ? 43.510 88.507 54.164 1.00 32.29 380 PHE X C 1
ATOM 2885 O O . PHE A 1 380 ? 42.723 89.459 54.153 1.00 32.68 380 PHE X O 1
ATOM 2893 N N . ALA A 1 381 ? 44.599 88.471 54.925 1.00 29.51 381 ALA X N 1
ATOM 2894 C CA . ALA A 1 381 ? 44.990 89.585 55.787 1.00 29.51 381 ALA X CA 1
ATOM 2895 C C . ALA A 1 381 ? 46.433 89.937 55.434 1.00 28.49 381 ALA X C 1
ATOM 2896 O O . ALA A 1 381 ? 47.330 89.108 55.593 1.00 27.24 381 ALA X O 1
ATOM 2898 N N . SER A 1 382 ? 46.657 91.161 54.959 1.00 28.16 382 SER X N 1
ATOM 2899 C CA . SER A 1 382 ? 47.999 91.580 54.557 1.00 29.54 382 SER X CA 1
ATOM 2900 C C . SER A 1 382 ? 48.511 92.867 55.196 1.00 30.22 382 SER X C 1
ATOM 2901 O O . SER A 1 382 ? 47.738 93.769 55.529 1.00 28.62 382 SER X O 1
ATOM 2904 N N . LEU A 1 383 ? 49.834 92.934 55.332 1.00 30.93 383 LEU X N 1
ATOM 2905 C CA . LEU A 1 383 ? 50.536 94.097 55.869 1.00 32.73 383 LEU X CA 1
ATOM 2906 C C . LEU A 1 383 ? 51.718 94.331 54.932 1.00 33.45 383 LEU X C 1
ATOM 2907 O O . LEU A 1 383 ? 52.347 93.372 54.482 1.00 32.13 383 LEU X O 1
ATOM 2912 N N . GLY A 1 384 ? 52.014 95.593 54.630 1.00 34.29 384 GLY X N 1
ATOM 2913 C CA . GLY A 1 384 ? 53.126 95.888 53.745 1.00 35.69 384 GLY X CA 1
ATOM 2914 C C . GLY A 1 384 ? 53.827 97.203 54.032 1.00 37.47 384 GLY X C 1
ATOM 2915 O O . GLY A 1 384 ? 53.291 98.071 54.720 1.00 36.49 384 GLY X O 1
ATOM 2916 N N . ALA A 1 385 ? 55.037 97.348 53.503 1.00 38.20 385 ALA X N 1
ATOM 2917 C CA . ALA A 1 385 ? 55.813 98.565 53.689 1.00 39.48 385 ALA X CA 1
ATOM 2918 C C . ALA A 1 385 ? 56.690 98.813 52.466 1.00 40.52 385 ALA X C 1
ATOM 2919 O O . ALA A 1 385 ? 57.114 97.872 51.796 1.00 40.34 385 ALA X O 1
ATOM 2921 N N . GLY A 1 386 ? 56.949 100.086 52.180 1.00 42.35 386 GLY X N 1
ATOM 2922 C CA . GLY A 1 386 ? 57.775 100.446 51.040 1.00 43.89 386 GLY X CA 1
ATOM 2923 C C . GLY A 1 386 ? 58.780 101.525 51.398 1.00 45.85 386 GLY X C 1
ATOM 2924 O O . GLY A 1 386 ? 58.482 102.436 52.169 1.00 45.64 386 GLY X O 1
ATOM 2925 N N . TYR A 1 387 ? 59.978 101.425 50.836 1.00 46.89 387 TYR X N 1
ATOM 2926 C CA . TYR A 1 387 ? 61.021 102.394 51.116 1.00 49.76 387 TYR X CA 1
ATOM 2927 C C . TYR A 1 387 ? 61.720 102.861 49.848 1.00 51.14 387 TYR X C 1
ATOM 2928 O O . TYR A 1 387 ? 62.294 102.054 49.121 1.00 50.35 387 TYR X O 1
ATOM 2937 N N . ARG A 1 388 ? 61.665 104.164 49.586 1.00 53.33 388 ARG X N 1
ATOM 2938 C CA . ARG A 1 388 ? 62.328 104.732 48.419 1.00 56.35 388 ARG X CA 1
ATOM 2939 C C . ARG A 1 388 ? 63.661 105.293 48.901 1.00 57.49 388 ARG X C 1
ATOM 2940 O O . ARG A 1 388 ? 63.714 106.032 49.882 1.00 57.06 388 ARG X O 1
ATOM 2948 N N . PHE A 1 389 ? 64.735 104.939 48.206 1.00 58.73 389 PHE X N 1
ATOM 2949 C CA . PHE A 1 389 ? 66.071 105.369 48.590 1.00 60.80 389 PHE X CA 1
ATOM 2950 C C . PHE A 1 389 ? 66.433 106.841 48.486 1.00 62.62 389 PHE X C 1
ATOM 2951 O O . PHE A 1 389 ? 66.126 107.519 47.507 1.00 62.95 389 PHE X O 1
ATOM 2959 N N . GLN A 1 390 ? 67.105 107.308 49.533 1.00 65.33 390 GLN X N 1
ATOM 2960 C CA . GLN A 1 390 ? 67.556 108.687 49.679 1.00 67.69 390 GLN X CA 1
ATOM 2961 C C . GLN A 1 390 ? 68.607 109.100 48.657 1.00 68.54 390 GLN X C 1
ATOM 2962 O O . GLN A 1 390 ? 68.379 110.006 47.856 1.00 68.37 390 GLN X O 1
ATOM 2968 N N . SER A 1 391 ? 69.758 108.436 48.694 1.00 69.54 391 SER X N 1
ATOM 2969 C CA . SER A 1 391 ? 70.851 108.750 47.784 1.00 71.12 391 SER X CA 1
ATOM 2970 C C . SER A 1 391 ? 70.831 107.888 46.527 1.00 72.16 391 SER X C 1
ATOM 2971 O O . SER A 1 391 ? 71.877 107.645 45.925 1.00 72.50 391 SER X O 1
ATOM 2974 N N . MET A 1 392 ? 69.650 107.436 46.119 1.00 73.24 392 MET X N 1
ATOM 2975 C CA . MET A 1 392 ? 69.562 106.598 44.935 1.00 73.71 392 MET X CA 1
ATOM 2976 C C . MET A 1 392 ? 68.796 107.219 43.776 1.00 73.88 392 MET X C 1
ATOM 2977 O O . MET A 1 392 ? 67.794 107.913 43.976 1.00 74.27 392 MET X O 1
ATOM 2982 N N . PRO A 1 393 ? 69.277 106.982 42.541 1.00 73.49 393 PRO X N 1
ATOM 2983 C CA . PRO A 1 393 ? 68.680 107.479 41.301 1.00 72.32 393 PRO X CA 1
ATOM 2984 C C . PRO A 1 393 ? 67.306 106.854 41.101 1.00 71.37 393 PRO X C 1
ATOM 2985 O O . PRO A 1 393 ? 66.856 106.662 39.972 1.00 71.99 393 PRO X O 1
ATOM 2989 N N . GLU A 1 394 ? 66.662 106.536 42.221 1.00 69.09 394 GLU X N 1
ATOM 2990 C CA . GLU A 1 394 ? 65.339 105.935 42.246 1.00 66.09 394 GLU X CA 1
ATOM 2991 C C . GLU A 1 394 ? 65.286 104.425 42.210 1.00 62.84 394 GLU X C 1
ATOM 2992 O O . GLU A 1 394 ? 65.174 103.803 41.155 1.00 62.72 394 GLU X O 1
ATOM 2998 N N . LEU A 1 395 ? 65.378 103.854 43.401 1.00 58.50 395 LEU X N 1
ATOM 2999 C CA . LEU A 1 395 ? 65.324 102.421 43.604 1.00 54.15 395 LEU X CA 1
ATOM 3000 C C . LEU A 1 395 ? 64.496 102.249 44.868 1.00 51.68 395 LEU X C 1
ATOM 3001 O O . LEU A 1 395 ? 64.857 102.758 45.929 1.00 50.91 395 LEU X O 1
ATOM 3006 N N . SER A 1 396 ? 63.364 101.567 44.749 1.00 48.02 396 SER X N 1
ATOM 3007 C CA . SER A 1 396 ? 62.509 101.350 45.903 1.00 45.48 396 SER X CA 1
ATOM 3008 C C . SER A 1 396 ? 62.423 99.876 46.269 1.00 43.38 396 SER X C 1
ATOM 3009 O O . SER A 1 396 ? 62.471 98.999 45.406 1.00 42.06 396 SER X O 1
ATOM 3012 N N . ILE A 1 397 ? 62.308 99.616 47.565 1.00 41.44 397 ILE X N 1
ATOM 3013 C CA . ILE A 1 397 ? 62.212 98.259 48.073 1.00 39.58 397 ILE X CA 1
ATOM 3014 C C . ILE A 1 397 ? 60.887 98.114 48.799 1.00 38.76 397 ILE X C 1
ATOM 3015 O O . ILE A 1 397 ? 60.465 99.023 49.518 1.00 38.08 397 ILE X O 1
ATOM 3020 N N . ASP A 1 398 ? 60.228 96.977 48.605 1.00 37.28 398 ASP X N 1
ATOM 3021 C CA . ASP A 1 398 ? 58.955 96.724 49.265 1.00 35.89 398 ASP X CA 1
ATOM 3022 C C . ASP A 1 398 ? 58.930 95.355 49.909 1.00 34.60 398 ASP X C 1
ATOM 3023 O O . ASP A 1 398 ? 59.562 94.412 49.424 1.00 33.36 398 ASP X O 1
ATOM 3028 N N . ALA A 1 399 ? 58.201 95.261 51.015 1.00 31.91 399 ALA X N 1
ATOM 3029 C CA . ALA A 1 399 ? 58.069 94.013 51.749 1.00 28.59 399 ALA X CA 1
ATOM 3030 C C . ALA A 1 399 ? 56.595 93.802 52.052 1.00 27.95 399 ALA X C 1
ATOM 3031 O O . ALA A 1 399 ? 55.824 94.758 52.122 1.00 27.34 399 ALA X O 1
ATOM 3033 N N . ALA A 1 400 ? 56.202 92.549 52.224 1.00 26.51 400 ALA X N 1
ATOM 3034 C CA . ALA A 1 400 ? 54.817 92.246 52.525 1.00 26.80 400 ALA X CA 1
ATOM 3035 C C . ALA A 1 400 ? 54.697 90.881 53.172 1.00 26.79 400 ALA X C 1
ATOM 3036 O O . ALA A 1 400 ? 55.527 89.996 52.952 1.00 26.61 400 ALA X O 1
ATOM 3038 N N . TYR A 1 401 ? 53.667 90.735 53.995 1.00 26.21 401 TYR X N 1
ATOM 3039 C CA . TYR A 1 401 ? 53.367 89.481 54.657 1.00 26.71 401 TYR X CA 1
ATOM 3040 C C . TYR A 1 401 ? 51.878 89.317 54.481 1.00 26.73 401 TYR X C 1
ATOM 3041 O O . TYR A 1 401 ? 51.124 90.269 54.655 1.00 27.23 401 TYR X O 1
ATOM 3050 N N . SER A 1 402 ? 51.453 88.114 54.131 1.00 26.99 402 SER X N 1
ATOM 3051 C CA . SER A 1 402 ? 50.040 87.866 53.938 1.00 28.33 402 SER X CA 1
ATOM 3052 C C . SER A 1 402 ? 49.655 86.501 54.489 1.00 29.28 402 SER X C 1
ATOM 3053 O O . SER A 1 402 ? 50.305 85.496 54.209 1.00 29.38 402 SER X O 1
ATOM 3056 N N . ARG A 1 403 ? 48.602 86.481 55.295 1.00 28.86 403 ARG X N 1
ATOM 3057 C CA . ARG A 1 403 ? 48.117 85.248 55.882 1.00 29.30 403 ARG X CA 1
ATOM 3058 C C . ARG A 1 403 ? 46.768 84.928 55.254 1.00 28.58 403 ARG X C 1
ATOM 3059 O O . ARG A 1 403 ? 45.931 85.809 55.078 1.00 27.46 403 ARG X O 1
ATOM 3067 N N . GLN A 1 404 ? 46.572 83.666 54.900 1.00 28.65 404 GLN X N 1
ATOM 3068 C CA . GLN A 1 404 ? 45.321 83.237 54.303 1.00 29.93 404 GLN X CA 1
ATOM 3069 C C . GLN A 1 404 ? 44.642 82.247 55.235 1.00 31.26 404 GLN X C 1
ATOM 3070 O O . GLN A 1 404 ? 45.176 81.165 55.506 1.00 30.59 404 GLN X O 1
ATOM 3076 N N . PHE A 1 405 ? 43.474 82.632 55.738 1.00 30.03 405 PHE X N 1
ATOM 3077 C CA . PHE A 1 405 ? 42.707 81.772 56.622 1.00 31.58 405 PHE X CA 1
ATOM 3078 C C . PHE A 1 405 ? 41.686 81.051 55.757 1.00 31.32 405 PHE X C 1
ATOM 3079 O O . PHE A 1 405 ? 40.779 81.673 55.207 1.00 32.29 405 PHE X O 1
ATOM 3087 N N . VAL A 1 406 ? 41.846 79.739 55.637 1.00 32.05 406 VAL X N 1
ATOM 3088 C CA . VAL A 1 406 ? 40.953 78.919 54.830 1.00 31.89 406 VAL X CA 1
ATOM 3089 C C . VAL A 1 406 ? 40.008 78.178 55.756 1.00 32.67 406 VAL X C 1
ATOM 3090 O O . VAL A 1 406 ? 40.435 77.619 56.760 1.00 33.16 406 VAL X O 1
ATOM 3094 N N . LYS A 1 407 ? 38.722 78.177 55.436 1.00 34.07 407 LYS X N 1
ATOM 3095 C CA . LYS A 1 407 ? 37.781 77.478 56.293 1.00 35.49 407 LYS X CA 1
ATOM 3096 C C . LYS A 1 407 ? 37.949 75.973 56.123 1.00 33.55 407 LYS X C 1
ATOM 3097 O O . LYS A 1 407 ? 38.310 75.488 55.049 1.00 33.19 407 LYS X O 1
ATOM 3103 N N . GLU A 1 408 ? 37.704 75.246 57.202 1.00 31.29 408 GLU X N 1
ATOM 3104 C CA . GLU A 1 408 ? 37.797 73.797 57.192 1.00 32.22 408 GLU X CA 1
ATOM 3105 C C . GLU A 1 408 ? 36.659 73.288 56.307 1.00 31.08 408 GLU X C 1
ATOM 3106 O O . GLU A 1 408 ? 35.501 73.678 56.487 1.00 30.12 408 GLU X O 1
ATOM 3112 N N . VAL A 1 409 ? 36.985 72.434 55.343 1.00 28.58 409 VAL X N 1
ATOM 3113 C CA . VAL A 1 409 ? 35.970 71.910 54.439 1.00 26.34 409 VAL X CA 1
ATOM 3114 C C . VAL A 1 409 ? 35.842 70.405 54.481 1.00 25.10 409 VAL X C 1
ATOM 3115 O O . VAL A 1 409 ? 36.780 69.695 54.837 1.00 25.77 409 VAL X O 1
ATOM 3119 N N . PRO A 1 410 ? 34.661 69.896 54.118 1.00 23.40 410 PRO X N 1
ATOM 3120 C CA . PRO A 1 410 ? 34.417 68.454 54.110 1.00 22.82 410 PRO X CA 1
ATOM 3121 C C . PRO A 1 410 ? 34.846 67.808 52.797 1.00 21.95 410 PRO X C 1
ATOM 3122 O O . PRO A 1 410 ? 34.879 68.454 51.753 1.00 21.57 410 PRO X O 1
ATOM 3126 N N . LEU A 1 411 ? 35.202 66.533 52.875 1.00 22.75 411 LEU X N 1
ATOM 3127 C CA . LEU A 1 411 ? 35.574 65.747 51.713 1.00 25.20 411 LEU X CA 1
ATOM 3128 C C . LEU A 1 411 ? 34.653 64.538 51.778 1.00 25.52 411 LEU X C 1
ATOM 3129 O O . LEU A 1 411 ? 34.722 63.749 52.720 1.00 26.69 411 LEU X O 1
ATOM 3134 N N . LYS A 1 412 ? 33.780 64.414 50.785 1.00 24.39 412 LYS X N 1
ATOM 3135 C CA . LYS A 1 412 ? 32.819 63.320 50.721 1.00 24.61 412 LYS X CA 1
ATOM 3136 C C . LYS A 1 412 ? 32.998 62.613 49.392 1.00 24.08 412 LYS X C 1
ATOM 3137 O O . LYS A 1 412 ? 32.061 62.025 48.859 1.00 24.56 412 LYS X O 1
ATOM 3143 N N . THR A 1 413 ? 34.217 62.680 48.872 1.00 22.77 413 THR X N 1
ATOM 3144 C CA . THR A 1 413 ? 34.571 62.098 47.586 1.00 21.67 413 THR X CA 1
ATOM 3145 C C . THR A 1 413 ? 34.191 60.634 47.372 1.00 21.10 413 THR X C 1
ATOM 3146 O O . THR A 1 413 ? 34.455 59.776 48.210 1.00 21.61 413 THR X O 1
ATOM 3150 N N . VAL A 1 414 ? 33.567 60.368 46.231 1.00 19.20 414 VAL X N 1
ATOM 3151 C CA . VAL A 1 414 ? 33.170 59.022 45.856 1.00 19.89 414 VAL X CA 1
ATOM 3152 C C . VAL A 1 414 ? 33.856 58.734 44.516 1.00 20.57 414 VAL X C 1
ATOM 3153 O O . VAL A 1 414 ? 33.816 59.565 43.611 1.00 20.87 414 VAL X O 1
ATOM 3157 N N . ASN A 1 415 ? 34.508 57.580 44.399 1.00 20.04 415 ASN X N 1
ATOM 3158 C CA . ASN A 1 415 ? 35.173 57.217 43.147 1.00 20.35 415 ASN X CA 1
ATOM 3159 C C . ASN A 1 415 ? 34.220 56.451 42.231 1.00 19.79 415 ASN X C 1
ATOM 3160 O O . ASN A 1 415 ? 33.483 55.584 42.686 1.00 20.17 415 ASN X O 1
ATOM 3165 N N . GLN A 1 416 ? 34.247 56.769 40.941 1.00 17.96 416 GLN X N 1
ATOM 3166 C CA . GLN A 1 416 ? 33.408 56.080 39.975 1.00 19.61 416 GLN X CA 1
ATOM 3167 C C . GLN A 1 416 ? 33.851 54.611 39.888 1.00 20.70 416 GLN X C 1
ATOM 3168 O O . GLN A 1 416 ? 34.901 54.239 40.424 1.00 19.52 416 GLN X O 1
ATOM 3174 N N . ASP A 1 417 ? 33.062 53.786 39.205 1.00 20.48 417 ASP X N 1
ATOM 3175 C CA . ASP A 1 417 ? 33.369 52.361 39.076 1.00 20.70 417 ASP X CA 1
ATOM 3176 C C . ASP A 1 417 ? 34.807 52.016 38.656 1.00 21.17 417 ASP X C 1
ATOM 3177 O O . ASP A 1 417 ? 35.495 51.282 39.363 1.00 19.21 417 ASP X O 1
ATOM 3182 N N . ARG A 1 418 ? 35.266 52.533 37.517 1.00 19.54 418 ARG X N 1
ATOM 3183 C CA . ARG A 1 418 ? 36.610 52.197 37.056 1.00 21.59 418 ARG X CA 1
ATOM 3184 C C . ARG A 1 418 ? 37.750 52.670 37.956 1.00 20.48 418 ARG X C 1
ATOM 3185 O O . ARG A 1 418 ? 38.895 52.253 37.778 1.00 19.69 418 ARG X O 1
ATOM 3193 N N . LEU A 1 419 ? 37.441 53.522 38.930 1.00 21.32 419 LEU X N 1
ATOM 3194 C CA . LEU A 1 419 ? 38.464 53.999 39.862 1.00 21.90 419 LEU X CA 1
ATOM 3195 C C . LEU A 1 419 ? 38.420 53.278 41.211 1.00 21.28 419 LEU X C 1
ATOM 3196 O O . LEU A 1 419 ? 39.056 53.703 42.177 1.00 21.05 419 LEU X O 1
ATOM 3201 N N . GLY A 1 420 ? 37.664 52.188 41.279 1.00 22.72 420 GLY X N 1
ATOM 3202 C CA . GLY A 1 420 ? 37.595 51.424 42.513 1.00 24.18 420 GLY X CA 1
ATOM 3203 C C . GLY A 1 420 ? 36.355 51.531 43.387 1.00 22.38 420 GLY X C 1
ATOM 3204 O O . GLY A 1 420 ? 36.196 50.735 44.313 1.00 21.77 420 GLY X O 1
ATOM 3205 N N . GLY A 1 421 ? 35.495 52.514 43.125 1.00 24.57 421 GLY X N 1
ATOM 3206 C CA . GLY A 1 421 ? 34.270 52.668 43.903 1.00 19.85 421 GLY X CA 1
ATOM 3207 C C . GLY A 1 421 ? 34.392 53.036 45.377 1.00 21.60 421 GLY X C 1
ATOM 3208 O O . GLY A 1 421 ? 33.423 52.902 46.131 1.00 20.23 421 GLY X O 1
ATOM 3209 N N . GLY A 1 422 ? 35.560 53.506 45.807 1.00 20.02 422 GLY X N 1
ATOM 3210 C CA . GLY A 1 422 ? 35.723 53.872 47.209 1.00 20.53 422 GLY X CA 1
ATOM 3211 C C . GLY A 1 422 ? 35.160 55.247 47.533 1.00 20.14 422 GLY X C 1
ATOM 3212 O O . GLY A 1 422 ? 34.609 55.920 46.664 1.00 21.78 422 GLY X O 1
ATOM 3213 N N . ARG A 1 423 ? 35.276 55.672 48.786 1.00 20.67 423 ARG X N 1
ATOM 3214 C CA . ARG A 1 423 ? 34.774 56.987 49.161 1.00 20.43 423 ARG X CA 1
ATOM 3215 C C . ARG A 1 423 ? 35.458 57.538 50.401 1.00 19.08 423 ARG X C 1
ATOM 3216 O O . ARG A 1 423 ? 35.938 56.787 51.252 1.00 18.85 423 ARG X O 1
ATOM 3224 N N . LEU A 1 424 ? 35.490 58.860 50.499 1.00 17.85 424 LEU X N 1
ATOM 3225 C CA . LEU A 1 424 ? 36.099 59.523 51.643 1.00 19.45 424 LEU X CA 1
ATOM 3226 C C . LEU A 1 424 ? 35.014 60.138 52.524 1.00 21.31 424 LEU X C 1
ATOM 3227 O O . LEU A 1 424 ? 33.920 60.454 52.057 1.00 20.41 424 LEU X O 1
ATOM 3232 N N . ASP A 1 425 ? 35.321 60.294 53.803 1.00 21.71 425 ASP X N 1
ATOM 3233 C CA . ASP A 1 425 ? 34.397 60.924 54.736 1.00 21.80 425 ASP X CA 1
ATOM 3234 C C . ASP A 1 425 ? 35.256 61.617 55.781 1.00 21.25 425 ASP X C 1
ATOM 3235 O O . ASP A 1 425 ? 35.631 61.012 56.784 1.00 19.38 425 ASP X O 1
ATOM 3240 N N . GLY A 1 426 ? 35.587 62.877 55.525 1.00 19.13 426 GLY X N 1
ATOM 3241 C CA . GLY A 1 426 ? 36.418 63.619 56.449 1.00 22.07 426 GLY X CA 1
ATOM 3242 C C . GLY A 1 426 ? 36.493 65.085 56.085 1.00 22.58 426 GLY X C 1
ATOM 3243 O O . GLY A 1 426 ? 35.614 65.607 55.405 1.00 20.47 426 GLY X O 1
ATOM 3244 N N . ARG A 1 427 ? 37.541 65.759 56.544 1.00 23.60 427 ARG X N 1
ATOM 3245 C CA . ARG A 1 427 ? 37.699 67.176 56.251 1.00 26.74 427 ARG X CA 1
ATOM 3246 C C . ARG A 1 427 ? 39.153 67.592 56.121 1.00 26.10 427 ARG X C 1
ATOM 3247 O O . ARG A 1 427 ? 40.047 67.015 56.742 1.00 26.05 427 ARG X O 1
ATOM 3255 N N . ALA A 1 428 ? 39.379 68.602 55.297 1.00 26.10 428 ALA X N 1
ATOM 3256 C CA . ALA A 1 428 ? 40.717 69.104 55.066 1.00 26.53 428 ALA X CA 1
ATOM 3257 C C . ALA A 1 428 ? 40.881 70.430 55.773 1.00 26.68 428 ALA X C 1
ATOM 3258 O O . ALA A 1 428 ? 39.969 71.260 55.796 1.00 26.65 428 ALA X O 1
ATOM 3260 N N . THR A 1 429 ? 42.048 70.614 56.369 1.00 25.84 429 THR X N 1
ATOM 3261 C CA . THR A 1 429 ? 42.364 71.843 57.060 1.00 26.66 429 THR X CA 1
ATOM 3262 C C . THR A 1 429 ? 43.587 72.398 56.359 1.00 28.15 429 THR X C 1
ATOM 3263 O O . THR A 1 429 ? 44.593 71.702 56.212 1.00 27.60 429 THR X O 1
ATOM 3267 N N . SER A 1 430 ? 43.489 73.645 55.915 1.00 28.68 430 SER X N 1
ATOM 3268 C CA . SER A 1 430 ? 44.583 74.292 55.213 1.00 29.78 430 SER X CA 1
ATOM 3269 C C . SER A 1 430 ? 44.895 75.646 55.803 1.00 28.23 430 SER X C 1
ATOM 3270 O O . SER A 1 430 ? 44.045 76.282 56.414 1.00 28.00 430 SER X O 1
ATOM 3273 N N . LYS A 1 431 ? 46.131 76.077 55.601 1.00 28.89 431 LYS X N 1
ATOM 3274 C CA . LYS A 1 431 ? 46.607 77.358 56.092 1.00 30.27 431 LYS X CA 1
ATOM 3275 C C . LYS A 1 431 ? 47.625 77.857 55.088 1.00 30.09 431 LYS X C 1
ATOM 3276 O O . LYS A 1 431 ? 48.350 77.066 54.486 1.00 29.97 431 LYS X O 1
ATOM 3282 N N . GLY A 1 432 ? 47.675 79.167 54.896 1.00 29.27 432 GLY X N 1
ATOM 3283 C CA . GLY A 1 432 ? 48.625 79.708 53.954 1.00 29.08 432 GLY X CA 1
ATOM 3284 C C . GLY A 1 432 ? 49.215 81.025 54.401 1.00 29.93 432 GLY X C 1
ATOM 3285 O O . GLY A 1 432 ? 48.574 81.809 55.102 1.00 28.35 432 GLY X O 1
ATOM 3286 N N . GLN A 1 433 ? 50.460 81.261 54.011 1.00 29.10 433 GLN X N 1
ATOM 3287 C CA . GLN A 1 433 ? 51.106 82.513 54.338 1.00 28.63 433 GLN X CA 1
ATOM 3288 C C . GLN A 1 433 ? 52.119 82.801 53.248 1.00 28.05 433 GLN X C 1
ATOM 3289 O O . GLN A 1 433 ? 52.733 81.879 52.701 1.00 26.75 433 GLN X O 1
ATOM 3295 N N . VAL A 1 434 ? 52.262 84.079 52.912 1.00 26.48 434 VAL X N 1
ATOM 3296 C CA . VAL A 1 434 ? 53.177 84.502 51.864 1.00 26.56 434 VAL X CA 1
ATOM 3297 C C . VAL A 1 434 ? 54.091 85.632 52.331 1.00 27.88 434 VAL X C 1
ATOM 3298 O O . VAL A 1 434 ? 53.659 86.560 53.018 1.00 28.08 434 VAL X O 1
ATOM 3302 N N . PHE A 1 435 ? 55.364 85.529 51.970 1.00 28.82 435 PHE X N 1
ATOM 3303 C CA . PHE A 1 435 ? 56.352 86.546 52.294 1.00 29.63 435 PHE X CA 1
ATOM 3304 C C . PHE A 1 435 ? 56.718 87.103 50.926 1.00 30.92 435 PHE X C 1
ATOM 3305 O O . PHE A 1 435 ? 57.033 86.344 50.012 1.00 31.68 435 PHE X O 1
ATOM 3313 N N . SER A 1 436 ? 56.664 88.422 50.781 1.00 31.47 436 SER X N 1
ATOM 3314 C CA . SER A 1 436 ? 56.943 89.053 49.497 1.00 30.17 436 SER X CA 1
ATOM 3315 C C . SER A 1 436 ? 57.998 90.151 49.595 1.00 30.98 436 SER X C 1
ATOM 3316 O O . SER A 1 436 ? 58.061 90.881 50.584 1.00 30.95 436 SER X O 1
ATOM 3319 N N . LEU A 1 437 ? 58.820 90.266 48.558 1.00 31.61 437 LEU X N 1
ATOM 3320 C CA . LEU A 1 437 ? 59.877 91.268 48.520 1.00 32.83 437 LEU X CA 1
ATOM 3321 C C . LEU A 1 437 ? 60.114 91.680 47.067 1.00 31.86 437 LEU X C 1
ATOM 3322 O O . LEU A 1 437 ? 60.215 90.826 46.192 1.00 31.23 437 LEU X O 1
ATOM 3327 N N . SER A 1 438 ? 60.186 92.983 46.807 1.00 32.45 438 SER X N 1
ATOM 3328 C CA . SER A 1 438 ? 60.409 93.462 45.444 1.00 33.83 438 SER X CA 1
ATOM 3329 C C . SER A 1 438 ? 61.339 94.662 45.357 1.00 33.97 438 SER X C 1
ATOM 3330 O O . SER A 1 438 ? 61.525 95.398 46.322 1.00 34.99 438 SER X O 1
ATOM 3333 N N . ALA A 1 439 ? 61.912 94.852 44.176 1.00 34.38 439 ALA X N 1
ATOM 3334 C CA . ALA A 1 439 ? 62.807 95.967 43.913 1.00 34.50 439 ALA X CA 1
ATOM 3335 C C . ALA A 1 439 ? 62.272 96.648 42.669 1.00 34.50 439 ALA X C 1
ATOM 3336 O O . ALA A 1 439 ? 62.114 96.014 41.628 1.00 33.77 439 ALA X O 1
ATOM 3338 N N . THR A 1 440 ? 61.975 97.935 42.782 1.00 35.64 440 THR X N 1
ATOM 3339 C CA . THR A 1 440 ? 61.448 98.693 41.657 1.00 37.10 440 THR X CA 1
ATOM 3340 C C . THR A 1 440 ? 62.448 99.764 41.248 1.00 40.06 440 THR X C 1
ATOM 3341 O O . THR A 1 440 ? 62.883 100.564 42.077 1.00 38.69 440 THR X O 1
ATOM 3345 N N . TYR A 1 441 ? 62.816 99.775 39.971 1.00 43.92 441 TYR X N 1
ATOM 3346 C CA . TYR A 1 441 ? 63.766 100.756 39.478 1.00 49.04 441 TYR X CA 1
ATOM 3347 C C . TYR A 1 441 ? 63.100 101.732 38.520 1.00 51.89 441 TYR X C 1
ATOM 3348 O O . TYR A 1 441 ? 62.698 101.370 37.414 1.00 51.71 441 TYR X O 1
ATOM 3357 N N . ASP A 1 442 ? 62.985 102.978 38.963 1.00 56.43 442 ASP X N 1
ATOM 3358 C CA . ASP A 1 442 ? 62.365 104.027 38.169 1.00 61.07 442 ASP X CA 1
ATOM 3359 C C . ASP A 1 442 ? 63.409 104.756 37.330 1.00 63.66 442 ASP X C 1
ATOM 3360 O O . ASP A 1 442 ? 63.585 105.966 37.462 1.00 64.52 442 ASP X O 1
ATOM 3365 N N . PHE A 1 443 ? 64.102 104.022 36.468 1.00 66.79 443 PHE X N 1
ATOM 3366 C CA . PHE A 1 443 ? 65.123 104.636 35.628 1.00 70.12 443 PHE X CA 1
ATOM 3367 C C . PHE A 1 443 ? 64.549 105.525 34.538 1.00 71.84 443 PHE X C 1
ATOM 3368 O O . PHE A 1 443 ? 64.179 105.058 33.461 1.00 71.57 443 PHE X O 1
ATOM 3376 N N . HIS A 1 444 ? 64.477 106.818 34.841 1.00 74.49 444 HIS X N 1
ATOM 3377 C CA . HIS A 1 444 ? 63.973 107.813 33.906 1.00 76.59 444 HIS X CA 1
ATOM 3378 C C . HIS A 1 444 ? 63.980 109.185 34.570 1.00 77.66 444 HIS X C 1
ATOM 3379 O O . HIS A 1 444 ? 64.148 109.208 35.807 1.00 78.48 444 HIS X O 1
#

Solvent-accessible surface area: 18651 Å² total; per-residue (Å²): 19,2,9,27,31,48,14,11,1,0,13,0,16,0,4,0,32,0,0,17,3,11,14,86,51,10,3,0,0,0,5,28,1,0,0,9,1,16,61,9,107,42,125,4,30,16,106,0,56,10,71,14,53,36,34,4,107,6,113,23,69,5,45,16,47,85,45,71,98,18,80,3,10,64,97,61,2,68,86,45,90,142,69,62,50,54,69,2,36,84,0,12,36,38,30,171,26,57,7,15,6,53,0,39,37,98,93,118,112,73,3,76,0,70,11,40,0,6,7,0,15,34,88,0,37,3,62,92,35,0,44,0,12,13,7,0,3,44,4,77,20,49,0,71,0,113,8,19,4,82,2,72,39,55,80,116,71,64,0,79,7,56,11,53,4,82,0,119,0,35,6,48,31,1,10,10,20,4,27,78,3,12,9,19,44,11,107,46,64,37,78,110,87,32,76,22,11,25,2,14,0,34,13,86,14,120,7,46,21,81,17,77,2,130,8,45,9,25,1,130,40,50,76,115,109,28,15,53,3,102,1,89,12,37,82,12,139,0,89,8,107,18,122,2,56,9,115,38,56,1,60,38,56,0,76,46,25,14,121,53,39,43,14,26,117,5,16,98,72,20,60,21,108,39,36,18,47,8,16,10,92,15,21,5,3,2,40,14,16,84,6,112,2,39,54,100,74,123,108,39,16,69,3,36,15,28,23,73,12,62,3,41,42,17,84,58,38,22,15,81,4,112,63,89,55,9,17,42,31,79,13,55,9,102,56,3,124,32,88,11,81,8,10,22,79,106,49,70,124,52,129,23,108,23,48,8,81,8,66,10,38,8,0,5,61,84,78,25,8,8,0,12,17,5,12,0,33,31,146,13,40,4,120,11,31,2,46,128,69,115,106,80,96,68,36,31,58,13,43,12,85,0,63,12,96,28,120,92,6,26,0,110,13,104,12,67,74,68,16,3,22,2,100,2,47,11,93,1,55,13,87,4,51,9,96,6,96,6,44,20,79,28,77,149

Radius of gyration: 24.74 Å; Cα contacts (8 Å, |Δi|>4): 1451; chains: 1; bounding box: 41×77×38 Å

B-factor: mean 33.49, std 12.97, range [13.37, 78.89]

Nearest PDB structures (foldseek):
  3dwo-assembly1_X  TM=1.002E+00  e=0.000E+00  Pseudomonas aeruginosa
  3pgs-assembly2_B  TM=8.513E-01  e=6.327E-44  Escherichia coli K-12
  3pf1-assembly2_B  TM=8.492E-01  e=6.559E-43  Escherichia coli K-12
  2r4l-assembly2_B  TM=8.410E-01  e=3.161E-41  Escherichia coli
  1t1l-assembly2_B  TM=8.213E-01  e=9.894E-39  Escherichia coli

Secondary structure (DSSP, 8-state):
-TTB-----HHHHHTTTTTTT-STT-TTHHHH-GGGGGG--S-EEEEEEEEEEEEEEEEEEEE-TTSPBP---BSSSTTSPB----------EEEEEEEEEEEEE-SSSEEEEEEEEEEEEEEEE--TTSTTTTT-SEEEEEEEEEEEEEEEESSSSEEEEEEEEEEEEEEEEEEEE-HHHHHHTSTTT-SS-PPTTSS-EEEEEEEEEEEEEEEEEEEE-SSSSEEEEEEEE--B--EEEEEEEEEE-STTHHHHHHHTTHHHHHSTT----SEEEEEEE-PBPPEEEEEEEEE-SSSEEEEEEEEEE-GGG--EEEEEETTEEEEEEE-----EEEEEEEEEEESSSSEEEEEEEEEE--S--TTT--SSS----EEEEEEEEEEE-SSSSSEEEEEEEEEEEEPPEEE--B--GGGTS-EEEEEEEEEEEEEEEEEEE---